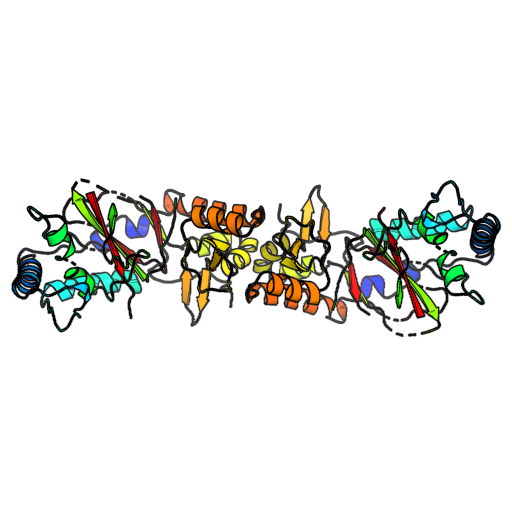Protein 5EQN (pdb70)

B-factor: mean 38.51, std 13.18, range [12.4, 88.92]

Nearest PDB structures (foldseek):
  5eqn-assembly1_B  TM=1.004E+00  e=3.138E-54  Streptomyces rubellomurinus
  5eqn-assembly1_A  TM=1.001E+00  e=1.143E-50  Streptomyces rubellomurinus
  7n7v-assembly1_B  TM=8.616E-01  e=5.084E-17  Streptomyces griseochromogenes
  7n7v-assembly1_A  TM=8.685E-01  e=4.194E-16  Streptomyces griseochromogenes
  6npc-assembly1_B  TM=7.197E-01  e=6.917E-07  Leisingera caerulea

Radius of gyration: 31.85 Å; Cα contacts (8 Å, |Δi|>4): 1047; chains: 2; bounding box: 57×103×48 Å

Secondary structure (DSSP, 8-state):
----S---STT---HHHHSSGGGT--B-----HHHHHHHHHHHHTT--GGG--TTTS--TTHHHHHHHHHHHHHHSSSB--B----TT--HHHHHH--HHHHTT-EE---STT--SEEE---B--SSSEEEEEES----EEEE--HHHHHHHH-GGGHHHHHH-EEEE--S-S-TTS-SEEEE-SEEEETTEEEE----HHHHHHHHHHTT----HHHHHHHHHHHHHHHSGGGEE--PPTT--EEETTTEEEE--EEEEEEE-/----S---STT---HHHHSSGGGS--B-----HHHHHHHHHHHHTT--GGG--TTTS--TTHHHHHHHHHHHHHHSSSB--B--S-TT--HHHHHH--HHHHTT-EE---STT--SSEE---B--SSSEEEEEE---EEEE--HHHHHHHH-GGGHHHHHH-EEEE-TT-PPTTS-SEEEE-SEEEETTEEEE----HHHHHHHHHHHT-PPPHHHHHHHHHHHHHHHSGGGEE----TT--EEETTTEEEE--EEEEEEE--

Solvent-accessible surface area: 24125 Å² total

InterPro domains:
  IPR003819 TauD/TfdA-like domain [PF02668] (70-311)
  IPR042098 Glutarate 2-hydroxylase superfamily [G3DSA:3.60.130.10] (29-322)
  IPR050411 Alpha-ketoglutarate-dependent hydroxylases [PTHR10696] (73-314)

Foldseek 3Di:
DFDQDDDDAQLQDWCVSCVPVVVFEFEDDPLLVLLLVLLVVCVVVVHDLQVDADVVRDRPPVLVSLVVNLCCLPHHNNKHYFDNPLPPHDPVSSVSSNSSQNSNAHWWADDPVTDQKDFDLWFFDDAQKKDKADAADKKKKFWLVLVVVCSPPPVVLRVVLQFAAWFACVQPPPVPDQRTDGDHAWDDDPNDIWGGGHDVVRRCVGCVSVVHDDDPSNVVSSVSSSVQCPPNRGMHIDHHHRGMMGGRGTMIMDDNMMMGGHHD/DFDLADDDAQQQFWCVVCQPVVVFEFEDDPLLVLLLVLLVVCVVVVHDLLVDADVSRDDPVVLVRLVVNLCCCPHHNNKHYFQLPLPPHDPVSSVSSNSSQNSNAHFFAPDPVTDQKDFDQKWFDDAQKKDKADAQWKKFWLVLVVVCSVPPVVLRVVLQFAAWFACVPPDDPPDARTDGDHQWDAPPNDIWGGGHDCVSRVVGCVSVVDDDDVSSVVSNVSSSVVCPPNGGMHDDDHHRGIMGGRGTMIIDDNMMMGGHHHD

Structure (mmCIF, N/CA/C/O backbone):
data_5EQN
#
_entry.id   5EQN
#
_cell.length_a   53.880
_cell.length_b   95.090
_cell.length_c   138.240
_cell.angle_alpha   90.00
_cell.angle_beta   90.00
_cell.angle_gamma   90.00
#
_symmetry.space_group_name_H-M   'P 21 21 21'
#
loop_
_entity.id
_entity.type
_entity.pdbx_description
1 polymer FrbJ
2 non-polymer 'MAGNESIUM ION'
3 water water
#
loop_
_atom_site.group_PDB
_atom_site.id
_atom_site.type_symbol
_atom_site.label_atom_id
_atom_site.label_alt_id
_atom_site.label_comp_id
_atom_site.label_asym_id
_atom_site.label_entity_id
_atom_site.label_seq_id
_atom_site.pdbx_PDB_ins_code
_atom_site.Cartn_x
_atom_site.Cartn_y
_atom_site.Cartn_z
_atom_site.occupancy
_atom_site.B_iso_or_equiv
_atom_site.auth_seq_id
_atom_site.auth_comp_id
_atom_site.auth_asym_id
_atom_site.auth_atom_id
_atom_site.pdbx_PDB_model_num
ATOM 1 N N . GLU A 1 23 ? 9.747 60.519 37.208 1.00 47.70 3 GLU A N 1
ATOM 2 C CA . GLU A 1 23 ? 10.078 61.294 38.405 1.00 48.92 3 GLU A CA 1
ATOM 3 C C . GLU A 1 23 ? 11.532 61.181 38.800 1.00 47.93 3 GLU A C 1
ATOM 4 O O . GLU A 1 23 ? 12.039 62.027 39.524 1.00 50.40 3 GLU A O 1
ATOM 10 N N . ILE A 1 24 ? 12.154 60.061 38.447 1.00 41.63 4 ILE A N 1
ATOM 11 C CA . ILE A 1 24 ? 13.564 59.865 38.746 1.00 38.34 4 ILE A CA 1
ATOM 12 C C . ILE A 1 24 ? 14.304 59.983 37.440 1.00 40.15 4 ILE A C 1
ATOM 13 O O . ILE A 1 24 ? 13.968 59.313 36.464 1.00 44.42 4 ILE A O 1
ATOM 18 N N . LEU A 1 25 ? 15.319 60.835 37.427 1.00 38.24 5 LEU A N 1
ATOM 19 C CA . LEU A 1 25 ? 16.089 61.096 36.221 1.00 36.04 5 LEU A CA 1
ATOM 20 C C . LEU A 1 25 ? 17.082 59.977 35.920 1.00 35.22 5 LEU A C 1
ATOM 21 O O . LEU A 1 25 ? 17.970 59.692 36.724 1.00 36.54 5 LEU A O 1
ATOM 26 N N . LYS A 1 26 ? 16.927 59.349 34.758 1.00 35.11 6 LYS A N 1
ATOM 27 C CA . LYS A 1 26 ? 17.748 58.198 34.384 1.00 39.54 6 LYS A CA 1
ATOM 28 C C . LYS A 1 26 ? 18.728 58.460 33.246 1.00 40.73 6 LYS A C 1
ATOM 29 O O . LYS A 1 26 ? 19.320 57.522 32.706 1.00 40.24 6 LYS A O 1
ATOM 35 N N . LYS A 1 27 ? 18.899 59.722 32.874 1.00 41.80 7 LYS A N 1
ATOM 36 C CA . LYS A 1 27 ? 19.907 60.067 31.882 1.00 43.98 7 LYS A CA 1
ATOM 37 C C . LYS A 1 27 ? 20.707 61.267 32.379 1.00 45.22 7 LYS A C 1
ATOM 38 O O . LYS A 1 27 ? 20.197 62.064 33.166 1.00 46.03 7 LYS A O 1
ATOM 44 N N . PRO A 1 28 ? 21.963 61.404 31.915 1.00 46.08 8 PRO A N 1
ATOM 45 C CA . PRO A 1 28 ? 22.863 62.425 32.469 1.00 43.26 8 PRO A CA 1
ATOM 46 C C . PRO A 1 28 ? 22.332 63.850 32.368 1.00 42.73 8 PRO A C 1
ATOM 47 O O . PRO A 1 28 ? 21.707 64.218 31.372 1.00 42.20 8 PRO A O 1
ATOM 51 N N . VAL A 1 29 ? 22.586 64.640 33.407 1.00 38.56 9 VAL A N 1
ATOM 52 C CA . VAL A 1 29 ? 22.244 66.052 33.380 1.00 34.64 9 VAL A CA 1
ATOM 53 C C . VAL A 1 29 ? 23.217 66.756 32.457 1.00 31.20 9 VAL A C 1
ATOM 54 O O . VAL A 1 29 ? 24.413 66.458 32.460 1.00 30.67 9 VAL A O 1
ATOM 58 N N . THR A 1 30 ? 22.700 67.690 31.671 1.00 32.90 10 THR A N 1
ATOM 59 C CA . THR A 1 30 ? 23.527 68.510 30.802 1.00 33.59 10 THR A CA 1
ATOM 60 C C . THR A 1 30 ? 23.302 69.965 31.165 1.00 33.64 10 THR A C 1
ATOM 61 O O . THR A 1 30 ? 22.296 70.309 31.784 1.00 37.51 10 THR A O 1
ATOM 65 N N . GLY A 1 31 ? 24.245 70.818 30.793 1.00 33.93 11 GLY A N 1
ATOM 66 C CA . GLY A 1 31 ? 24.129 72.233 31.074 1.00 35.53 11 GLY A CA 1
ATOM 67 C C . GLY A 1 31 ? 25.417 72.776 31.660 1.00 35.17 11 GLY A C 1
ATOM 68 O O . GLY A 1 31 ? 26.351 72.023 31.944 1.00 32.70 11 GLY A O 1
ATOM 69 N N . ARG A 1 32 ? 25.463 74.086 31.851 1.00 37.21 12 ARG A N 1
ATOM 70 C CA . ARG A 1 32 ? 26.661 74.729 32.358 1.00 35.95 12 ARG A CA 1
ATOM 71 C C . ARG A 1 32 ? 26.982 74.200 33.746 1.00 32.49 12 ARG A C 1
ATOM 72 O O . ARG A 1 32 ? 28.147 74.019 34.098 1.00 33.44 12 ARG A O 1
ATOM 80 N N . SER A 1 33 ? 25.942 73.968 34.540 1.00 29.87 13 SER A N 1
ATOM 81 C CA . SER A 1 33 ? 26.130 73.654 35.959 1.00 30.75 13 SER A CA 1
ATOM 82 C C . SER A 1 33 ? 26.739 72.270 36.147 1.00 29.81 13 SER A C 1
ATOM 83 O O . SER A 1 33 ? 27.052 71.866 37.265 1.00 26.16 13 SER A O 1
ATOM 86 N N . VAL A 1 34 ? 26.903 71.546 35.045 1.00 29.31 14 VAL A N 1
ATOM 87 C CA . VAL A 1 34 ? 27.544 70.233 35.065 1.00 28.80 14 VAL A CA 1
ATOM 88 C C . VAL A 1 34 ? 29.026 70.369 34.744 1.00 25.35 14 VAL A C 1
ATOM 89 O O . VAL A 1 34 ? 29.392 70.643 33.605 1.00 27.86 14 VAL A O 1
ATOM 93 N N . TRP A 1 35 ? 29.882 70.205 35.745 1.00 23.96 15 TRP A N 1
ATOM 94 C CA . TRP A 1 35 ? 31.308 70.399 35.519 1.00 20.86 15 TRP A CA 1
ATOM 95 C C . TRP A 1 35 ? 32.205 69.604 36.455 1.00 24.24 15 TRP A C 1
ATOM 96 O O . TRP A 1 35 ? 31.774 69.110 37.495 1.00 22.75 15 TRP A O 1
ATOM 107 N N . GLN A 1 36 ? 33.461 69.482 36.044 1.00 24.73 16 GLN A N 1
ATOM 108 C CA . GLN A 1 36 ? 34.533 68.972 36.883 1.00 25.01 16 GLN A CA 1
ATOM 109 C C . GLN A 1 36 ? 35.536 70.099 37.077 1.00 25.56 16 GLN A C 1
ATOM 110 O O . GLN A 1 36 ? 35.299 71.217 36.621 1.00 24.56 16 GLN A O 1
ATOM 116 N N . ARG A 1 37 ? 36.653 69.810 37.739 1.00 26.48 17 ARG A N 1
ATOM 117 C CA . ARG A 1 37 ? 37.606 70.854 38.097 1.00 26.35 17 ARG A CA 1
ATOM 118 C C . ARG A 1 37 ? 38.209 71.493 36.847 1.00 24.42 17 ARG A C 1
ATOM 119 O O . ARG A 1 37 ? 38.503 72.691 36.831 1.00 25.85 17 ARG A O 1
ATOM 127 N N . ALA A 1 38 ? 38.368 70.692 35.797 1.00 23.48 18 ALA A N 1
ATOM 128 C CA . ALA A 1 38 ? 38.947 71.165 34.540 1.00 24.10 18 ALA A CA 1
ATOM 129 C C . ALA A 1 38 ? 38.150 72.296 33.885 1.00 24.21 18 ALA A C 1
ATOM 130 O O . ALA A 1 38 ? 38.732 73.219 33.325 1.00 28.18 18 ALA A O 1
ATOM 132 N N . GLN A 1 39 ? 36.825 72.245 33.974 1.00 29.24 19 GLN A N 1
ATOM 133 C CA . GLN A 1 39 ? 35.993 73.255 33.321 1.00 28.73 19 GLN A CA 1
ATOM 134 C C . GLN A 1 39 ? 35.896 74.551 34.123 1.00 27.41 19 GLN A C 1
ATOM 135 O O . GLN A 1 39 ? 35.444 75.570 33.597 1.00 29.72 19 GLN A O 1
ATOM 141 N N . VAL A 1 40 ? 36.323 74.526 35.383 1.00 21.85 20 VAL A N 1
ATOM 142 C CA . VAL A 1 40 ? 36.219 75.717 36.221 1.00 19.16 20 VAL A CA 1
ATOM 143 C C . VAL A 1 40 ? 37.560 76.160 36.821 1.00 20.01 20 VAL A C 1
ATOM 144 O O . VAL A 1 40 ? 37.624 77.185 37.503 1.00 22.64 20 VAL A O 1
ATOM 148 N N . GLU A 1 41 ? 38.630 75.463 36.462 1.00 20.88 21 GLU A N 1
ATOM 149 C CA . GLU A 1 41 ? 39.937 75.742 37.034 1.00 29.72 21 GLU A CA 1
ATOM 150 C C . GLU A 1 41 ? 40.349 77.178 36.735 1.00 27.66 21 GLU A C 1
ATOM 151 O O . GLU A 1 41 ? 40.921 77.850 37.592 1.00 22.81 21 GLU A O 1
ATOM 157 N N . ASP A 1 42 ? 40.058 77.656 35.528 1.00 24.87 22 ASP A N 1
ATOM 158 C CA . ASP A 1 42 ? 40.367 79.029 35.204 1.00 24.02 22 ASP A CA 1
ATOM 159 C C . ASP A 1 42 ? 39.235 79.824 35.812 1.00 21.15 22 ASP A C 1
ATOM 160 O O . ASP A 1 42 ? 38.094 79.775 35.351 1.00 23.09 22 ASP A O 1
ATOM 165 N N . ALA A 1 43 ? 39.571 80.557 36.864 1.00 22.12 23 ALA A N 1
ATOM 166 C CA . ALA A 1 43 ? 38.591 81.340 37.614 1.00 22.87 23 ALA A CA 1
ATOM 167 C C . ALA A 1 43 ? 38.160 82.627 36.902 1.00 22.42 23 ALA A C 1
ATOM 168 O O . ALA A 1 43 ? 37.221 83.287 37.341 1.00 20.51 23 ALA A O 1
ATOM 170 N N . SER A 1 44 ? 38.836 82.990 35.815 1.00 19.86 24 SER A N 1
ATOM 171 C CA . SER A 1 44 ? 38.473 84.204 35.083 1.00 15.58 24 SER A CA 1
ATOM 172 C C . SER A 1 44 ? 37.097 84.058 34.431 1.00 14.91 24 SER A C 1
ATOM 173 O O . SER A 1 44 ? 36.464 85.050 34.075 1.00 16.90 24 SER A O 1
ATOM 176 N N . GLN A 1 45 ? 36.637 82.818 34.284 1.00 15.70 25 GLN A N 1
ATOM 177 C CA . GLN A 1 45 ? 35.332 82.548 33.692 1.00 19.94 25 GLN A CA 1
ATOM 178 C C . GLN A 1 45 ? 34.184 82.863 34.640 1.00 20.03 25 GLN A C 1
ATOM 179 O O . GLN A 1 45 ? 33.036 82.975 34.212 1.00 24.42 25 GLN A O 1
ATOM 185 N N . TRP A 1 46 ? 34.475 82.888 35.940 1.00 20.01 26 TRP A N 1
ATOM 186 C CA . TRP A 1 46 ? 33.448 83.133 36.958 1.00 22.05 26 TRP A CA 1
ATOM 187 C C . TRP A 1 46 ? 33.699 84.319 37.900 1.00 25.76 26 TRP A C 1
ATOM 188 O O . TRP A 1 46 ? 32.870 84.612 38.762 1.00 24.50 26 TRP A O 1
ATOM 199 N N . THR A 1 47 ? 34.836 84.990 37.746 1.00 23.86 27 THR A N 1
ATOM 200 C CA . THR A 1 47 ? 35.243 86.039 38.676 1.00 23.41 27 THR A CA 1
ATOM 201 C C . THR A 1 47 ? 34.819 87.417 38.164 1.00 25.21 27 THR A C 1
ATOM 202 O O . THR A 1 47 ? 35.055 87.761 37.003 1.00 25.42 27 THR A O 1
ATOM 206 N N . TYR A 1 48 ? 34.203 88.203 39.042 1.00 25.41 28 TYR A N 1
ATOM 207 C CA . TYR A 1 48 ? 33.692 89.520 38.683 1.00 23.27 28 TYR A CA 1
ATOM 208 C C . TYR A 1 48 ? 34.278 90.589 39.604 1.00 25.64 28 TYR A C 1
ATOM 209 O O . TYR A 1 48 ? 34.114 90.532 40.825 1.00 22.51 28 TYR A O 1
ATOM 218 N N . VAL A 1 49 ? 34.958 91.566 39.009 1.00 22.97 29 VAL A N 1
ATOM 219 C CA . VAL A 1 49 ? 35.747 92.523 39.777 1.00 22.44 29 VAL A CA 1
ATOM 220 C C . VAL A 1 49 ? 35.105 93.906 39.873 1.00 24.71 29 VAL A C 1
ATOM 221 O O . VAL A 1 49 ? 34.856 94.559 38.862 1.00 26.36 29 VAL A O 1
ATOM 225 N N . LEU A 1 50 ? 34.849 94.347 41.102 1.00 26.02 30 LEU A N 1
ATOM 226 C CA . LEU A 1 50 ? 34.340 95.692 41.355 1.00 26.41 30 LEU A CA 1
ATOM 227 C C . LEU A 1 50 ? 35.441 96.729 41.163 1.00 30.42 30 LEU A C 1
ATOM 228 O O . LEU A 1 50 ? 36.504 96.625 41.777 1.00 31.73 30 LEU A O 1
ATOM 233 N N . ASP A 1 51 ? 35.199 97.729 40.321 1.00 30.61 31 ASP A N 1
ATOM 234 C CA . ASP A 1 51 ? 36.184 98.796 40.163 1.00 35.95 31 ASP A CA 1
ATOM 235 C C . ASP A 1 51 ? 35.925 99.894 41.195 1.00 33.68 31 ASP A C 1
ATOM 236 O O . ASP A 1 51 ? 34.956 99.821 41.952 1.00 29.39 31 ASP A O 1
ATOM 241 N N . GLU A 1 52 ? 36.804 100.889 41.237 1.00 35.22 32 GLU A N 1
ATOM 242 C CA . GLU A 1 52 ? 36.720 101.959 42.234 1.00 43.02 32 GLU A CA 1
ATOM 243 C C . GLU A 1 52 ? 35.363 102.661 42.273 1.00 36.10 32 GLU A C 1
ATOM 244 O O . GLU A 1 52 ? 34.859 102.969 43.346 1.00 37.24 32 GLU A O 1
ATOM 250 N N . GLY A 1 53 ? 34.809 102.964 41.106 1.00 28.28 33 GLY A N 1
ATOM 251 C CA . GLY A 1 53 ? 33.495 103.574 41.022 1.00 26.05 33 GLY A CA 1
ATOM 252 C C . GLY A 1 53 ? 32.412 102.757 41.705 1.00 26.79 33 GLY A C 1
ATOM 253 O O . GLY A 1 53 ? 31.581 103.286 42.446 1.00 31.78 33 GLY A O 1
ATOM 262 N N . ARG A 1 55 ? 32.894 100.374 43.982 1.00 29.76 35 ARG A N 1
ATOM 263 C CA . ARG A 1 55 ? 33.223 100.288 45.401 1.00 34.72 35 ARG A CA 1
ATOM 264 C C . ARG A 1 55 ? 32.732 101.533 46.132 1.00 37.18 35 ARG A C 1
ATOM 265 O O . ARG A 1 55 ? 32.114 101.441 47.193 1.00 37.45 35 ARG A O 1
ATOM 273 N N . ALA A 1 56 ? 33.014 102.694 45.546 1.00 35.96 36 ALA A N 1
ATOM 274 C CA . ALA A 1 56 ? 32.575 103.975 46.087 1.00 33.36 36 ALA A CA 1
ATOM 275 C C . ALA A 1 56 ? 31.058 104.008 46.158 1.00 35.64 36 ALA A C 1
ATOM 276 O O . ALA A 1 56 ? 30.484 104.505 47.118 1.00 38.92 36 ALA A O 1
ATOM 278 N N . GLU A 1 57 ? 30.420 103.489 45.117 1.00 36.54 37 GLU A N 1
ATOM 279 C CA . GLU A 1 57 ? 28.967 103.428 45.047 1.00 35.86 37 GLU A CA 1
ATOM 280 C C . GLU A 1 57 ? 28.385 102.638 46.224 1.00 36.01 37 GLU A C 1
ATOM 281 O O . GLU A 1 57 ? 27.444 103.088 46.905 1.00 38.20 37 GLU A O 1
ATOM 287 N N . ILE A 1 58 ? 28.997 101.486 46.495 1.00 34.43 38 ILE A N 1
ATOM 288 C CA . ILE A 1 58 ? 28.554 100.616 47.582 1.00 32.13 38 ILE A CA 1
ATOM 289 C C . ILE A 1 58 ? 28.785 101.281 48.938 1.00 32.05 38 ILE A C 1
ATOM 290 O O . ILE A 1 58 ? 27.899 101.286 49.797 1.00 32.99 38 ILE A O 1
ATOM 295 N N . LEU A 1 59 ? 29.973 101.855 49.114 1.00 35.05 39 LEU A N 1
ATOM 296 C CA . LEU A 1 59 ? 30.308 102.566 50.343 1.00 36.69 39 LEU A CA 1
ATOM 297 C C . LEU A 1 59 ? 29.354 103.718 50.620 1.00 37.89 39 LEU A C 1
ATOM 298 O O . LEU A 1 59 ? 28.944 103.917 51.756 1.00 37.12 39 LEU A O 1
ATOM 303 N N . GLU A 1 60 ? 29.008 104.474 49.585 1.00 39.34 40 GLU A N 1
ATOM 304 C CA . GLU A 1 60 ? 28.105 105.610 49.736 1.00 43.38 40 GLU A CA 1
ATOM 305 C C . GLU A 1 60 ? 26.710 105.138 50.123 1.00 42.00 40 GLU A C 1
ATOM 306 O O . GLU A 1 60 ? 26.050 105.747 50.979 1.00 41.81 40 GLU A O 1
ATOM 312 N N . ALA A 1 61 ? 26.269 104.041 49.511 1.00 40.95 41 ALA A N 1
ATOM 313 C CA . ALA A 1 61 ? 24.966 103.490 49.868 1.00 39.74 41 ALA A CA 1
ATOM 314 C C . ALA A 1 61 ? 24.964 103.082 51.343 1.00 42.24 41 ALA A C 1
ATOM 315 O O . ALA A 1 61 ? 24.030 103.401 52.088 1.00 43.81 41 ALA A O 1
ATOM 317 N N . ALA A 1 62 ? 26.033 102.412 51.768 1.00 40.45 42 ALA A N 1
ATOM 318 C CA . ALA A 1 62 ? 26.160 101.977 53.157 1.00 40.74 42 ALA A CA 1
ATOM 319 C C . ALA A 1 62 ? 26.186 103.164 54.128 1.00 39.52 42 ALA A C 1
ATOM 320 O O . ALA A 1 62 ? 25.547 103.124 55.183 1.00 35.22 42 ALA A O 1
ATOM 322 N N . GLU A 1 63 ? 26.936 104.205 53.771 1.00 41.21 43 GLU A N 1
ATOM 323 C CA . GLU A 1 63 ? 27.018 105.420 54.578 1.00 46.38 43 GLU A CA 1
ATOM 324 C C . GLU A 1 63 ? 25.643 106.028 54.769 1.00 46.85 43 GLU A C 1
ATOM 325 O O . GLU A 1 63 ? 25.269 106.397 55.879 1.00 45.97 43 GLU A O 1
ATOM 331 N N . ARG A 1 64 ? 24.890 106.115 53.677 1.00 47.46 44 ARG A N 1
ATOM 332 C CA . ARG A 1 64 ? 23.541 106.663 53.712 1.00 49.56 44 ARG A CA 1
ATOM 333 C C . ARG A 1 64 ? 22.631 105.816 54.593 1.00 43.70 44 ARG A C 1
ATOM 334 O O . ARG A 1 64 ? 21.816 106.349 55.346 1.00 38.10 44 ARG A O 1
ATOM 342 N N . ILE A 1 65 ? 22.772 104.497 54.501 1.00 44.31 45 ILE A N 1
ATOM 343 C CA . ILE A 1 65 ? 21.966 103.599 55.326 1.00 46.02 45 ILE A CA 1
ATOM 344 C C . ILE A 1 65 ? 22.265 103.771 56.818 1.00 46.69 45 ILE A C 1
ATOM 345 O O . ILE A 1 65 ? 21.350 103.792 57.644 1.00 48.27 45 ILE A O 1
ATOM 350 N N . ASN A 1 66 ? 23.542 103.922 57.153 1.00 46.63 46 ASN A N 1
ATOM 351 C CA . ASN A 1 66 ? 23.947 104.066 58.544 1.00 46.94 46 ASN A CA 1
ATOM 352 C C . ASN A 1 66 ? 23.609 105.441 59.120 1.00 50.27 46 ASN A C 1
ATOM 353 O O . ASN A 1 66 ? 23.298 105.573 60.303 1.00 44.24 46 ASN A O 1
ATOM 358 N N . GLU A 1 67 ? 23.738 106.466 58.286 1.00 54.46 47 GLU A N 1
ATOM 359 C CA . GLU A 1 67 ? 23.418 107.830 58.683 1.00 58.23 47 GLU A CA 1
ATOM 360 C C . GLU A 1 67 ? 21.936 107.985 59.002 1.00 59.94 47 GLU A C 1
ATOM 361 O O . GLU A 1 67 ? 21.558 108.686 59.940 1.00 64.03 47 GLU A O 1
ATOM 367 N N . GLN A 1 68 ? 21.102 107.331 58.200 1.00 60.16 48 GLN A N 1
ATOM 368 C CA . GLN A 1 68 ? 19.661 107.527 58.253 1.00 60.58 48 GLN A CA 1
ATOM 369 C C . GLN A 1 68 ? 19.029 106.562 59.247 1.00 64.14 48 GLN A C 1
ATOM 370 O O . GLN A 1 68 ? 17.809 106.533 59.414 1.00 68.55 48 GLN A O 1
ATOM 376 N N . GLY A 1 69 ? 19.873 105.781 59.912 1.00 61.44 49 GLY A N 1
ATOM 377 C CA . GLY A 1 69 ? 19.427 104.818 60.900 1.00 58.88 49 GLY A CA 1
ATOM 378 C C . GLY A 1 69 ? 18.503 103.753 60.346 1.00 61.09 49 GLY A C 1
ATOM 379 O O . GLY A 1 69 ? 17.643 103.237 61.061 1.00 63.81 49 GLY A O 1
ATOM 380 N N . LEU A 1 70 ? 18.674 103.423 59.070 1.00 60.65 50 LEU A N 1
ATOM 381 C CA . LEU A 1 70 ? 17.889 102.361 58.453 1.00 58.22 50 LEU A CA 1
ATOM 382 C C . LEU A 1 70 ? 18.565 101.015 58.675 1.00 56.98 50 LEU A C 1
ATOM 383 O O . LEU A 1 70 ? 19.754 100.952 58.988 1.00 56.26 50 LEU A O 1
ATOM 388 N N . THR A 1 71 ? 17.808 99.939 58.495 1.00 57.37 51 THR A N 1
ATOM 389 C CA . THR A 1 71 ? 18.373 98.598 58.559 1.00 58.30 51 THR A CA 1
ATOM 390 C C . THR A 1 71 ? 18.327 97.960 57.175 1.00 58.06 51 THR A C 1
ATOM 391 O O . THR A 1 71 ? 17.255 97.805 56.588 1.00 59.18 51 THR A O 1
ATOM 395 N N . VAL A 1 72 ? 19.500 97.604 56.660 1.00 54.98 52 VAL A N 1
ATOM 396 C CA . VAL A 1 72 ? 19.641 97.133 55.286 1.00 53.23 52 VAL A CA 1
ATOM 397 C C . VAL A 1 72 ? 18.828 95.860 55.008 1.00 54.02 52 VAL A C 1
ATOM 398 O O . VAL A 1 72 ? 18.437 95.601 53.870 1.00 52.10 52 VAL A O 1
ATOM 402 N N . TRP A 1 73 ? 18.554 95.082 56.051 1.00 56.16 53 TRP A N 1
ATOM 403 C CA . TRP A 1 73 ? 17.823 93.825 55.899 1.00 57.89 53 TRP A CA 1
ATOM 404 C C . TRP A 1 73 ? 16.330 94.026 55.662 1.00 62.47 53 TRP A C 1
ATOM 405 O O . TRP A 1 73 ? 15.641 93.112 55.203 1.00 62.81 53 TRP A O 1
ATOM 416 N N . ASP A 1 74 ? 15.834 95.216 55.976 1.00 66.34 54 ASP A N 1
ATOM 417 C CA . ASP A 1 74 ? 14.420 95.518 55.816 1.00 68.92 54 ASP A CA 1
ATOM 418 C C . ASP A 1 74 ? 14.153 96.272 54.513 1.00 66.75 54 ASP A C 1
ATOM 419 O O . ASP A 1 74 ? 13.004 96.533 54.162 1.00 67.82 54 ASP A O 1
ATOM 424 N N . LEU A 1 75 ? 15.223 96.604 53.796 1.00 63.90 55 LEU A N 1
ATOM 425 C CA . LEU A 1 75 ? 15.123 97.370 52.558 1.00 61.84 55 LEU A CA 1
ATOM 426 C C . LEU A 1 75 ? 14.995 96.436 51.359 1.00 59.88 55 LEU A C 1
ATOM 427 O O . LEU A 1 75 ? 15.153 95.224 51.493 1.00 58.01 55 LEU A O 1
ATOM 432 N N . ASP A 1 76 ? 14.857 97.009 50.190 1.00 64.77 56 ASP A N 1
ATOM 433 C CA . ASP A 1 76 ? 14.721 96.253 48.961 1.00 69.61 56 ASP A CA 1
ATOM 434 C C . ASP A 1 76 ? 15.561 96.860 47.852 1.00 67.62 56 ASP A C 1
ATOM 435 O O . ASP A 1 76 ? 16.094 97.945 47.981 1.00 67.08 56 ASP A O 1
ATOM 440 N N . ARG A 1 77 ? 15.694 96.135 46.770 1.00 66.04 57 ARG A N 1
ATOM 441 C CA . ARG A 1 77 ? 16.732 96.459 45.798 1.00 65.15 57 ARG A CA 1
ATOM 442 C C . ARG A 1 77 ? 16.542 97.809 45.094 1.00 66.29 57 ARG A C 1
ATOM 443 O O . ARG A 1 77 ? 17.509 98.400 44.619 1.00 68.38 57 ARG A O 1
ATOM 451 N N . LYS A 1 78 ? 15.291 98.241 44.971 1.00 64.93 58 LYS A N 1
ATOM 452 C CA . LYS A 1 78 ? 14.966 99.560 44.436 1.00 63.32 58 LYS A CA 1
ATOM 453 C C . LYS A 1 78 ? 15.460 100.692 45.337 1.00 62.14 58 LYS A C 1
ATOM 454 O O . LYS A 1 78 ? 15.955 101.714 44.863 1.00 62.82 58 LYS A O 1
ATOM 460 N N . ALA A 1 79 ? 15.306 100.494 46.643 1.00 61.41 59 ALA A N 1
ATOM 461 C CA . ALA A 1 79 ? 15.591 101.515 47.641 1.00 59.61 59 ALA A CA 1
ATOM 462 C C . ALA A 1 79 ? 17.087 101.782 47.717 1.00 57.11 59 ALA A C 1
ATOM 463 O O . ALA A 1 79 ? 17.517 102.877 48.078 1.00 54.79 59 ALA A O 1
ATOM 465 N N . VAL A 1 80 ? 17.877 100.764 47.391 1.00 56.19 60 VAL A N 1
ATOM 466 C CA . VAL A 1 80 ? 19.327 100.906 47.337 1.00 55.27 60 VAL A CA 1
ATOM 467 C C . VAL A 1 80 ? 19.831 100.576 45.928 1.00 57.07 60 VAL A C 1
ATOM 468 O O . VAL A 1 80 ? 20.387 99.503 45.692 1.00 58.09 60 VAL A O 1
ATOM 472 N N . PRO A 1 81 ? 19.609 101.494 44.972 1.00 58.21 61 PRO A N 1
ATOM 473 C CA . PRO A 1 81 ? 20.061 101.248 43.600 1.00 57.07 61 PRO A CA 1
ATOM 474 C C . PRO A 1 81 ? 21.577 101.356 43.467 1.00 55.44 61 PRO A C 1
ATOM 475 O O . PRO A 1 81 ? 22.208 102.169 44.147 1.00 55.84 61 PRO A O 1
ATOM 479 N N . LEU A 1 82 ? 22.153 100.541 42.595 1.00 52.87 62 LEU A N 1
ATOM 480 C CA . LEU A 1 82 ? 23.584 100.585 42.336 1.00 51.93 62 LEU A CA 1
ATOM 481 C C . LEU A 1 82 ? 23.797 100.627 40.829 1.00 51.72 62 LEU A C 1
ATOM 482 O O . LEU A 1 82 ? 23.823 99.589 40.171 1.00 50.73 62 LEU A O 1
ATOM 487 N N . GLU A 1 83 ? 23.975 101.827 40.285 1.00 53.29 63 GLU A N 1
ATOM 488 C CA . GLU A 1 83 ? 23.909 102.044 38.840 1.00 54.57 63 GLU A CA 1
ATOM 489 C C . GLU A 1 83 ? 24.948 101.272 38.027 1.00 50.68 63 GLU A C 1
ATOM 490 O O . GLU A 1 83 ? 24.628 100.729 36.969 1.00 51.33 63 GLU A O 1
ATOM 496 N N . ARG A 1 84 ? 26.182 101.214 38.513 1.00 50.70 64 ARG A N 1
ATOM 497 C CA . ARG A 1 84 ? 27.218 100.448 37.834 1.00 48.13 64 ARG A CA 1
ATOM 498 C C . ARG A 1 84 ? 27.441 99.062 38.431 1.00 46.27 64 ARG A C 1
ATOM 499 O O . ARG A 1 84 ? 27.670 98.097 37.705 1.00 48.42 64 ARG A O 1
ATOM 507 N N . ALA A 1 85 ? 27.358 98.965 39.754 1.00 41.52 65 ALA A N 1
ATOM 508 C CA . ALA A 1 85 ? 27.679 97.723 40.448 1.00 39.29 65 ALA A CA 1
ATOM 509 C C . ALA A 1 85 ? 26.570 96.685 40.317 1.00 37.02 65 ALA A C 1
ATOM 510 O O . ALA A 1 85 ? 26.831 95.473 40.287 1.00 39.39 65 ALA A O 1
ATOM 512 N N . GLY A 1 86 ? 25.331 97.160 40.235 1.00 35.05 66 GLY A N 1
ATOM 513 C CA . GLY A 1 86 ? 24.196 96.262 40.147 1.00 36.80 66 GLY A CA 1
ATOM 514 C C . GLY A 1 86 ? 24.231 95.367 38.926 1.00 36.44 66 GLY A C 1
ATOM 515 O O . GLY A 1 86 ? 23.815 94.216 38.984 1.00 38.37 66 GLY A O 1
ATOM 516 N N . LYS A 1 87 ? 24.749 95.899 37.822 1.00 37.58 67 LYS A N 1
ATOM 517 C CA . LYS A 1 87 ? 24.928 95.124 36.597 1.00 41.49 67 LYS A CA 1
ATOM 518 C C . LYS A 1 87 ? 25.920 93.972 36.770 1.00 42.63 67 LYS A C 1
ATOM 519 O O . LYS A 1 87 ? 25.693 92.869 36.271 1.00 48.48 67 LYS A O 1
ATOM 525 N N . LEU A 1 88 ? 27.018 94.231 37.476 1.00 37.31 68 LEU A N 1
ATOM 526 C CA . LEU A 1 88 ? 28.037 93.215 37.711 1.00 33.04 68 LEU A CA 1
ATOM 527 C C . LEU A 1 88 ? 27.467 92.138 38.632 1.00 29.21 68 LEU A C 1
ATOM 528 O O . LEU A 1 88 ? 27.641 90.930 38.398 1.00 29.90 68 LEU A O 1
ATOM 533 N N . VAL A 1 89 ? 26.749 92.582 39.662 1.00 27.80 69 VAL A N 1
ATOM 534 C CA . VAL A 1 89 ? 26.138 91.655 40.607 1.00 29.37 69 VAL A CA 1
ATOM 535 C C . VAL A 1 89 ? 25.087 90.810 39.883 1.00 30.82 69 VAL A C 1
ATOM 536 O O . VAL A 1 89 ? 24.899 89.626 40.180 1.00 31.50 69 VAL A O 1
ATOM 540 N N . ALA A 1 90 ? 24.426 91.419 38.905 1.00 32.05 70 ALA A N 1
ATOM 541 C CA . ALA A 1 90 ? 23.438 90.714 38.102 1.00 31.77 70 ALA A CA 1
ATOM 542 C C . ALA A 1 90 ? 24.104 89.615 37.272 1.00 28.61 70 ALA A C 1
ATOM 543 O O . ALA A 1 90 ? 23.544 88.522 37.121 1.00 31.61 70 ALA A O 1
ATOM 545 N N . GLN A 1 91 ? 25.302 89.885 36.754 1.00 24.45 71 GLN A N 1
ATOM 546 C CA . GLN A 1 91 ? 26.045 88.828 36.069 1.00 26.02 71 GLN A CA 1
ATOM 547 C C . GLN A 1 91 ? 26.378 87.715 37.063 1.00 28.20 71 GLN A C 1
ATOM 548 O O . GLN A 1 91 ? 26.337 86.537 36.706 1.00 25.12 71 GLN A O 1
ATOM 554 N N . CYS A 1 92 ? 26.717 88.081 38.301 1.00 29.18 72 CYS A N 1
ATOM 555 C CA . CYS A 1 92 ? 26.970 87.052 39.317 1.00 24.74 72 CYS A CA 1
ATOM 556 C C . CYS A 1 92 ? 25.752 86.148 39.496 1.00 24.57 72 CYS A C 1
ATOM 557 O O . CYS A 1 92 ? 25.870 84.921 39.477 1.00 29.18 72 CYS A O 1
ATOM 560 N N . VAL A 1 93 ? 24.582 86.761 39.656 1.00 25.16 73 VAL A N 1
ATOM 561 C CA . VAL A 1 93 ? 23.341 86.006 39.800 1.00 26.30 73 VAL A CA 1
ATOM 562 C C . VAL A 1 93 ? 23.067 85.099 38.602 1.00 28.98 73 VAL A C 1
ATOM 563 O O . VAL A 1 93 ? 22.686 83.937 38.768 1.00 29.64 73 VAL A O 1
ATOM 567 N N . GLU A 1 94 ? 23.289 85.617 37.396 1.00 31.16 74 GLU A N 1
ATOM 568 C CA . GLU A 1 94 ? 23.050 84.823 36.197 1.00 31.68 74 GLU A CA 1
ATOM 569 C C . GLU A 1 94 ? 24.001 83.629 36.170 1.00 28.38 74 GLU A C 1
ATOM 570 O O . GLU A 1 94 ? 23.606 82.516 35.832 1.00 27.29 74 GLU A O 1
ATOM 576 N N . GLN A 1 95 ? 25.255 83.866 36.541 1.00 27.55 75 GLN A N 1
ATOM 577 C CA . GLN A 1 95 ? 26.245 82.798 36.627 1.00 24.71 75 GLN A CA 1
ATOM 578 C C . GLN A 1 95 ? 25.837 81.730 37.628 1.00 28.08 75 GLN A C 1
ATOM 579 O O . GLN A 1 95 ? 26.068 80.540 37.415 1.00 25.51 75 GLN A O 1
ATOM 585 N N . LEU A 1 96 ? 25.238 82.162 38.730 1.00 31.26 76 LEU A N 1
ATOM 586 C CA . LEU A 1 96 ? 24.848 81.241 39.789 1.00 27.59 76 LEU A CA 1
ATOM 587 C C . LEU A 1 96 ? 23.646 80.383 39.400 1.00 27.49 76 LEU A C 1
ATOM 588 O O . LEU A 1 96 ? 23.675 79.163 39.548 1.00 29.66 76 LEU A O 1
ATOM 593 N N . GLU A 1 97 ? 22.597 81.022 38.893 1.00 29.31 77 GLU A N 1
ATOM 594 C CA . GLU A 1 97 ? 21.345 80.325 38.608 1.00 32.11 77 GLU A CA 1
ATOM 595 C C . GLU A 1 97 ? 21.287 79.655 37.230 1.00 33.73 77 GLU A C 1
ATOM 596 O O . GLU A 1 97 ? 20.496 78.732 37.028 1.00 36.03 77 GLU A O 1
ATOM 602 N N . HIS A 1 98 ? 22.108 80.108 36.286 1.00 32.81 78 HIS A N 1
ATOM 603 C CA . HIS A 1 98 ? 22.066 79.558 34.928 1.00 34.15 78 HIS A CA 1
ATOM 604 C C . HIS A 1 98 ? 23.430 79.130 34.381 1.00 33.44 78 HIS A C 1
ATOM 605 O O . HIS A 1 98 ? 23.509 78.517 33.319 1.00 35.58 78 HIS A O 1
ATOM 612 N N . GLY A 1 99 ? 24.499 79.446 35.105 1.00 33.78 79 GLY A N 1
ATOM 613 C CA . GLY A 1 99 ? 25.840 79.097 34.667 1.00 28.88 79 GLY A CA 1
ATOM 614 C C . GLY A 1 99 ? 26.457 77.975 35.483 1.00 27.55 79 GLY A C 1
ATOM 615 O O . GLY A 1 99 ? 25.803 76.972 35.768 1.00 29.36 79 GLY A O 1
ATOM 616 N N . PHE A 1 100 ? 27.722 78.146 35.859 1.00 24.03 80 PHE A N 1
ATOM 617 C CA . PHE A 1 100 ? 28.452 77.132 36.615 1.00 25.37 80 PHE A CA 1
ATOM 618 C C . PHE A 1 100 ? 27.823 76.860 37.980 1.00 28.57 80 PHE A C 1
ATOM 619 O O . PHE A 1 100 ? 27.850 75.731 38.471 1.00 29.51 80 PHE A O 1
ATOM 627 N N . GLY A 1 101 ? 27.259 77.899 38.587 1.00 28.63 81 GLY A N 1
ATOM 628 C CA . GLY A 1 101 ? 26.655 77.785 39.903 1.00 31.89 81 GLY A CA 1
ATOM 629 C C . GLY A 1 101 ? 27.567 78.267 41.016 1.00 31.72 81 GLY A C 1
ATOM 630 O O . GLY A 1 101 ? 27.250 78.132 42.197 1.00 33.93 81 GLY A O 1
ATOM 631 N N . LEU A 1 102 ? 28.679 78.862 40.655 1.00 28.76 82 LEU A N 1
ATOM 632 C CA . LEU A 1 102 ? 29.563 79.539 41.562 1.00 22.01 82 LEU A CA 1
ATOM 633 C C . LEU A 1 102 ? 30.022 80.839 40.957 1.00 23.26 82 LEU A C 1
ATOM 634 O O . LEU A 1 102 ? 30.016 80.980 39.796 1.00 25.22 82 LEU A O 1
ATOM 639 N N . ALA A 1 103 ? 30.427 81.788 41.759 1.00 22.29 83 ALA A N 1
ATOM 640 C CA . ALA A 1 103 ? 30.957 83.042 41.235 1.00 22.22 83 ALA A CA 1
ATOM 641 C C . ALA A 1 103 ? 31.689 83.792 42.328 1.00 25.52 83 ALA A C 1
ATOM 642 O O . ALA A 1 103 ? 31.248 83.804 43.468 1.00 25.50 83 ALA A O 1
ATOM 652 N N . LEU A 1 105 ? 32.918 87.477 43.663 1.00 29.57 85 LEU A N 1
ATOM 653 C CA . LEU A 1 105 ? 32.844 88.927 43.539 1.00 28.77 85 LEU A CA 1
ATOM 654 C C . LEU A 1 105 ? 34.016 89.549 44.284 1.00 28.80 85 LEU A C 1
ATOM 655 O O . LEU A 1 105 ? 34.104 89.443 45.504 1.00 29.49 85 LEU A O 1
ATOM 660 N N . ARG A 1 106 ? 34.926 90.184 43.553 1.00 26.88 86 ARG A N 1
ATOM 661 C CA . ARG A 1 106 ? 36.135 90.717 44.170 1.00 25.22 86 ARG A CA 1
ATOM 662 C C . ARG A 1 106 ? 36.077 92.229 44.338 1.00 27.18 86 ARG A C 1
ATOM 663 O O . ARG A 1 106 ? 35.396 92.924 43.586 1.00 28.92 86 ARG A O 1
ATOM 671 N N . GLY A 1 107 ? 36.800 92.728 45.336 1.00 27.77 87 GLY A N 1
ATOM 672 C CA . GLY A 1 107 ? 36.902 94.154 45.581 1.00 24.58 87 GLY A CA 1
ATOM 673 C C . GLY A 1 107 ? 35.777 94.751 46.404 1.00 23.82 87 GLY A C 1
ATOM 674 O O . GLY A 1 107 ? 35.567 95.961 46.373 1.00 25.09 87 GLY A O 1
ATOM 675 N N . VAL A 1 108 ? 35.052 93.914 47.141 1.00 24.71 88 VAL A N 1
ATO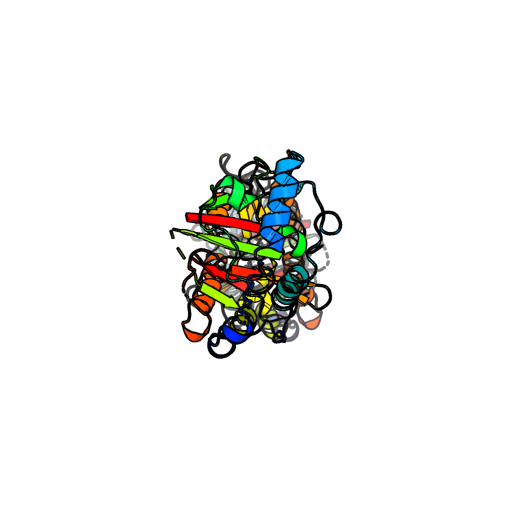M 676 C CA . VAL A 1 108 ? 34.047 94.412 48.079 1.00 27.34 88 VAL A CA 1
ATOM 677 C C . VAL A 1 108 ? 34.727 95.295 49.130 1.00 29.54 88 VAL A C 1
ATOM 678 O O . VAL A 1 108 ? 35.612 94.837 49.851 1.00 30.34 88 VAL A O 1
ATOM 682 N N . PRO A 1 109 ? 34.284 96.541 49.239 1.00 30.54 89 PRO A N 1
ATOM 683 C CA . PRO A 1 109 ? 35.060 97.537 49.975 1.00 32.16 89 PRO A CA 1
ATOM 684 C C . PRO A 1 109 ? 34.815 97.392 51.460 1.00 33.33 89 PRO A C 1
ATOM 685 O O . PRO A 1 109 ? 33.919 98.005 52.040 1.00 32.77 89 PRO A O 1
ATOM 689 N N . THR A 1 110 ? 35.650 96.555 52.065 1.00 31.84 90 THR A N 1
ATOM 690 C CA . THR A 1 110 ? 35.596 96.291 53.501 1.00 34.77 90 THR A CA 1
ATOM 691 C C . THR A 1 110 ? 36.782 96.867 54.280 1.00 33.62 90 THR A C 1
ATOM 692 O O . THR A 1 110 ? 36.747 96.923 55.507 1.00 36.18 90 THR A O 1
ATOM 696 N N . GLU A 1 111 ? 37.832 97.261 53.564 1.00 35.86 91 GLU A N 1
ATOM 697 C CA . GLU A 1 111 ? 39.019 97.878 54.163 1.00 40.60 91 GLU A CA 1
ATOM 698 C C . GLU A 1 111 ? 38.721 98.980 55.180 1.00 40.63 91 GLU A C 1
ATOM 699 O O . GLU A 1 111 ? 38.102 99.990 54.848 1.00 36.88 91 GLU A O 1
ATOM 705 N N . GLY A 1 112 ? 39.163 98.776 56.419 1.00 40.59 92 GLY A N 1
ATOM 706 C CA . GLY A 1 112 ? 39.088 99.810 57.436 1.00 39.91 92 GLY A CA 1
ATOM 707 C C . GLY A 1 112 ? 37.756 99.880 58.154 1.00 39.23 92 GLY A C 1
ATOM 708 O O . GLY A 1 112 ? 37.538 100.745 58.999 1.00 40.13 92 GLY A O 1
ATOM 709 N N . LEU A 1 113 ? 36.860 98.963 57.815 1.0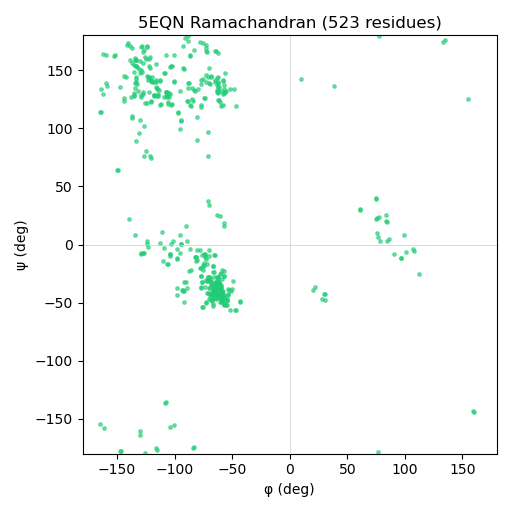0 40.27 93 LEU A N 1
ATOM 710 C CA . LEU A 1 113 ? 35.521 98.952 58.387 1.00 39.84 93 LEU A CA 1
ATOM 711 C C . LEU A 1 113 ? 35.441 98.077 59.632 1.00 44.08 93 LEU A C 1
ATOM 712 O O . LEU A 1 113 ? 36.185 97.108 59.774 1.00 45.55 93 LEU A O 1
ATOM 717 N N . THR A 1 114 ? 34.533 98.431 60.534 1.00 42.52 94 THR A N 1
ATOM 718 C CA . THR A 1 114 ? 34.187 97.564 61.649 1.00 41.31 94 THR A CA 1
ATOM 719 C C . THR A 1 114 ? 33.373 96.395 61.119 1.00 42.94 94 THR A C 1
ATOM 720 O O . THR A 1 114 ? 32.901 96.430 59.983 1.00 42.78 94 THR A O 1
ATOM 724 N N . VAL A 1 115 ? 33.212 95.366 61.943 1.00 42.29 95 VAL A N 1
ATOM 725 C CA . VAL A 1 115 ? 32.428 94.193 61.574 1.00 40.01 95 VAL A CA 1
ATOM 726 C C . VAL A 1 115 ? 30.985 94.552 61.212 1.00 38.95 95 VAL A C 1
ATOM 727 O O . VAL A 1 115 ? 30.453 94.059 60.220 1.00 40.96 95 VAL A O 1
ATOM 731 N N . ALA A 1 116 ? 30.357 95.407 62.014 1.00 39.62 96 ALA A N 1
ATOM 732 C CA . ALA A 1 116 ? 28.981 95.839 61.757 1.00 38.13 96 ALA A CA 1
ATOM 733 C C . ALA A 1 116 ? 28.860 96.610 60.439 1.00 33.97 96 ALA A C 1
ATOM 734 O O . ALA A 1 116 ? 27.908 96.424 59.670 1.00 32.53 96 ALA A O 1
ATOM 736 N N . GLU A 1 117 ? 29.839 97.471 60.187 1.00 34.15 97 GLU A N 1
ATOM 737 C CA . GLU A 1 117 ? 29.880 98.256 58.961 1.00 37.51 97 GLU A CA 1
ATOM 738 C C . GLU A 1 117 ? 30.048 97.347 57.745 1.00 36.60 97 GLU A C 1
ATOM 739 O O . GLU A 1 117 ? 29.389 97.528 56.713 1.00 38.36 97 GLU A O 1
ATOM 745 N N . SER A 1 118 ? 30.921 96.354 57.889 1.00 35.45 98 SER A N 1
ATOM 746 C CA . SER A 1 118 ? 31.146 95.366 56.844 1.00 34.57 98 SER A CA 1
ATOM 747 C C . SER A 1 118 ? 29.868 94.580 56.589 1.00 32.70 98 SER A C 1
ATOM 748 O O . SER A 1 118 ? 29.547 94.251 55.447 1.00 32.40 98 SER A O 1
ATOM 751 N N . GLN A 1 119 ? 29.145 94.282 57.665 1.00 31.83 99 GLN A N 1
ATOM 752 C CA . GLN A 1 119 ? 27.847 93.626 57.567 1.00 31.82 99 GLN A CA 1
ATOM 753 C C . GLN A 1 119 ? 26.869 94.455 56.749 1.00 31.50 99 GLN A C 1
ATOM 754 O O . GLN A 1 119 ? 26.099 93.913 55.953 1.00 31.16 99 GLN A O 1
ATOM 760 N N . VAL A 1 120 ? 26.899 95.770 56.945 1.00 30.36 100 VAL A N 1
ATOM 761 C CA . VAL A 1 120 ? 26.012 96.642 56.183 1.00 29.00 100 VAL A CA 1
ATOM 762 C C . VAL A 1 120 ? 26.400 96.659 54.698 1.00 32.25 100 VAL A C 1
ATOM 763 O O . VAL A 1 120 ? 25.533 96.592 53.821 1.00 29.73 100 VAL A O 1
ATOM 767 N N . VAL A 1 121 ? 27.700 96.723 54.420 1.00 30.64 101 VAL A N 1
ATOM 768 C CA . VAL A 1 121 ? 28.175 96.708 53.035 1.00 34.31 101 VAL A CA 1
ATOM 769 C C . VAL A 1 121 ? 27.755 95.409 52.329 1.00 39.84 101 VAL A C 1
ATOM 770 O O . VAL A 1 121 ? 27.245 95.423 51.190 1.00 41.18 101 VAL A O 1
ATOM 782 N N . GLY A 1 123 ? 25.265 93.601 53.166 1.00 31.30 103 GLY A N 1
ATOM 783 C CA . GLY A 1 123 ? 23.828 93.702 52.989 1.00 32.28 103 GLY A CA 1
ATOM 784 C C . GLY A 1 123 ? 23.479 94.437 51.708 1.00 31.00 103 GLY A C 1
ATOM 785 O O . GLY A 1 123 ? 22.582 94.025 50.964 1.00 29.14 103 GLY A O 1
ATOM 786 N N . VAL A 1 124 ? 24.203 95.526 51.456 1.00 32.44 104 VAL A N 1
ATOM 787 C CA . VAL A 1 124 ? 24.029 96.310 50.240 1.00 34.18 104 VAL A CA 1
ATOM 788 C C . VAL A 1 124 ? 24.227 95.440 49.003 1.00 34.01 104 VAL A C 1
ATOM 789 O O . VAL A 1 124 ? 23.375 95.417 48.113 1.00 34.13 104 VAL A O 1
ATOM 793 N N . VAL A 1 125 ? 25.341 94.714 48.950 1.00 31.97 105 VAL A N 1
ATOM 794 C CA . VAL A 1 125 ? 25.563 93.800 47.825 1.00 32.22 105 VAL A CA 1
ATOM 795 C C . VAL A 1 125 ? 24.465 92.724 47.746 1.00 31.48 105 VAL A C 1
ATOM 796 O O . VAL A 1 125 ? 23.988 92.379 46.665 1.00 27.23 105 VAL A O 1
ATOM 800 N N . GLY A 1 126 ? 24.055 92.224 48.906 1.00 32.59 106 GLY A N 1
ATOM 801 C CA . GLY A 1 126 ? 23.067 91.166 49.016 1.00 30.78 106 GLY A CA 1
ATOM 802 C C . GLY A 1 126 ? 21.701 91.530 48.472 1.00 32.11 106 GLY A C 1
ATOM 803 O O . GLY A 1 126 ? 20.994 90.676 47.936 1.00 34.49 106 GLY A O 1
ATOM 804 N N . LEU A 1 127 ? 21.319 92.794 48.628 1.00 33.24 107 LEU A N 1
ATOM 805 C CA . LEU A 1 127 ? 20.055 93.284 48.081 1.00 37.80 107 LEU A CA 1
ATOM 806 C C . LEU A 1 127 ? 19.940 93.074 46.567 1.00 38.92 107 LEU A C 1
ATOM 807 O O . LEU A 1 127 ? 18.838 92.943 46.037 1.00 42.25 107 LEU A O 1
ATOM 812 N N . HIS A 1 128 ? 21.075 93.038 45.875 1.00 36.16 108 HIS A N 1
ATOM 813 C CA . HIS A 1 128 ? 21.067 92.833 44.430 1.00 36.17 108 HIS A CA 1
ATOM 814 C C . HIS A 1 128 ? 21.255 91.362 44.053 1.00 37.35 108 HIS A C 1
ATOM 815 O O . HIS A 1 128 ? 21.271 91.013 42.873 1.00 41.68 108 HIS A O 1
ATOM 822 N N . LEU A 1 129 ? 21.389 90.505 45.059 1.00 34.98 109 LEU A N 1
ATOM 823 C CA . LEU A 1 129 ? 21.439 89.062 44.845 1.00 34.43 109 LEU A CA 1
ATOM 824 C C . LEU A 1 129 ? 20.043 88.461 44.984 1.00 38.61 109 LEU A C 1
ATOM 825 O O . LEU A 1 129 ? 19.657 87.564 44.233 1.00 37.88 109 LEU A O 1
ATOM 830 N N . GLY A 1 130 ? 19.295 88.970 45.958 1.00 40.09 110 GLY A N 1
ATOM 831 C CA . GLY A 1 130 ? 17.956 88.490 46.242 1.00 40.59 110 GLY A CA 1
ATOM 832 C C . GLY A 1 130 ? 17.529 88.865 47.648 1.00 43.94 110 GLY A C 1
ATOM 833 O O . GLY A 1 130 ? 17.867 89.941 48.144 1.00 45.58 110 GLY A O 1
ATOM 834 N N . THR A 1 131 ? 16.786 87.975 48.296 1.00 42.67 111 THR A N 1
ATOM 835 C CA . THR A 1 131 ? 16.287 88.242 49.638 1.00 42.82 111 THR A CA 1
ATOM 836 C C . THR A 1 131 ? 17.101 87.498 50.690 1.00 40.40 111 THR A C 1
ATOM 837 O O . THR A 1 131 ? 17.187 86.269 50.670 1.00 39.47 111 THR A O 1
ATOM 841 N N . ALA A 1 132 ? 17.701 88.256 51.603 1.00 38.12 112 ALA A N 1
ATOM 842 C CA . ALA A 1 132 ? 18.440 87.677 52.716 1.00 40.15 112 ALA A CA 1
ATOM 843 C C . ALA A 1 132 ? 17.482 87.018 53.701 1.00 45.02 112 ALA A C 1
ATOM 844 O O . ALA A 1 132 ? 16.415 87.558 53.994 1.00 49.52 112 ALA A O 1
ATOM 846 N N . VAL A 1 133 ? 17.865 85.853 54.211 1.00 43.58 113 VAL A N 1
ATOM 847 C CA . VAL A 1 133 ? 17.007 85.111 55.127 1.00 44.70 113 VAL A CA 1
ATOM 848 C C . VAL A 1 133 ? 17.728 84.790 56.432 1.00 46.41 113 VAL A C 1
ATOM 849 O O . VAL A 1 133 ? 18.958 84.803 56.492 1.00 47.31 113 VAL A O 1
ATOM 853 N N . ALA A 1 134 ? 16.950 84.500 57.471 1.00 47.24 114 ALA A N 1
ATOM 854 C CA . ALA A 1 134 ? 17.491 84.206 58.794 1.00 47.82 114 ALA A CA 1
ATOM 855 C C . ALA A 1 134 ? 18.311 82.919 58.792 1.00 44.51 114 ALA A C 1
ATOM 856 O O . ALA A 1 134 ? 17.954 81.947 58.130 1.00 42.83 114 ALA A O 1
ATOM 858 N N . GLN A 1 135 ? 19.416 82.924 59.533 1.00 43.46 115 GLN A N 1
ATOM 859 C CA . GLN A 1 135 ? 20.303 81.766 59.590 1.00 45.15 115 GLN A CA 1
ATOM 860 C C . GLN A 1 135 ? 20.200 81.002 60.911 1.00 47.54 115 GLN A C 1
ATOM 861 O O . GLN A 1 135 ? 20.641 79.857 61.004 1.00 46.51 115 GLN A O 1
ATOM 867 N N . ASN A 1 136 ? 19.618 81.632 61.927 1.00 51.04 116 ASN A N 1
ATOM 868 C CA . ASN A 1 136 ? 19.446 80.983 63.224 1.00 54.92 116 ASN A CA 1
ATOM 869 C C . ASN A 1 136 ? 18.165 81.422 63.929 1.00 59.85 116 ASN A C 1
ATOM 870 O O . ASN A 1 136 ? 17.383 82.203 63.384 1.00 60.09 116 ASN A O 1
ATOM 875 N N . GLY A 1 137 ? 17.958 80.911 65.140 1.00 61.73 117 GLY A N 1
ATOM 876 C CA . GLY A 1 137 ? 16.767 81.211 65.915 1.00 60.90 117 GLY A CA 1
ATOM 877 C C . GLY A 1 137 ? 16.598 82.672 66.282 1.00 61.16 117 GLY A C 1
ATOM 878 O O . GLY A 1 137 ? 15.478 83.152 66.440 1.00 62.56 117 GLY A O 1
ATOM 879 N N . HIS A 1 138 ? 17.709 83.386 66.426 1.00 61.36 118 HIS A N 1
ATOM 880 C CA . HIS A 1 138 ? 17.645 84.807 66.745 1.00 62.30 118 HIS A CA 1
ATOM 881 C C . HIS A 1 138 ? 17.359 85.646 65.494 1.00 59.63 118 HIS A C 1
ATOM 882 O O . HIS A 1 138 ? 17.135 86.852 65.580 1.00 59.66 118 HIS A O 1
ATOM 889 N N . GLY A 1 139 ? 17.317 84.996 64.335 1.00 56.81 119 GLY A N 1
ATOM 890 C CA . GLY A 1 139 ? 17.007 85.682 63.094 1.00 55.37 119 GLY A CA 1
ATOM 891 C C . GLY A 1 139 ? 18.141 86.504 62.500 1.00 52.13 119 GLY A C 1
ATOM 892 O O . GLY A 1 139 ? 17.898 87.451 61.745 1.00 52.83 119 GLY A O 1
ATOM 893 N N . ASP A 1 140 ? 19.375 86.156 62.858 1.00 51.51 120 ASP A N 1
ATOM 894 C CA . ASP A 1 140 ? 20.556 86.800 62.294 1.00 52.99 120 ASP A CA 1
ATOM 895 C C . ASP A 1 140 ? 20.598 86.510 60.799 1.00 48.51 120 ASP A C 1
ATOM 896 O O . ASP A 1 140 ? 20.351 85.375 60.374 1.00 45.45 120 ASP A O 1
ATOM 901 N N . ARG A 1 141 ? 20.928 87.521 60.002 1.00 47.59 121 ARG A N 1
ATOM 902 C CA . ARG A 1 141 ? 21.061 87.331 58.560 1.00 48.00 121 ARG A CA 1
ATOM 903 C C . ARG A 1 141 ? 22.506 87.487 58.088 1.00 45.63 121 ARG A C 1
ATOM 904 O O . ARG A 1 141 ? 22.791 87.386 56.895 1.00 49.18 121 ARG A O 1
ATOM 912 N N . VAL A 1 142 ? 23.416 87.734 59.027 1.00 41.09 122 VAL A N 1
ATOM 913 C CA . VAL A 1 142 ? 24.854 87.578 58.779 1.00 40.46 122 VAL A CA 1
ATOM 914 C C . VAL A 1 142 ? 25.479 86.787 59.907 1.00 44.29 122 VAL A C 1
ATOM 915 O O . VAL A 1 142 ? 25.237 87.074 61.079 1.00 47.79 122 VAL A O 1
ATOM 919 N N . VAL A 1 143 ? 26.285 85.789 59.565 1.00 43.02 123 VAL A N 1
ATOM 920 C CA . VAL A 1 143 ? 26.957 85.010 60.607 1.00 43.19 123 VAL A CA 1
ATOM 921 C C . VAL A 1 143 ? 28.469 85.143 60.492 1.00 40.65 123 VAL A C 1
ATOM 922 O O . VAL A 1 143 ? 29.035 84.935 59.420 1.00 39.97 123 VAL A O 1
ATOM 926 N N . SER A 1 144 ? 29.119 85.503 61.595 1.00 34.42 124 SER A N 1
ATOM 927 C CA . SER A 1 144 ? 30.576 85.568 61.632 1.00 34.53 124 SER A CA 1
ATOM 928 C C . SER A 1 144 ? 31.212 84.188 61.754 1.00 40.45 124 SER A C 1
ATOM 929 O O . SER A 1 144 ? 30.695 83.307 62.440 1.00 40.91 124 SER A O 1
ATOM 932 N N . ILE A 1 145 ? 32.324 84.010 61.051 1.00 41.60 125 ILE A N 1
ATOM 933 C CA . ILE A 1 145 ? 33.127 82.798 61.113 1.00 42.89 125 ILE A CA 1
ATOM 934 C C . ILE A 1 145 ? 34.587 83.184 61.351 1.00 43.82 125 ILE A C 1
ATOM 935 O O . ILE A 1 145 ? 35.258 83.667 60.439 1.00 40.40 125 ILE A O 1
ATOM 940 N N . PRO A 1 168 ? 32.185 68.525 56.399 1.00 28.45 148 PRO A N 1
ATOM 941 C CA . PRO A 1 168 ? 31.585 67.667 55.374 1.00 30.46 148 PRO A CA 1
ATOM 942 C C . PRO A 1 168 ? 31.087 68.474 54.179 1.00 30.70 148 PRO A C 1
ATOM 943 O O . PRO A 1 168 ? 30.616 69.591 54.371 1.00 30.49 148 PRO A O 1
ATOM 947 N N . TRP A 1 169 ? 31.238 67.927 52.975 1.00 28.15 149 TRP A N 1
ATOM 948 C CA . TRP A 1 169 ? 30.577 68.489 51.803 1.00 26.93 149 TRP A CA 1
ATOM 949 C C . TRP A 1 169 ? 29.113 68.741 52.121 1.00 26.65 149 TRP A C 1
ATOM 950 O O . TRP A 1 169 ? 28.437 67.877 52.675 1.00 29.65 149 TRP A O 1
ATOM 961 N N . HIS A 1 170 ? 28.621 69.919 51.759 1.00 26.11 150 HIS A N 1
ATOM 962 C CA . HIS A 1 170 ? 27.239 70.252 52.041 1.00 25.60 150 HIS A CA 1
ATOM 963 C C . HIS A 1 170 ? 26.750 71.376 51.151 1.00 25.60 150 HIS A C 1
ATOM 964 O O . HIS A 1 170 ? 27.541 72.105 50.556 1.00 32.37 150 HIS A O 1
ATOM 971 N N . SER A 1 171 ? 25.434 71.521 51.084 1.00 27.49 151 SER A N 1
ATOM 972 C CA . SER A 1 171 ? 24.815 72.696 50.490 1.00 30.73 151 SER A CA 1
ATOM 973 C C . SER A 1 171 ? 23.680 73.149 51.402 1.00 35.36 151 SER A C 1
ATOM 974 O O . SER A 1 171 ? 22.835 72.349 51.801 1.00 36.32 151 SER A O 1
ATOM 977 N 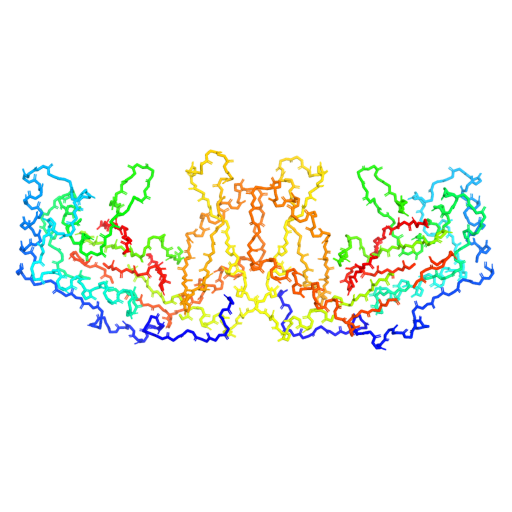N . ASP A 1 172 ? 23.685 74.431 51.751 1.00 37.89 152 ASP A N 1
ATOM 978 C CA . ASP A 1 172 ? 22.719 74.971 52.699 1.00 43.59 152 ASP A CA 1
ATOM 979 C C . ASP A 1 172 ? 21.329 75.154 52.089 1.00 41.11 152 ASP A C 1
ATOM 980 O O . ASP A 1 172 ? 21.137 74.978 50.886 1.00 38.35 152 ASP A O 1
ATOM 985 N N . ALA A 1 173 ? 20.367 75.506 52.938 1.00 40.57 153 ALA A N 1
ATOM 986 C CA . ALA A 1 173 ? 18.962 75.643 52.542 1.00 40.23 153 ALA A CA 1
ATOM 987 C C . ALA A 1 173 ? 18.654 76.685 51.446 1.00 40.54 153 ALA A C 1
ATOM 988 O O . ALA A 1 173 ? 17.904 76.383 50.517 1.00 40.63 153 ALA A O 1
ATOM 990 N N . PRO A 1 174 ? 19.203 77.914 51.548 1.00 40.43 154 PRO A N 1
ATOM 991 C CA . PRO A 1 174 ? 18.784 78.922 50.563 1.00 38.21 154 PRO A CA 1
ATOM 992 C C . PRO A 1 174 ? 19.344 78.683 49.168 1.00 34.40 154 PRO A C 1
ATOM 993 O O . PRO A 1 174 ? 20.189 77.813 48.988 1.00 31.50 154 PRO A O 1
ATOM 997 N N . ASP A 1 175 ? 18.862 79.451 48.196 1.00 33.96 155 ASP A N 1
ATOM 998 C CA . ASP A 1 175 ? 19.324 79.337 46.815 1.00 35.08 155 ASP A CA 1
ATOM 999 C C . ASP A 1 175 ? 20.817 79.615 46.697 1.00 29.96 155 ASP A C 1
ATOM 1000 O O . ASP A 1 175 ? 21.552 78.870 46.050 1.00 29.18 155 ASP A O 1
ATOM 1005 N N . ILE A 1 176 ? 21.255 80.688 47.346 1.00 27.14 156 ILE A N 1
ATOM 1006 C CA . ILE A 1 176 ? 22.628 81.159 47.247 1.00 24.66 156 ILE A CA 1
ATOM 1007 C C . ILE A 1 176 ? 23.266 81.335 48.615 1.00 24.57 156 ILE A C 1
ATOM 1008 O O . ILE A 1 176 ? 22.677 81.941 49.510 1.00 26.49 156 ILE A O 1
ATOM 1013 N N . ALA A 1 177 ? 24.464 80.787 48.780 1.00 25.85 157 ALA A N 1
ATOM 1014 C CA . ALA A 1 177 ? 25.250 81.056 49.978 1.00 28.18 157 ALA A CA 1
ATOM 1015 C C . ALA A 1 177 ? 26.423 81.964 49.632 1.00 28.19 157 ALA A C 1
ATOM 1016 O O . ALA A 1 177 ? 27.154 81.713 48.669 1.00 29.53 157 ALA A O 1
ATOM 1018 N N . ALA A 1 178 ? 26.597 83.014 50.430 1.00 27.99 158 ALA A N 1
ATOM 1019 C CA . ALA A 1 178 ? 27.651 83.994 50.200 1.00 24.38 158 ALA A CA 1
ATOM 1020 C C . ALA A 1 178 ? 28.624 84.032 51.368 1.00 28.40 158 ALA A C 1
ATOM 1021 O O . ALA A 1 178 ? 28.222 83.959 52.532 1.00 28.30 158 ALA A O 1
ATOM 1023 N N . LEU A 1 179 ? 29.906 84.157 51.041 1.00 29.55 159 LEU A N 1
ATOM 1024 C CA . LEU A 1 179 ? 30.970 84.153 52.033 1.00 29.33 159 LEU A CA 1
ATOM 1025 C C . LEU A 1 179 ? 32.006 85.235 51.734 1.00 26.77 159 LEU A C 1
ATOM 1026 O O . LEU A 1 179 ? 32.771 85.117 50.779 1.00 26.47 159 LEU A O 1
ATOM 1031 N N . LEU A 1 180 ? 32.030 86.285 52.551 1.00 29.40 160 LEU A N 1
ATOM 1032 C CA . LEU A 1 180 ? 32.965 87.391 52.345 1.00 28.70 160 LEU A CA 1
ATOM 1033 C C . LEU A 1 180 ? 34.128 87.380 53.331 1.00 29.27 160 LEU A C 1
ATOM 1034 O O . LEU A 1 180 ? 33.932 87.322 54.545 1.00 29.77 160 LEU A O 1
ATOM 1039 N N . CYS A 1 181 ? 35.335 87.497 52.844 1.00 29.25 161 CYS A N 1
ATOM 1040 C CA . CYS A 1 181 ? 36.459 87.568 53.689 1.00 25.96 161 CYS A CA 1
ATOM 1041 C C . CYS A 1 181 ? 36.711 89.007 54.159 1.00 29.78 161 CYS A C 1
ATOM 1042 O O . CYS A 1 181 ? 36.919 89.873 53.362 1.00 31.96 161 CYS A O 1
ATOM 1045 N N . LEU A 1 182 ? 36.780 89.189 55.475 1.00 29.72 162 LEU A N 1
ATOM 1046 C CA . LEU A 1 182 ? 37.219 90.448 56.064 1.00 31.15 162 LEU A CA 1
ATOM 1047 C C . LEU A 1 182 ? 38.731 90.423 56.318 1.00 32.05 162 LEU A C 1
ATOM 1048 O O . LEU A 1 182 ? 39.449 91.347 55.935 1.00 36.22 162 LEU A O 1
ATOM 1053 N N . THR A 1 183 ? 39.203 89.359 56.964 1.00 29.27 163 THR A N 1
ATOM 1054 C CA . THR A 1 183 ? 40.621 89.178 57.248 1.00 31.19 163 THR A CA 1
ATOM 1055 C C . THR A 1 183 ? 40.986 87.741 56.912 1.00 35.24 163 THR A C 1
ATOM 1056 O O . THR A 1 183 ? 40.128 86.860 56.947 1.00 35.06 163 THR A O 1
ATOM 1060 N N . GLN A 1 184 ? 42.255 87.496 56.603 1.00 40.43 164 GLN A N 1
ATOM 1061 C CA . GLN A 1 184 ? 42.680 86.159 56.208 1.00 46.79 164 GLN A CA 1
ATOM 1062 C C . GLN A 1 184 ? 44.046 85.772 56.776 1.00 49.64 164 GLN A C 1
ATOM 1063 O O . GLN A 1 184 ? 44.936 86.610 56.907 1.00 50.82 164 GLN A O 1
ATOM 1069 N N . GLU A 1 190 ? 41.238 77.367 52.681 1.00 40.95 170 GLU A N 1
ATOM 1070 C CA . GLU A 1 190 ? 40.822 76.851 51.388 1.00 42.06 170 GLU A CA 1
ATOM 1071 C C . GLU A 1 190 ? 39.355 76.475 51.286 1.00 36.90 170 GLU A C 1
ATOM 1072 O O . GLU A 1 190 ? 38.856 75.721 52.063 1.00 38.25 170 GLU A O 1
ATOM 1078 N N . PHE A 1 191 ? 38.692 77.017 50.291 1.00 31.21 171 PHE A N 1
ATOM 1079 C CA . PHE A 1 191 ? 37.284 76.788 49.999 1.00 29.30 171 PHE A CA 1
ATOM 1080 C C . PHE A 1 191 ? 37.146 75.895 48.766 1.00 28.91 171 PHE A C 1
ATOM 1081 O O . PHE A 1 191 ? 37.722 76.181 47.714 1.00 29.22 171 PHE A O 1
ATOM 1089 N N . HIS A 1 192 ? 36.391 74.810 48.906 1.00 25.25 172 HIS A N 1
ATOM 1090 C CA . HIS A 1 192 ? 36.217 73.847 47.825 1.00 25.61 172 HIS A CA 1
ATOM 1091 C C . HIS A 1 192 ? 34.769 73.796 47.362 1.00 25.32 172 HIS A C 1
ATOM 1092 O O . HIS A 1 192 ? 33.845 73.892 48.170 1.00 27.62 172 HIS A O 1
ATOM 1099 N N . VAL A 1 193 ? 34.583 73.664 46.052 1.00 22.15 173 VAL A N 1
ATOM 1100 C CA . VAL A 1 193 ? 33.253 73.593 45.454 1.00 21.11 173 VAL A CA 1
ATOM 1101 C C . VAL A 1 193 ? 33.182 72.443 44.450 1.00 22.46 173 VAL A C 1
ATOM 1102 O O . VAL A 1 193 ? 34.129 72.209 43.699 1.00 22.55 173 VAL A O 1
ATOM 1106 N N . ALA A 1 194 ? 32.061 71.729 44.436 1.00 22.60 174 ALA A N 1
ATOM 1107 C CA . ALA A 1 194 ? 31.833 70.684 43.444 1.00 22.00 174 ALA A CA 1
ATOM 1108 C C . ALA A 1 194 ? 30.438 70.811 42.845 1.00 24.20 174 ALA A C 1
ATOM 1109 O O . ALA A 1 194 ? 29.553 71.431 43.435 1.00 26.75 174 ALA A O 1
ATOM 1111 N N . SER A 1 195 ? 30.257 70.229 41.664 1.00 26.97 175 SER A N 1
ATOM 1112 C CA . SER A 1 195 ? 28.969 70.228 40.975 1.00 25.86 175 SER A CA 1
ATOM 1113 C C . SER A 1 195 ? 28.099 69.059 41.429 1.00 22.38 175 SER A C 1
ATOM 1114 O O . SER A 1 195 ? 28.484 67.901 41.283 1.00 21.82 175 SER A O 1
ATOM 1117 N N . ALA A 1 196 ? 26.927 69.363 41.979 1.00 24.37 176 ALA A N 1
ATOM 1118 C CA . ALA A 1 196 ? 26.004 68.324 42.430 1.00 25.04 176 ALA A CA 1
ATOM 1119 C C . ALA A 1 196 ? 25.402 67.583 41.238 1.00 25.47 176 ALA A C 1
ATOM 1120 O O . ALA A 1 196 ? 25.016 66.416 41.339 1.00 24.49 176 ALA A O 1
ATOM 1130 N N . HIS A 1 198 ? 27.065 66.951 38.315 1.00 26.37 178 HIS A N 1
ATOM 1131 C CA . HIS A 1 198 ? 28.096 65.980 37.962 1.00 25.07 178 HIS A CA 1
ATOM 1132 C C . HIS A 1 198 ? 28.145 64.801 38.929 1.00 27.08 178 HIS A C 1
ATOM 1133 O O . HIS A 1 198 ? 28.354 63.660 38.511 1.00 26.66 178 HIS A O 1
ATOM 1140 N N . ILE A 1 199 ? 27.957 65.083 40.217 1.00 27.40 179 ILE A N 1
ATOM 1141 C CA . ILE A 1 199 ? 27.904 64.033 41.228 1.00 27.50 179 ILE A CA 1
ATOM 1142 C C . ILE A 1 199 ? 26.742 63.101 40.916 1.00 26.50 179 ILE A C 1
ATOM 1143 O O . ILE A 1 199 ? 26.875 61.878 41.002 1.00 26.26 179 ILE A O 1
ATOM 1148 N N . TYR A 1 200 ? 25.610 63.687 40.533 1.00 25.40 180 TYR A N 1
ATOM 1149 C CA . TYR A 1 200 ? 24.452 62.904 40.123 1.00 25.56 180 TYR A CA 1
ATOM 1150 C C . TYR A 1 200 ? 24.771 62.010 38.925 1.00 28.52 180 TYR A C 1
ATOM 1151 O O . TYR A 1 200 ? 24.405 60.835 38.917 1.00 28.14 180 TYR A O 1
ATOM 1160 N N . ASN A 1 201 ? 25.442 62.562 37.916 1.00 29.87 181 ASN A N 1
ATOM 1161 C CA . ASN A 1 201 ? 25.808 61.768 36.741 1.00 29.62 181 ASN A CA 1
ATOM 1162 C C . ASN A 1 201 ? 26.721 60.604 37.120 1.00 29.32 181 ASN A C 1
ATOM 1163 O O . ASN A 1 201 ? 26.570 59.477 36.626 1.00 30.82 181 ASN A O 1
ATOM 1168 N N . THR A 1 202 ? 27.648 60.882 38.032 1.00 29.90 182 THR A N 1
ATOM 1169 C CA . THR A 1 202 ? 28.598 59.880 38.487 1.00 32.05 182 THR A CA 1
ATOM 1170 C C . THR A 1 202 ? 27.856 58.776 39.230 1.00 31.77 182 THR A C 1
ATOM 1171 O O . THR A 1 202 ? 28.185 57.600 39.091 1.00 33.10 182 THR A O 1
ATOM 1175 N N . LEU A 1 203 ? 26.841 59.155 40.000 1.00 31.63 183 LEU A N 1
ATOM 1176 C CA . LEU A 1 203 ? 26.013 58.170 40.682 1.00 30.28 183 LEU A CA 1
ATOM 1177 C C . LEU A 1 203 ? 25.221 57.334 39.678 1.00 32.17 183 LEU A C 1
ATOM 1178 O O . LEU A 1 203 ? 25.060 56.130 39.863 1.00 29.37 183 LEU A O 1
ATOM 1183 N N . LEU A 1 204 ? 24.771 57.977 38.606 1.00 35.07 184 LEU A N 1
ATOM 1184 C CA . LEU A 1 204 ? 24.074 57.285 37.531 1.00 37.74 184 LEU A CA 1
ATOM 1185 C C . LEU A 1 204 ? 24.963 56.214 36.906 1.00 37.59 184 LEU A C 1
ATOM 1186 O O . LEU A 1 204 ? 24.493 55.125 36.576 1.00 35.53 184 LEU A O 1
ATOM 1191 N N . GLN A 1 205 ? 26.247 56.523 36.744 1.00 40.66 185 GLN A N 1
ATOM 1192 C CA . GLN A 1 205 ? 27.185 55.562 36.164 1.00 42.31 185 GLN A CA 1
ATOM 1193 C C . GLN A 1 205 ? 27.578 54.449 37.127 1.00 39.00 185 GLN A C 1
ATOM 1194 O O . GLN A 1 205 ? 27.463 53.267 36.801 1.00 41.51 185 GLN A O 1
ATOM 1200 N N . GLU A 1 206 ? 28.050 54.833 38.308 1.00 32.99 186 GLU A N 1
ATOM 1201 C CA . GLU A 1 206 ? 28.741 53.913 39.203 1.00 33.12 186 GLU A CA 1
ATOM 1202 C C . GLU A 1 206 ? 27.812 53.196 40.182 1.00 31.77 186 GLU A C 1
ATOM 1203 O O . GLU A 1 206 ? 28.067 52.054 40.556 1.00 31.25 186 GLU A O 1
ATOM 1209 N N . ALA A 1 207 ? 26.736 53.859 40.593 1.00 30.72 187 ALA A N 1
ATOM 1210 C CA . ALA A 1 207 ? 25.831 53.274 41.578 1.00 26.07 187 ALA A CA 1
ATOM 1211 C C . ALA A 1 207 ? 24.380 53.716 41.402 1.00 28.58 187 ALA A C 1
ATOM 1212 O O . ALA A 1 207 ? 23.819 54.362 42.288 1.00 32.39 187 ALA A O 1
ATOM 1214 N N . PRO A 1 208 ? 23.758 53.357 40.265 1.00 26.75 188 PRO A N 1
ATOM 1215 C CA . PRO A 1 208 ? 22.377 53.795 40.028 1.00 24.28 188 PRO A CA 1
ATOM 1216 C C . PRO A 1 208 ? 21.386 53.171 41.012 1.00 25.97 188 PRO A C 1
ATOM 1217 O O . PRO A 1 208 ? 20.330 53.753 41.283 1.00 29.55 188 PRO A O 1
ATOM 1221 N N . GLU A 1 209 ? 21.747 52.025 41.580 1.00 26.14 189 GLU A N 1
ATOM 1222 C CA . GLU A 1 209 ? 20.885 51.339 42.538 1.00 25.80 189 GLU A CA 1
ATOM 1223 C C . GLU A 1 209 ? 20.689 52.144 43.829 1.00 31.86 189 GLU A C 1
ATOM 1224 O O . GLU A 1 209 ? 19.852 51.797 44.662 1.00 36.52 189 GLU A O 1
ATOM 1230 N N . LEU A 1 210 ? 21.449 53.223 43.992 1.00 31.56 190 LEU A N 1
ATOM 1231 C CA . LEU A 1 210 ? 21.321 54.059 45.184 1.00 30.98 190 LEU A CA 1
ATOM 1232 C C . LEU A 1 210 ? 20.438 55.271 44.924 1.00 28.88 190 LEU A C 1
ATOM 1233 O O . LEU A 1 210 ? 20.007 55.939 45.869 1.00 30.61 190 LEU A O 1
ATOM 1238 N N . LEU A 1 211 ? 20.144 55.535 43.650 1.00 26.87 191 LEU A N 1
ATOM 1239 C CA . LEU A 1 211 ? 19.508 56.798 43.271 1.00 27.62 191 LEU A CA 1
ATOM 1240 C C . LEU A 1 211 ? 18.217 57.082 44.040 1.00 27.09 191 LEU A C 1
ATOM 1241 O O . LEU A 1 211 ? 18.045 58.172 44.591 1.00 26.89 191 LEU A O 1
ATOM 1246 N N . GLY A 1 212 ? 17.336 56.088 44.104 1.00 28.96 192 GLY A N 1
ATOM 1247 C CA . GLY A 1 212 ? 16.072 56.220 44.807 1.00 28.52 192 GLY A CA 1
ATOM 1248 C C . GLY A 1 212 ? 16.230 56.688 46.242 1.00 30.21 192 GLY A C 1
ATOM 1249 O O . GLY A 1 212 ? 15.429 57.492 46.729 1.00 33.43 192 GLY A O 1
ATOM 1250 N N . LEU A 1 213 ? 17.268 56.197 46.916 1.00 30.05 193 LEU A N 1
ATOM 1251 C CA . LEU A 1 213 ? 17.511 56.581 48.304 1.00 29.45 193 LEU A CA 1
ATOM 1252 C C . LEU A 1 213 ? 17.637 58.096 48.411 1.00 30.68 193 LEU A C 1
ATOM 1253 O O . LEU A 1 213 ? 17.045 58.715 49.299 1.00 27.87 193 LEU A O 1
ATOM 1258 N N . TYR A 1 214 ? 18.373 58.695 47.478 1.00 31.18 194 TYR A N 1
ATOM 1259 C CA . TYR A 1 214 ? 18.588 60.134 47.524 1.00 28.51 194 TYR A CA 1
ATOM 1260 C C . TYR A 1 214 ? 17.266 60.858 47.338 1.00 27.40 194 TYR A C 1
ATOM 1261 O O . TYR A 1 214 ? 17.044 61.918 47.919 1.00 27.83 194 TYR A O 1
ATOM 1270 N N . TYR A 1 215 ? 16.377 60.269 46.545 1.00 27.78 195 TYR A N 1
ATOM 1271 C CA . TYR A 1 215 ? 15.076 60.878 46.316 1.00 29.05 195 TYR A CA 1
ATOM 1272 C C . TYR A 1 215 ? 14.211 60.785 47.567 1.00 28.99 195 TYR A C 1
ATOM 1273 O O . TYR A 1 215 ? 13.351 61.635 47.799 1.00 28.36 195 TYR A O 1
ATOM 1282 N N . ALA A 1 216 ? 14.453 59.758 48.378 1.00 27.28 196 ALA A N 1
ATOM 1283 C CA . ALA A 1 216 ? 13.716 59.593 49.625 1.00 23.69 196 ALA A CA 1
ATOM 1284 C C . ALA A 1 216 ? 14.255 60.565 50.664 1.00 28.99 196 ALA A C 1
ATOM 1285 O O . ALA A 1 216 ? 13.507 61.124 51.467 1.00 30.73 196 ALA A O 1
ATOM 1287 N N . GLY A 1 217 ? 15.566 60.766 50.634 1.00 28.59 197 GLY A N 1
ATOM 1288 C CA . GLY A 1 217 ? 16.212 61.701 51.529 1.00 32.95 197 GLY A CA 1
ATOM 1289 C C . GLY A 1 217 ? 16.373 61.124 52.917 1.00 36.00 197 GLY A C 1
ATOM 1290 O O . GLY A 1 217 ? 15.976 59.987 53.176 1.00 34.38 197 GLY A O 1
ATOM 1291 N N . VAL A 1 218 ? 16.964 61.900 53.818 1.00 35.50 198 VAL A N 1
ATOM 1292 C CA . VAL A 1 218 ? 17.180 61.407 55.172 1.00 35.83 198 VAL A CA 1
ATOM 1293 C C . VAL A 1 218 ? 16.667 62.394 56.210 1.00 38.18 198 VAL A C 1
ATOM 1294 O O . VAL A 1 218 ? 16.329 63.528 55.882 1.00 40.85 198 VAL A O 1
ATOM 1298 N N . PHE A 1 219 ? 16.621 61.960 57.465 1.00 36.64 199 PHE A N 1
ATOM 1299 C CA . PHE A 1 219 ? 16.159 62.817 58.550 1.00 38.65 199 PHE A CA 1
ATOM 1300 C C . PHE A 1 219 ? 17.272 63.717 59.063 1.00 36.41 199 PHE A C 1
ATOM 1301 O O . PHE A 1 219 ? 18.383 63.263 59.325 1.00 38.68 199 PHE A O 1
ATOM 1309 N N . PHE A 1 220 ? 16.951 64.995 59.213 1.00 35.64 200 PHE A N 1
ATOM 1310 C CA . PHE A 1 220 ? 17.879 65.982 59.738 1.00 39.42 200 PHE A CA 1
ATOM 1311 C C . PHE A 1 220 ? 17.327 66.606 61.008 1.00 38.03 200 PHE A C 1
ATOM 1312 O O . PHE A 1 220 ? 16.133 66.904 61.099 1.00 36.62 200 PHE A O 1
ATOM 1320 N N . ASP A 1 221 ? 18.211 66.815 61.976 1.00 40.41 201 ASP A N 1
ATOM 1321 C CA . ASP A 1 221 ? 17.794 67.372 63.243 1.00 44.91 201 ASP A CA 1
ATOM 1322 C C . ASP A 1 221 ? 17.234 68.764 63.017 1.00 49.71 201 ASP A C 1
ATOM 1323 O O . ASP A 1 221 ? 17.803 69.577 62.290 1.00 52.26 201 ASP A O 1
ATOM 1328 N N . TYR A 1 222 ? 16.106 69.019 63.661 1.00 53.90 202 TYR A N 1
ATOM 1329 C CA . TYR A 1 222 ? 15.448 70.315 63.639 1.00 55.96 202 TYR A CA 1
ATOM 1330 C C . TYR A 1 222 ? 16.352 71.331 64.320 1.00 54.26 202 TYR A C 1
ATOM 1331 O O . TYR A 1 222 ? 16.458 72.481 63.895 1.00 54.26 202 TYR A O 1
ATOM 1340 N N . ARG A 1 223 ? 17.023 70.880 65.375 1.00 52.52 203 ARG A N 1
ATOM 1341 C CA . ARG A 1 223 ? 17.791 71.760 66.243 1.00 55.10 203 ARG A CA 1
ATOM 1342 C C . ARG A 1 223 ? 16.901 72.352 67.334 1.00 57.22 203 ARG A C 1
ATOM 1343 O O . ARG A 1 223 ? 17.343 73.192 68.119 1.00 56.26 203 ARG A O 1
ATOM 1351 N N . GLY A 1 224 ? 15.648 71.906 67.382 1.00 59.87 204 GLY A N 1
ATOM 1352 C CA . GLY A 1 224 ? 14.726 72.344 68.406 1.00 63.32 204 GLY A CA 1
ATOM 1353 C C . GLY A 1 224 ? 13.643 73.289 67.907 1.00 64.87 204 GLY A C 1
ATOM 1354 O O . GLY A 1 224 ? 12.727 73.605 68.660 1.00 66.39 204 GLY A O 1
ATOM 1355 N N . GLU A 1 225 ? 13.702 73.713 66.643 1.00 63.70 205 GLU A N 1
ATOM 1356 C CA . GLU A 1 225 ? 12.690 74.647 66.134 1.00 66.46 205 GLU A CA 1
ATOM 1357 C C . GLU A 1 225 ? 11.533 73.877 65.554 1.00 64.64 205 GLU A C 1
ATOM 1358 O O . GLU A 1 225 ? 10.739 74.429 64.787 1.00 65.48 205 GLU A O 1
ATOM 1364 N N . GLU A 1 226 ? 11.453 72.595 65.881 1.00 62.33 206 GLU A N 1
ATOM 1365 C CA . GLU A 1 226 ? 10.349 71.809 65.384 1.00 62.50 206 GLU A CA 1
ATOM 1366 C C . GLU A 1 226 ? 9.110 72.426 65.993 1.00 64.14 206 GLU A C 1
ATOM 1367 O O . GLU A 1 226 ? 9.062 72.697 67.193 1.00 65.11 206 GLU A O 1
ATOM 1373 N N . PRO A 1 227 ? 8.102 72.644 65.163 1.00 66.81 207 PRO A N 1
ATOM 1374 C CA . PRO A 1 227 ? 6.829 73.167 65.645 1.00 69.33 207 PRO A CA 1
ATOM 1375 C C . PRO A 1 227 ? 6.423 72.155 66.680 1.00 71.05 207 PRO A C 1
ATOM 1376 O O . PRO A 1 227 ? 6.528 70.950 66.450 1.00 73.23 207 PRO A O 1
ATOM 1380 N N . PRO A 1 228 ? 5.991 72.642 67.829 1.00 70.40 208 PRO A N 1
ATOM 1381 C CA . PRO A 1 228 ? 5.999 71.819 69.039 1.00 70.74 208 PRO A CA 1
ATOM 1382 C C . PRO A 1 228 ? 5.364 70.467 68.769 1.00 72.39 208 PRO A C 1
ATOM 1383 O O . PRO A 1 228 ? 5.753 69.471 69.378 1.00 71.18 208 PRO A O 1
ATOM 1387 N N . GLY A 1 229 ? 4.394 70.436 67.867 1.00 74.64 209 GLY A N 1
ATOM 1388 C CA . GLY A 1 229 ? 3.698 69.207 67.554 1.00 74.06 209 GLY A CA 1
ATOM 1389 C C . GLY A 1 229 ? 4.537 68.066 66.997 1.00 70.78 209 GLY A C 1
ATOM 1390 O O . GLY A 1 229 ? 4.283 66.915 67.352 1.00 73.22 209 GLY A O 1
ATOM 1391 N N . GLU A 1 230 ? 5.478 68.372 66.095 1.00 66.20 210 GLU A N 1
ATOM 1392 C CA . GLU A 1 230 ? 6.262 67.392 65.295 1.00 64.09 210 GLU A CA 1
ATOM 1393 C C . GLU A 1 230 ? 7.517 66.725 65.914 1.00 57.66 210 GLU A C 1
ATOM 1394 O O . GLU A 1 230 ? 8.005 67.165 66.956 1.00 56.99 210 GLU A O 1
ATOM 1400 N N . PRO A 1 231 ? 8.032 65.668 65.265 1.00 52.86 211 PRO A N 1
ATOM 1401 C CA . PRO A 1 231 ? 9.258 64.988 65.730 1.00 49.95 211 PRO A CA 1
ATOM 1402 C C . PRO A 1 231 ? 10.562 65.791 65.570 1.00 48.44 211 PRO A C 1
ATOM 1403 O O . PRO A 1 231 ? 10.692 66.576 64.630 1.00 45.93 211 PRO A O 1
ATOM 1407 N N . PRO A 1 232 ? 11.554 65.562 66.409 1.00 45.79 212 PRO A N 1
ATOM 1408 C CA . PRO A 1 232 ? 12.615 66.555 66.558 1.00 44.36 212 PRO A CA 1
ATOM 1409 C C . PRO A 1 232 ? 13.236 66.813 65.196 1.00 43.35 212 PRO A C 1
ATOM 1410 O O . PRO A 1 232 ? 13.844 67.859 64.966 1.00 42.36 212 PRO A O 1
ATOM 1414 N N . ALA A 1 233 ? 13.089 65.841 64.308 1.00 41.96 213 ALA A N 1
ATOM 1415 C CA . ALA A 1 233 ? 13.821 65.801 63.049 1.00 39.12 213 ALA A CA 1
ATOM 1416 C C . ALA A 1 233 ? 12.854 65.771 61.867 1.00 43.28 213 ALA A C 1
ATOM 1417 O O . ALA A 1 233 ? 11.730 65.281 61.991 1.00 43.92 213 ALA A O 1
ATOM 1419 N N . TYR A 1 234 ? 13.292 66.297 60.725 1.00 41.60 214 TYR A N 1
ATOM 1420 C CA . TYR A 1 234 ? 12.441 66.365 59.535 1.00 43.46 214 TYR A CA 1
ATOM 1421 C C . TYR A 1 234 ? 13.097 65.642 58.361 1.00 43.09 214 TYR A C 1
ATOM 1422 O O . TYR A 1 234 ? 14.314 65.536 58.301 1.00 41.16 214 TYR A O 1
ATOM 1431 N N . ARG A 1 235 ? 12.300 65.146 57.421 1.00 41.62 215 ARG A N 1
ATOM 1432 C CA . ARG A 1 235 ? 12.878 64.441 56.280 1.00 42.11 215 ARG A CA 1
ATOM 1433 C C . ARG A 1 235 ? 13.205 65.384 55.126 1.00 40.52 215 ARG A C 1
ATOM 1434 O O . ARG A 1 235 ? 12.340 66.104 54.630 1.00 40.29 215 ARG A O 1
ATOM 1442 N N . ASN A 1 236 ? 14.463 65.370 54.703 1.00 36.20 216 ASN A N 1
ATOM 1443 C CA . ASN A 1 236 ? 14.896 66.180 53.576 1.00 35.06 216 ASN A CA 1
ATOM 1444 C C . ASN A 1 236 ? 15.468 65.341 52.439 1.00 31.22 216 ASN A C 1
ATOM 1445 O O . ASN A 1 236 ? 16.407 64.560 52.627 1.00 31.68 216 ASN A O 1
ATOM 1450 N N . ALA A 1 237 ? 14.860 65.500 51.266 1.00 28.77 217 ALA A N 1
ATOM 1451 C CA . ALA A 1 237 ? 15.321 64.854 50.046 1.00 31.06 217 ALA A CA 1
ATOM 1452 C C . ALA A 1 237 ? 16.654 65.433 49.595 1.00 33.17 217 ALA A C 1
ATOM 1453 O O . ALA A 1 237 ? 16.901 66.632 49.735 1.00 34.31 217 ALA A O 1
ATOM 1455 N N . ILE A 1 238 ? 17.510 64.576 49.051 1.00 29.07 218 ILE A N 1
ATOM 1456 C CA . ILE A 1 238 ? 18.821 64.999 48.588 1.00 29.55 218 ILE A CA 1
ATOM 1457 C C . ILE A 1 238 ? 18.778 65.360 47.106 1.00 30.65 218 ILE A C 1
ATOM 1458 O O . ILE A 1 238 ? 19.411 66.322 46.669 1.00 29.96 218 ILE A O 1
ATOM 1463 N N . PHE A 1 239 ? 18.023 64.591 46.334 1.00 31.52 219 PHE A N 1
ATOM 1464 C CA . PHE A 1 239 ? 17.805 64.917 44.932 1.00 30.02 219 PHE A CA 1
ATOM 1465 C C . PHE A 1 239 ? 16.319 65.032 44.640 1.00 32.05 219 PHE A C 1
ATOM 1466 O O . PHE A 1 239 ? 15.501 64.312 45.217 1.00 33.41 219 PHE A O 1
ATOM 1474 N N . GLY A 1 240 ? 15.971 65.945 43.743 1.00 31.04 220 GLY A N 1
ATOM 1475 C CA . GLY A 1 240 ? 14.591 66.074 43.320 1.00 30.83 220 GLY A CA 1
ATOM 1476 C C . GLY A 1 240 ? 14.518 66.395 41.845 1.00 35.99 220 GLY A C 1
ATOM 1477 O O . GLY A 1 240 ? 15.347 67.131 41.319 1.00 37.83 220 GLY A O 1
ATOM 1478 N N . TYR A 1 241 ? 13.528 65.881 41.161 1.00 42.30 221 TYR A N 1
ATOM 1479 C CA . TYR A 1 241 ? 13.376 66.184 39.770 1.00 47.85 221 TYR A CA 1
ATOM 1480 C C . TYR A 1 241 ? 11.981 66.615 39.480 1.00 51.97 221 TYR A C 1
ATOM 1481 O O . TYR A 1 241 ? 11.091 65.803 39.448 1.00 51.28 221 TYR A O 1
ATOM 1490 N N . HIS A 1 242 ? 11.776 67.903 39.227 1.00 55.90 222 HIS A N 1
ATOM 1491 C CA . HIS A 1 242 ? 10.439 68.393 38.897 1.00 60.61 222 HIS A CA 1
ATOM 1492 C C . HIS A 1 242 ? 10.474 69.572 37.929 1.00 63.82 222 HIS A C 1
ATOM 1493 O O . HIS A 1 242 ? 11.269 70.496 38.098 1.00 63.50 222 HIS A O 1
ATOM 1500 N N . ASN A 1 243 ? 9.608 69.542 36.918 1.00 67.14 223 ASN A N 1
ATOM 1501 C CA . ASN A 1 243 ? 9.532 70.644 35.979 1.00 68.31 223 ASN A CA 1
ATOM 1502 C C . ASN A 1 243 ? 10.663 70.653 34.997 1.00 65.57 223 ASN A C 1
ATOM 1503 O O . ASN A 1 243 ? 11.016 71.665 34.447 1.00 64.62 223 ASN A O 1
ATOM 1508 N N . GLY A 1 244 ? 11.251 69.506 34.813 1.00 60.90 224 GLY A N 1
ATOM 1509 C CA . GLY A 1 244 ? 12.343 69.326 33.876 1.00 55.04 224 GLY A CA 1
ATOM 1510 C C . GLY A 1 244 ? 13.697 69.555 34.526 1.00 51.69 224 GLY A C 1
ATOM 1511 O O . GLY A 1 244 ? 14.739 69.280 33.923 1.00 50.55 224 GLY A O 1
ATOM 1512 N N . GLN A 1 245 ? 13.690 70.033 35.767 1.00 50.77 225 GLN A N 1
ATOM 1513 C CA . GLN A 1 245 ? 14.934 70.387 36.445 1.00 51.00 225 GLN A CA 1
ATOM 1514 C C . GLN A 1 245 ? 15.266 69.528 37.667 1.00 48.58 225 GLN A C 1
ATOM 1515 O O . GLN A 1 245 ? 14.444 69.345 38.565 1.00 49.44 225 GLN A O 1
ATOM 1521 N N . LEU A 1 246 ? 16.494 69.018 37.682 1.00 42.20 226 LEU A N 1
ATOM 1522 C CA . LEU A 1 246 ? 17.064 68.313 38.821 1.00 38.28 226 LEU A CA 1
ATOM 1523 C C . LEU A 1 246 ? 17.658 69.322 39.792 1.00 35.72 226 LEU A C 1
ATOM 1524 O O . LEU A 1 246 ? 18.360 70.246 39.382 1.00 35.92 226 LEU A O 1
ATOM 1529 N N . SER A 1 247 ? 17.383 69.140 41.076 1.00 34.13 227 SER A N 1
ATOM 1530 C CA . SER A 1 247 ? 17.985 69.973 42.099 1.00 33.23 227 SER A CA 1
ATOM 1531 C C . SER A 1 247 ? 18.498 69.112 43.240 1.00 31.51 227 SER A C 1
ATOM 1532 O O . SER A 1 247 ? 18.057 67.972 43.432 1.00 27.78 227 SER A O 1
ATOM 1535 N N . CYS A 1 248 ? 19.426 69.675 44.002 1.00 30.96 228 CYS A N 1
ATOM 1536 C CA . CYS A 1 248 ? 20.049 68.957 45.095 1.00 26.23 228 CYS A CA 1
ATOM 1537 C C . CYS A 1 248 ? 20.111 69.796 46.366 1.00 28.31 228 CYS A C 1
ATOM 1538 O O . CYS A 1 248 ? 20.325 71.004 46.313 1.00 33.00 228 CYS A O 1
ATOM 1541 N N . ARG A 1 249 ? 19.910 69.139 47.504 1.00 26.52 229 ARG A N 1
ATOM 1542 C CA . ARG A 1 249 ? 20.316 69.673 48.797 1.00 27.17 229 ARG A CA 1
ATOM 1543 C C . ARG A 1 249 ? 20.997 68.577 49.594 1.00 26.86 229 ARG A C 1
ATOM 1544 O O . ARG A 1 249 ? 20.425 67.513 49.817 1.00 30.88 229 ARG A O 1
ATOM 1552 N N . TYR A 1 250 ? 22.196 68.862 50.087 1.00 24.02 230 TYR A N 1
ATOM 1553 C CA . TYR A 1 250 ? 22.933 67.893 50.884 1.00 25.80 230 TYR A CA 1
ATOM 1554 C C . TYR A 1 250 ? 23.283 68.538 52.213 1.00 28.04 230 TYR A C 1
ATOM 1555 O O . TYR A 1 250 ? 24.398 69.018 52.418 1.00 28.80 230 TYR A O 1
ATOM 1564 N N . PHE A 1 251 ? 22.304 68.552 53.112 1.00 28.79 231 PHE A N 1
ATOM 1565 C CA . PHE A 1 251 ? 22.431 69.252 54.389 1.00 30.89 231 PHE A CA 1
ATOM 1566 C C . PHE A 1 251 ? 23.539 68.635 55.243 1.00 30.95 231 PHE A C 1
ATOM 1567 O O . PHE A 1 251 ? 24.020 67.541 54.947 1.00 32.67 231 PHE A O 1
ATOM 1575 N N . LEU A 1 252 ? 23.946 69.345 56.291 1.00 29.79 232 LEU A N 1
ATOM 1576 C CA . LEU A 1 252 ? 25.061 68.907 57.127 1.00 36.48 232 LEU A CA 1
ATOM 1577 C C . LEU A 1 252 ? 24.809 67.511 57.691 1.00 38.99 232 LEU A C 1
ATOM 1578 O O . LEU A 1 252 ? 23.744 67.236 58.244 1.00 40.09 232 LEU A O 1
ATOM 1583 N N . ARG A 1 253 ? 25.797 66.635 57.544 1.00 35.99 233 ARG A N 1
ATOM 1584 C CA . ARG A 1 253 ? 25.621 65.222 57.854 1.00 36.32 233 ARG A CA 1
ATOM 1585 C C . ARG A 1 253 ? 25.528 64.939 59.351 1.00 36.51 233 ARG A C 1
ATOM 1586 O O . ARG A 1 253 ? 24.854 63.987 59.779 1.00 36.71 233 ARG A O 1
ATOM 1594 N N . ASN A 1 254 ? 26.205 65.757 60.127 1.00 35.50 234 ASN A N 1
ATOM 1595 C CA . ASN A 1 254 ? 26.176 65.616 61.555 1.00 41.43 234 ASN A CA 1
ATOM 1596 C C . ASN A 1 254 ? 24.764 65.797 62.072 1.00 42.55 234 ASN A C 1
ATOM 1597 O O . ASN A 1 254 ? 24.376 65.179 63.007 1.00 45.00 234 ASN A O 1
ATOM 1602 N N . PHE A 1 255 ? 23.997 66.640 61.431 1.00 40.62 235 PHE A N 1
ATOM 1603 C CA . PHE A 1 255 ? 22.602 66.868 61.783 1.00 38.59 235 PHE A CA 1
ATOM 1604 C C . PHE A 1 255 ? 21.703 65.749 61.265 1.00 39.67 235 PHE A C 1
ATOM 1605 O O . PHE A 1 255 ? 20.590 65.562 61.759 1.00 37.29 235 PHE A O 1
ATOM 1613 N N . ALA A 1 256 ? 22.180 65.010 60.267 1.00 39.13 236 ALA A N 1
ATOM 1614 C CA . ALA A 1 256 ? 21.466 63.818 59.832 1.00 41.30 236 ALA A CA 1
ATOM 1615 C C . ALA A 1 256 ? 21.585 62.747 60.910 1.00 45.79 236 ALA A C 1
ATOM 1616 O O . ALA A 1 256 ? 20.587 62.135 61.308 1.00 48.52 236 ALA A O 1
ATOM 1618 N N . ASP A 1 257 ? 22.804 62.549 61.405 1.00 47.91 237 ASP A N 1
ATOM 1619 C CA . ASP A 1 257 ? 23.031 61.543 62.435 1.00 50.31 237 ASP A CA 1
ATOM 1620 C C . ASP A 1 257 ? 22.343 61.937 63.740 1.00 51.44 237 ASP A C 1
ATOM 1621 O O . ASP A 1 257 ? 21.608 61.141 64.327 1.00 51.24 237 ASP A O 1
ATOM 1626 N N . SER A 1 258 ? 22.619 63.155 64.201 1.00 50.56 238 SER A N 1
ATOM 1627 C CA . SER A 1 258 ? 21.876 63.783 65.294 1.00 50.13 238 SER A CA 1
ATOM 1628 C C . SER A 1 258 ? 20.367 63.582 65.173 1.00 48.95 238 SER A C 1
ATOM 1629 O O . SER A 1 258 ? 19.701 63.172 66.129 1.00 49.80 238 SER A O 1
ATOM 1632 N N . GLY A 1 259 ? 19.841 63.859 63.985 1.00 44.58 239 GLY A N 1
ATOM 1633 C CA . GLY A 1 259 ? 18.408 63.845 63.765 1.00 46.34 239 GLY A CA 1
ATOM 1634 C C . GLY A 1 259 ? 17.809 62.457 63.852 1.00 48.21 239 GLY A C 1
ATOM 1635 O O . GLY A 1 259 ? 16.738 62.279 64.434 1.00 50.10 239 GLY A O 1
ATOM 1636 N N . THR A 1 260 ? 18.485 61.470 63.273 1.00 46.82 240 THR A N 1
ATOM 1637 C CA . THR A 1 260 ? 17.987 60.100 63.354 1.00 49.30 240 THR A CA 1
ATOM 1638 C C . THR A 1 260 ? 18.122 59.576 64.784 1.00 49.52 240 THR A C 1
ATOM 1639 O O . THR A 1 260 ? 17.260 58.842 65.272 1.00 46.36 240 THR A O 1
ATOM 1643 N N . ALA A 1 261 ? 19.213 59.961 65.442 1.00 48.33 241 ALA A N 1
ATOM 1644 C CA . ALA A 1 261 ? 19.433 59.654 66.852 1.00 46.83 241 ALA A CA 1
ATOM 1645 C C . ALA A 1 261 ? 18.272 60.120 67.722 1.00 48.81 241 ALA A C 1
ATOM 1646 O O . ALA A 1 261 ? 17.744 59.345 68.520 1.00 51.16 241 ALA A O 1
ATOM 1648 N N . LYS A 1 262 ? 17.829 61.351 67.517 1.00 47.53 242 LYS A N 1
ATOM 1649 C CA . LYS A 1 262 ? 16.760 61.896 68.333 1.00 45.84 242 LYS A CA 1
ATOM 1650 C C . LYS A 1 262 ? 15.532 61.018 68.154 1.00 46.36 242 LYS A C 1
ATOM 1651 O O . LYS A 1 262 ? 14.784 60.779 69.101 1.00 48.61 242 LYS A O 1
ATOM 1657 N N . LEU A 1 263 ? 15.324 60.545 66.930 1.00 45.54 243 LEU A N 1
ATOM 1658 C CA . LEU A 1 263 ? 14.136 59.760 66.616 1.00 42.08 243 LEU A CA 1
ATOM 1659 C C . LEU A 1 263 ? 14.223 58.358 67.211 1.00 39.70 243 LEU A C 1
ATOM 1660 O O . LEU A 1 263 ? 13.244 57.610 67.203 1.00 39.00 243 LEU A O 1
ATOM 1665 N N . GLY A 1 264 ? 15.396 58.013 67.734 1.00 36.73 244 GLY A N 1
ATOM 1666 C CA . GLY A 1 264 ? 15.602 56.716 68.347 1.00 40.32 244 GLY A CA 1
ATOM 1667 C C . GLY A 1 264 ? 15.716 55.630 67.298 1.00 45.77 244 GLY A C 1
ATOM 1668 O O . GLY A 1 264 ? 15.204 54.525 67.474 1.00 46.56 244 GLY A O 1
ATOM 1669 N N . PHE A 1 265 ? 16.404 55.947 66.206 1.00 44.79 245 PHE A N 1
ATOM 1670 C CA . PHE A 1 265 ? 16.571 55.012 65.104 1.00 45.70 245 PHE A CA 1
ATOM 1671 C C . PHE A 1 265 ? 18.027 54.828 64.719 1.00 44.41 245 PHE A C 1
ATOM 1672 O O . PHE A 1 265 ? 18.854 55.721 64.906 1.00 45.23 245 PHE A O 1
ATOM 1680 N N . GLU A 1 266 ? 18.339 53.692 64.107 1.00 43.71 246 GLU A N 1
ATOM 1681 C CA . GLU A 1 266 ? 19.694 53.464 63.624 1.00 47.78 246 GLU A CA 1
ATOM 1682 C C . GLU A 1 266 ? 19.749 53.611 62.107 1.00 44.42 246 GLU A C 1
ATOM 1683 O O . GLU A 1 266 ? 19.018 52.939 61.380 1.00 43.14 246 GLU A O 1
ATOM 1689 N N . GLN A 1 267 ? 20.646 54.437 61.633 1.00 44.77 247 GLN A N 1
ATOM 1690 C CA . GLN A 1 267 ? 20.746 54.647 60.210 1.00 46.93 247 GLN A CA 1
ATOM 1691 C C . GLN A 1 267 ? 21.006 53.349 59.503 1.00 40.14 247 GLN A C 1
ATOM 1692 O O . GLN A 1 267 ? 21.901 52.639 59.810 1.00 39.71 247 GLN A O 1
ATOM 1698 N N . PRO A 1 268 ? 20.209 53.065 58.479 1.00 35.50 248 PRO A N 1
ATOM 1699 C CA . PRO A 1 268 ? 20.437 51.870 57.656 1.00 35.39 248 PRO A CA 1
ATOM 1700 C C . PRO A 1 268 ? 21.793 51.925 56.948 1.00 37.83 248 PRO A C 1
ATOM 1701 O O . PRO A 1 268 ? 22.185 52.989 56.470 1.00 40.01 248 PRO A O 1
ATOM 1705 N N . GLU A 1 269 ? 22.496 50.796 56.886 1.00 37.51 249 GLU A N 1
ATOM 1706 C CA . GLU A 1 269 ? 23.807 50.742 56.248 1.00 40.86 249 GLU A CA 1
ATOM 1707 C C . GLU A 1 269 ? 23.812 51.272 54.816 1.00 34.95 249 GLU A C 1
ATOM 1708 O O . GLU A 1 269 ? 24.733 51.987 54.424 1.00 31.49 249 GLU A O 1
ATOM 1714 N N . VAL A 1 270 ? 22.795 50.915 54.039 1.00 33.81 250 VAL A N 1
ATOM 1715 C CA . VAL A 1 270 ? 22.717 51.343 52.642 1.00 38.24 250 VAL A CA 1
ATOM 1716 C C . VAL A 1 270 ? 22.621 52.872 52.553 1.00 34.73 250 VAL A C 1
ATOM 1717 O O . VAL A 1 270 ? 23.065 53.482 51.574 1.00 30.83 250 VAL A O 1
ATOM 1721 N N . GLU A 1 271 ? 22.057 53.483 53.593 1.00 34.32 251 GLU A N 1
ATOM 1722 C CA . GLU A 1 271 ? 21.928 54.935 53.667 1.00 36.83 251 GLU A CA 1
ATOM 1723 C C . GLU A 1 271 ? 23.285 55.599 53.912 1.00 35.00 251 GLU A C 1
ATOM 1724 O O . GLU A 1 271 ? 23.617 56.615 53.281 1.00 33.15 251 GLU A O 1
ATOM 1730 N N . LYS A 1 272 ? 24.086 55.010 54.797 1.00 34.98 252 LYS A N 1
ATOM 1731 C CA . LYS A 1 272 ? 25.419 55.547 55.040 1.00 36.70 252 LYS A CA 1
ATOM 1732 C C . LYS A 1 272 ? 26.282 55.309 53.816 1.00 33.49 252 LYS A C 1
ATOM 1733 O O . LYS A 1 272 ? 27.186 56.087 53.532 1.00 34.32 252 LYS A O 1
ATOM 1739 N N . LEU A 1 273 ? 25.997 54.232 53.090 1.00 27.83 253 LEU A N 1
ATOM 1740 C CA . LEU A 1 273 ? 26.699 53.963 51.846 1.00 28.05 253 LEU A CA 1
ATOM 1741 C C . LEU A 1 273 ? 26.387 55.060 50.842 1.00 28.65 253 LEU A C 1
ATOM 1742 O O . LEU A 1 273 ? 27.289 55.592 50.207 1.00 29.07 253 LEU A O 1
ATOM 1747 N N . ALA A 1 274 ? 25.107 55.399 50.710 1.00 26.94 254 ALA A N 1
ATOM 1748 C CA . ALA A 1 274 ? 24.684 56.466 49.808 1.00 27.13 254 ALA A CA 1
ATOM 1749 C C . ALA A 1 274 ? 25.374 57.796 50.131 1.00 28.76 254 ALA A C 1
ATOM 1750 O O . ALA A 1 274 ? 25.945 58.449 49.243 1.00 29.56 254 ALA A O 1
ATOM 1752 N N . LEU A 1 275 ? 25.314 58.192 51.401 1.00 29.21 255 LEU A N 1
ATOM 1753 C CA . LEU A 1 275 ? 25.940 59.440 51.846 1.00 27.01 255 LEU A CA 1
ATOM 1754 C C . LEU A 1 275 ? 27.458 59.449 51.606 1.00 28.91 255 LEU A C 1
ATOM 1755 O O . LEU A 1 275 ? 28.010 60.399 51.018 1.00 31.32 255 LEU A O 1
ATOM 1760 N N . ASP A 1 276 ? 28.122 58.380 52.042 1.00 29.15 256 ASP A N 1
ATOM 1761 C CA . ASP A 1 276 ? 29.567 58.247 51.872 1.00 29.73 256 ASP A CA 1
ATOM 1762 C C . ASP A 1 276 ? 29.963 58.273 50.401 1.00 27.42 256 ASP A C 1
ATOM 1763 O O . ASP A 1 276 ? 31.001 58.815 50.050 1.00 29.32 256 ASP A O 1
ATOM 1768 N N . THR A 1 277 ? 29.134 57.678 49.550 1.00 26.42 257 THR A N 1
ATOM 1769 C CA . THR A 1 277 ? 29.405 57.628 48.116 1.00 30.71 257 THR A CA 1
ATOM 1770 C C . THR A 1 277 ? 29.308 59.022 47.503 1.00 30.87 257 THR A C 1
ATOM 1771 O O . THR A 1 277 ? 30.191 59.435 46.746 1.00 27.48 257 THR A O 1
ATOM 1775 N N . PHE A 1 278 ? 28.228 59.732 47.834 1.00 30.57 258 PHE A N 1
ATOM 1776 C CA . PHE A 1 278 ? 28.075 61.140 47.465 1.00 29.22 258 PHE A CA 1
ATOM 1777 C C . PHE A 1 278 ? 29.347 61.929 47.784 1.00 30.89 258 PHE A C 1
ATOM 1778 O O . PHE A 1 278 ? 29.960 62.557 46.900 1.00 32.63 258 PHE A O 1
ATOM 1786 N N . GLU A 1 279 ? 29.753 61.869 49.051 1.00 25.43 259 GLU A N 1
ATOM 1787 C CA . GLU A 1 279 ? 30.877 62.679 49.515 1.00 26.69 259 GLU A CA 1
ATOM 1788 C C . GLU A 1 279 ? 32.212 62.232 48.918 1.00 26.67 259 GLU A C 1
ATOM 1789 O O . GLU A 1 279 ? 33.089 63.055 48.663 1.00 26.88 259 GLU A O 1
ATOM 1795 N N . GLU A 1 280 ? 32.363 60.929 48.706 1.00 25.44 260 GLU A N 1
ATOM 1796 C CA . GLU A 1 280 ? 33.581 60.385 48.119 1.00 26.50 260 GLU A CA 1
ATOM 1797 C C . GLU A 1 280 ? 33.719 60.884 46.688 1.00 26.29 260 GLU A C 1
ATOM 1798 O O . GLU A 1 280 ? 34.815 61.219 46.242 1.00 32.14 260 GLU A O 1
ATOM 1804 N N . ILE A 1 281 ? 32.601 60.912 45.969 1.00 20.00 261 ILE A N 1
ATOM 1805 C CA . ILE A 1 281 ? 32.603 61.413 44.602 1.00 21.94 261 ILE A CA 1
ATOM 1806 C C . ILE A 1 281 ? 32.964 62.892 44.598 1.00 24.99 261 ILE A C 1
ATOM 1807 O O . ILE A 1 281 ? 33.789 63.331 43.797 1.00 26.96 261 ILE A O 1
ATOM 1812 N N . ALA A 1 282 ? 32.373 63.656 45.513 1.00 25.50 262 ALA A N 1
ATOM 1813 C CA . ALA A 1 282 ? 32.713 65.076 45.610 1.00 27.94 262 ALA A CA 1
ATOM 1814 C C . ALA A 1 282 ? 34.191 65.298 45.949 1.00 28.83 262 ALA A C 1
ATOM 1815 O O . ALA A 1 282 ? 34.802 66.257 45.477 1.00 28.68 262 ALA A O 1
ATOM 1817 N N . SER A 1 283 ? 34.765 64.393 46.739 1.00 26.64 263 SER A N 1
ATOM 1818 C CA . SER A 1 283 ? 36.122 64.568 47.261 1.00 28.57 263 SER A CA 1
ATOM 1819 C C . SER A 1 283 ? 37.226 64.176 46.283 1.00 29.38 263 SER A C 1
ATOM 1820 O O . SER A 1 283 ? 38.400 64.443 46.534 1.00 29.72 263 SER A O 1
ATOM 1823 N N . ARG A 1 284 ? 36.857 63.532 45.181 1.00 29.66 264 ARG A N 1
ATOM 1824 C CA . ARG A 1 284 ? 37.834 63.191 44.154 1.00 30.54 264 ARG A CA 1
ATOM 1825 C C . ARG A 1 284 ? 38.438 64.472 43.580 1.00 31.89 264 ARG A C 1
ATOM 1826 O O . ARG A 1 284 ? 37.706 65.398 43.225 1.00 29.61 264 ARG A O 1
ATOM 1834 N N . PRO A 1 285 ? 39.779 64.528 43.501 1.00 29.27 265 PRO A N 1
ATOM 1835 C CA . PRO A 1 285 ? 40.524 65.717 43.068 1.00 29.18 265 PRO A CA 1
ATOM 1836 C C . PRO A 1 285 ? 40.020 66.299 41.753 1.00 30.69 265 PRO A C 1
ATOM 1837 O O . PRO A 1 285 ? 39.930 67.519 41.618 1.00 32.46 265 PRO A O 1
ATOM 1841 N N . GLU A 1 286 ? 39.674 65.433 40.807 1.00 28.43 266 GLU A N 1
ATOM 1842 C CA . GLU A 1 286 ? 39.201 65.878 39.503 1.00 29.24 266 GLU A CA 1
ATOM 1843 C C . GLU A 1 286 ? 37.771 66.421 39.538 1.00 26.76 266 GLU A C 1
ATOM 1844 O O . GLU A 1 286 ? 37.289 66.960 38.547 1.00 28.02 266 GLU A O 1
ATOM 1850 N N . ASN A 1 287 ? 37.093 66.280 40.672 1.00 28.80 267 ASN A N 1
ATOM 1851 C CA . ASN A 1 287 ? 35.687 66.671 40.755 1.00 29.00 267 ASN A CA 1
ATOM 1852 C C . ASN A 1 287 ? 35.393 67.981 41.489 1.00 26.43 267 ASN A C 1
ATOM 1853 O O . ASN A 1 287 ? 34.254 68.446 41.480 1.00 25.16 267 ASN A O 1
ATOM 1858 N N . HIS A 1 288 ? 36.393 68.574 42.134 1.00 25.00 268 HIS A N 1
ATOM 1859 C CA . HIS A 1 288 ? 36.153 69.830 42.841 1.00 29.32 268 HIS A CA 1
ATOM 1860 C C . HIS A 1 288 ? 37.222 70.882 42.562 1.00 26.32 268 HIS A C 1
ATOM 1861 O O . HIS A 1 288 ? 38.362 70.556 42.235 1.00 27.24 268 HIS A O 1
ATOM 1868 N N . VAL A 1 289 ? 36.839 72.147 42.686 1.00 24.21 269 VAL A N 1
ATOM 1869 C CA . VAL A 1 289 ? 37.779 73.249 42.518 1.00 26.57 269 VAL A CA 1
ATOM 1870 C C . VAL A 1 289 ? 38.043 73.897 43.878 1.00 27.57 269 VAL A C 1
ATOM 1871 O O . VAL A 1 289 ? 37.166 73.935 44.746 1.00 25.25 269 VAL A O 1
ATOM 1875 N N . SER A 1 290 ? 39.257 74.399 44.060 1.00 30.06 270 SER A N 1
ATOM 1876 C CA . SER A 1 290 ? 39.660 74.984 45.326 1.00 28.56 270 SER A CA 1
ATOM 1877 C C . SER A 1 290 ? 40.141 76.416 45.132 1.00 27.48 270 SER A C 1
ATOM 1878 O O . SER A 1 290 ? 40.672 76.765 44.081 1.00 29.26 270 SER A O 1
ATOM 1889 N N . ARG A 1 292 ? 41.366 80.298 47.532 1.00 34.75 272 ARG A N 1
ATOM 1890 C CA . ARG A 1 292 ? 41.636 80.978 48.795 1.00 35.49 272 ARG A CA 1
ATOM 1891 C C . ARG A 1 292 ? 41.150 82.426 48.734 1.00 31.97 272 ARG A C 1
ATOM 1892 O O . ARG A 1 292 ? 41.560 83.185 47.856 1.00 33.94 272 ARG A O 1
ATOM 1900 N N . LEU A 1 293 ? 40.274 82.808 49.662 1.00 31.31 273 LEU A N 1
ATOM 1901 C CA . LEU A 1 293 ? 39.720 84.142 49.660 1.00 28.68 273 LEU A CA 1
ATOM 1902 C C . LEU A 1 293 ? 40.639 85.191 50.247 1.00 31.60 273 LEU A C 1
ATOM 1903 O O . LEU A 1 293 ? 41.210 84.986 51.258 1.00 36.41 273 LEU A O 1
ATOM 1908 N N . GLU A 1 294 ? 40.785 86.312 49.580 1.00 33.05 274 GLU A N 1
ATOM 1909 C CA . GLU A 1 294 ? 41.534 87.447 50.095 1.00 35.74 274 GLU A CA 1
ATOM 1910 C C . GLU A 1 294 ? 40.523 88.452 50.630 1.00 34.82 274 GLU A C 1
ATOM 1911 O O . GLU A 1 294 ? 39.337 88.347 50.316 1.00 32.33 274 GLU A O 1
ATOM 1917 N N . PRO A 1 295 ? 40.974 89.411 51.459 1.00 35.07 275 PRO A N 1
ATOM 1918 C CA . PRO A 1 295 ? 40.023 90.411 51.961 1.00 35.27 275 PRO A CA 1
ATOM 1919 C C . PRO A 1 295 ? 39.315 91.145 50.824 1.00 33.60 275 PRO A C 1
ATOM 1920 O O . PRO A 1 295 ? 39.964 91.592 49.881 1.00 34.93 275 PRO A O 1
ATOM 1924 N N . GLY A 1 296 ? 37.994 91.246 50.910 1.00 31.56 276 GLY A N 1
ATOM 1925 C CA . GLY A 1 296 ? 37.214 91.848 49.846 1.00 29.52 276 GLY A CA 1
ATOM 1926 C C . GLY A 1 296 ? 36.623 90.839 48.877 1.00 28.55 276 GLY A C 1
ATOM 1927 O O . GLY A 1 296 ? 35.774 91.194 48.061 1.00 28.48 276 GLY A O 1
ATOM 1928 N N . ASP A 1 297 ? 37.070 89.585 48.959 1.00 25.77 277 ASP A N 1
ATOM 1929 C CA . ASP A 1 297 ? 36.515 88.521 48.122 1.00 25.47 277 ASP A CA 1
ATOM 1930 C C . ASP A 1 297 ? 35.248 87.931 48.728 1.00 26.61 277 ASP A C 1
ATOM 1931 O O . ASP A 1 297 ? 35.231 87.512 49.886 1.00 28.45 277 ASP A O 1
ATOM 1944 N N . GLN A 1 299 ? 32.726 84.919 47.904 1.00 26.96 279 GLN A N 1
ATOM 1945 C CA . GLN A 1 299 ? 32.408 83.734 47.118 1.00 25.53 279 GLN A CA 1
ATOM 1946 C C . GLN A 1 299 ? 30.924 83.399 47.219 1.00 27.02 279 GLN A C 1
ATOM 1947 O O . GLN A 1 299 ? 30.369 83.322 48.315 1.00 30.28 279 GLN A O 1
ATOM 1953 N N . LEU A 1 300 ? 30.286 83.198 46.070 1.00 26.23 280 LEU A N 1
ATOM 1954 C CA . LEU A 1 300 ? 28.877 82.838 46.036 1.00 23.01 280 LEU A CA 1
ATOM 1955 C C . LEU A 1 300 ? 28.686 81.470 45.394 1.00 21.86 280 LEU A C 1
ATOM 1956 O O . LEU A 1 300 ? 29.189 81.208 44.301 1.00 22.24 280 LEU A O 1
ATOM 1961 N N . VAL A 1 301 ? 27.953 80.602 46.081 1.00 20.96 281 VAL A N 1
ATOM 1962 C CA . VAL A 1 301 ? 27.649 79.272 45.570 1.00 22.39 281 VAL A CA 1
ATOM 1963 C C . VAL A 1 301 ? 26.143 79.101 45.445 1.00 24.73 281 VAL A C 1
ATOM 1964 O O . VAL A 1 301 ? 25.373 79.631 46.252 1.00 27.08 281 VAL A O 1
ATOM 1968 N N . ASP A 1 302 ? 25.728 78.384 44.407 1.00 23.10 282 ASP A N 1
ATOM 1969 C CA . ASP A 1 302 ? 24.317 78.117 44.184 1.00 24.81 282 ASP A CA 1
ATOM 1970 C C . ASP A 1 302 ? 23.993 76.742 44.739 1.00 27.16 282 ASP A C 1
ATOM 1971 O O . ASP A 1 302 ? 24.467 75.733 44.217 1.00 26.44 282 ASP A O 1
ATOM 1976 N N . ASP A 1 303 ? 23.183 76.703 45.793 1.00 31.28 283 ASP A N 1
ATOM 1977 C CA . ASP A 1 303 ? 22.952 75.461 46.524 1.00 29.73 283 ASP A CA 1
ATOM 1978 C C . ASP A 1 303 ? 22.078 74.481 45.755 1.00 28.51 283 ASP A C 1
ATOM 1979 O O . ASP A 1 303 ? 21.983 73.314 46.125 1.00 31.68 283 ASP A O 1
ATOM 1984 N N . ASN A 1 304 ? 21.449 74.943 44.681 1.00 29.84 284 ASN A N 1
ATOM 1985 C CA . ASN A 1 304 ? 20.652 74.047 43.853 1.00 30.36 284 ASN A CA 1
ATOM 1986 C C . ASN A 1 304 ? 21.510 73.082 43.044 1.00 29.34 284 ASN A C 1
ATOM 1987 O O . ASN A 1 304 ? 21.100 71.950 42.789 1.00 32.46 284 ASN A O 1
ATOM 1992 N N . VAL A 1 305 ? 22.705 73.524 42.658 1.00 26.31 285 VAL A N 1
ATOM 1993 C CA . VAL A 1 305 ? 23.517 72.769 41.709 1.00 25.10 285 VAL A CA 1
ATOM 1994 C C . VAL A 1 305 ? 24.940 72.477 42.182 1.00 26.07 285 VAL A C 1
ATOM 1995 O O . VAL A 1 305 ? 25.668 71.728 41.528 1.00 27.35 285 VAL A O 1
ATOM 1999 N N . THR A 1 306 ? 25.342 73.053 43.311 1.00 23.58 286 THR A N 1
ATOM 2000 C CA . THR A 1 306 ? 26.682 72.798 43.836 1.00 20.28 286 THR A CA 1
ATOM 2001 C C . THR A 1 306 ? 26.666 72.320 45.283 1.00 22.51 286 THR A C 1
ATOM 2002 O O . THR A 1 306 ? 25.653 72.425 45.974 1.00 26.67 286 THR A O 1
ATOM 2006 N N . VAL A 1 307 ? 27.820 71.832 45.731 1.00 22.77 287 VAL A N 1
ATOM 2007 C CA . VAL A 1 307 ? 28.075 71.511 47.131 1.00 24.37 287 VAL A CA 1
ATOM 2008 C C . VAL A 1 307 ? 29.455 72.067 47.476 1.00 26.99 287 VAL A C 1
ATOM 2009 O O . VAL A 1 307 ? 30.327 72.129 46.610 1.00 25.86 287 VAL A O 1
ATOM 2013 N N . HIS A 1 308 ? 29.660 72.484 48.723 1.00 23.80 288 HIS A N 1
ATOM 2014 C CA . HIS A 1 308 ? 30.911 73.147 49.076 1.00 23.85 288 HIS A CA 1
ATOM 2015 C C . HIS A 1 308 ? 31.450 72.700 50.426 1.00 28.14 288 HIS A C 1
ATOM 2016 O O . HIS A 1 308 ? 30.773 72.004 51.181 1.00 32.63 288 HIS A O 1
ATOM 2023 N N . ARG A 1 309 ? 32.677 73.113 50.724 1.00 32.55 289 ARG A N 1
ATOM 2024 C CA . ARG A 1 309 ? 33.373 72.663 51.924 1.00 36.36 289 ARG A CA 1
ATOM 2025 C C . ARG A 1 309 ? 34.481 73.633 52.316 1.00 36.81 289 ARG A C 1
ATOM 2026 O O . ARG A 1 309 ? 35.218 74.117 51.458 1.00 33.90 289 ARG A O 1
ATOM 2034 N N . ARG A 1 310 ? 34.585 73.930 53.607 1.00 42.19 290 ARG A N 1
ATOM 2035 C CA . ARG A 1 310 ? 35.715 74.695 54.126 1.00 41.86 290 ARG A CA 1
ATOM 2036 C C . ARG A 1 310 ? 36.690 73.768 54.843 1.00 40.17 290 ARG A C 1
ATOM 2037 O O . ARG A 1 310 ? 37.807 73.545 54.379 1.00 40.78 290 ARG A O 1
ATOM 2045 N N . HIS A 1 326 ? 38.542 85.949 59.668 1.00 42.50 306 HIS A N 1
ATOM 2046 C CA . HIS A 1 326 ? 37.169 86.414 59.830 1.00 37.76 306 HIS A CA 1
ATOM 2047 C C . HIS A 1 326 ? 36.416 86.462 58.499 1.00 35.38 306 HIS A C 1
ATOM 2048 O O . HIS A 1 326 ? 36.848 87.113 57.545 1.00 35.62 306 HIS A O 1
ATOM 2055 N N . LEU A 1 327 ? 35.282 85.771 58.453 1.00 29.58 307 LEU A N 1
ATOM 2056 C CA . LEU A 1 327 ? 34.431 85.738 57.272 1.00 29.71 307 LEU A CA 1
ATOM 2057 C C . LEU A 1 327 ? 33.004 86.053 57.687 1.00 31.78 307 LEU A C 1
ATOM 2058 O O . LEU A 1 327 ? 32.603 85.733 58.797 1.00 33.88 307 LEU A O 1
ATOM 2063 N N . LEU A 1 328 ? 32.234 86.695 56.819 1.00 30.59 308 LEU A N 1
ATOM 2064 C CA . LEU A 1 328 ? 30.810 86.815 57.092 1.00 30.90 308 LEU A CA 1
ATOM 2065 C C . LEU A 1 328 ? 30.007 86.014 56.081 1.00 32.47 308 LEU A C 1
ATOM 2066 O O . LEU A 1 328 ? 30.337 85.975 54.896 1.00 33.43 308 LEU A O 1
ATOM 2071 N N . ARG A 1 329 ? 28.958 85.360 56.562 1.00 35.18 309 ARG A N 1
ATOM 2072 C CA . ARG A 1 329 ? 28.133 84.532 55.704 1.00 33.97 309 ARG A CA 1
ATOM 2073 C C . ARG A 1 329 ? 26.721 85.088 55.595 1.00 35.19 309 ARG A C 1
ATOM 2074 O O . ARG A 1 329 ? 26.097 85.462 56.601 1.00 32.68 309 ARG A O 1
ATOM 2082 N N . LEU A 1 330 ? 26.241 85.124 54.354 1.00 36.00 310 LEU A N 1
ATOM 2083 C CA . LEU A 1 330 ? 24.909 85.604 54.008 1.00 36.45 310 LEU A CA 1
ATOM 2084 C C . LEU A 1 330 ? 24.132 84.508 53.278 1.00 36.56 310 LEU A C 1
ATOM 2085 O O . LEU A 1 330 ? 24.702 83.748 52.494 1.00 35.84 310 LEU A O 1
ATOM 2090 N N . TRP A 1 331 ? 22.834 84.423 53.550 1.00 37.77 311 TRP A N 1
ATOM 2091 C CA . TRP A 1 331 ? 21.961 83.452 52.899 1.00 35.99 311 TRP A CA 1
ATOM 2092 C C . TRP A 1 331 ? 20.924 84.170 52.042 1.00 34.67 311 TRP A C 1
ATOM 2093 O O . TRP A 1 331 ? 20.236 85.069 52.519 1.00 34.93 311 TRP A O 1
ATOM 2104 N N . ILE A 1 332 ? 20.816 83.775 50.777 1.00 33.19 312 ILE A N 1
ATOM 2105 C CA . ILE A 1 332 ? 19.969 84.489 49.826 1.00 32.54 312 ILE A CA 1
ATOM 2106 C C . ILE A 1 332 ? 19.008 83.573 49.071 1.00 33.15 312 ILE A C 1
ATOM 2107 O O . ILE A 1 332 ? 19.420 82.561 48.514 1.00 35.14 312 ILE A O 1
ATOM 2112 N N . ASN A 1 333 ? 17.724 83.919 49.068 1.00 37.11 313 ASN A N 1
ATOM 2113 C CA . ASN A 1 333 ? 16.773 83.310 48.140 1.00 39.47 313 ASN A CA 1
ATOM 2114 C C . ASN A 1 333 ? 16.511 84.251 46.964 1.00 42.08 313 ASN A C 1
ATOM 2115 O O . ASN A 1 333 ? 16.412 85.465 47.148 1.00 43.57 313 ASN A O 1
ATOM 2120 N N . VAL A 1 334 ? 16.406 83.697 45.758 1.00 45.18 314 VAL A N 1
ATOM 2121 C CA . VAL A 1 334 ? 16.178 84.512 44.564 1.00 47.46 314 VAL A CA 1
ATOM 2122 C C . VAL A 1 334 ? 14.701 84.608 44.191 1.00 49.34 314 VAL A C 1
ATOM 2123 O O . VAL A 1 334 ? 13.925 83.682 44.426 1.00 50.49 314 VAL A O 1
ATOM 2127 N N . GLU B 1 23 ? 27.266 44.574 49.165 1.00 45.31 3 GLU B N 1
ATOM 2128 C CA . GLU B 1 23 ? 26.105 44.385 50.025 1.00 40.91 3 GLU B CA 1
ATOM 2129 C C . GLU B 1 23 ? 24.823 44.330 49.214 1.00 38.67 3 GLU B C 1
ATOM 2130 O O . GLU B 1 23 ? 23.844 43.712 49.628 1.00 41.99 3 GLU B O 1
ATOM 2136 N N . ILE B 1 24 ? 24.835 44.981 48.056 1.00 36.14 4 ILE B N 1
ATOM 2137 C CA . ILE B 1 24 ? 23.685 44.973 47.166 1.00 30.89 4 ILE B CA 1
ATOM 2138 C C . ILE B 1 24 ? 23.962 44.083 45.958 1.00 30.80 4 ILE B C 1
ATOM 2139 O O . ILE B 1 24 ? 24.993 44.215 45.302 1.00 30.39 4 ILE B O 1
ATOM 2144 N N . LEU B 1 25 ? 23.041 43.171 45.671 1.00 29.61 5 LEU B N 1
ATOM 2145 C CA . LEU B 1 25 ? 23.210 42.266 44.546 1.00 26.27 5 LEU B CA 1
ATOM 2146 C C . LEU B 1 25 ? 22.905 43.034 43.262 1.00 23.97 5 LEU B C 1
ATOM 2147 O O . LEU B 1 25 ? 21.789 43.525 43.070 1.00 19.10 5 LEU B O 1
ATOM 2152 N N . LYS B 1 26 ? 23.900 43.148 42.404 1.00 25.86 6 LYS B N 1
ATOM 2153 C CA . LYS B 1 26 ? 23.776 43.914 41.188 1.00 26.26 6 LYS B CA 1
ATOM 2154 C C . LYS B 1 26 ? 23.587 43.116 39.940 1.00 28.14 6 LYS B C 1
ATOM 2155 O O . LYS B 1 26 ? 23.483 43.660 38.889 1.00 32.79 6 LYS B O 1
ATOM 2161 N N . LYS B 1 27 ? 23.539 41.821 40.084 1.00 28.55 7 LYS B N 1
ATOM 2162 C CA . LYS B 1 27 ? 23.348 40.904 38.965 1.00 31.00 7 LYS B CA 1
ATOM 2163 C C . LYS B 1 27 ? 22.223 39.927 39.305 1.00 30.51 7 LYS B C 1
ATOM 2164 O O . LYS B 1 27 ? 21.901 39.754 40.478 1.00 27.43 7 LYS B O 1
ATOM 2170 N N . PRO B 1 28 ? 21.589 39.319 38.284 1.00 27.88 8 PRO B N 1
ATOM 2171 C CA . PRO B 1 28 ? 20.403 38.501 38.575 1.00 28.68 8 PRO B CA 1
ATOM 2172 C C . PRO B 1 28 ? 20.661 37.360 39.562 1.00 27.97 8 PRO B C 1
ATOM 2173 O O . PRO B 1 28 ? 21.713 36.725 39.519 1.00 31.72 8 PRO B O 1
ATOM 2177 N N . VAL B 1 29 ? 19.705 37.121 40.452 1.00 23.97 9 VAL B N 1
ATOM 2178 C CA . VAL B 1 29 ? 19.767 35.981 41.363 1.00 22.92 9 VAL B CA 1
ATOM 2179 C C . VAL B 1 29 ? 19.433 34.698 40.599 1.00 21.58 9 VAL B C 1
ATOM 2180 O O . VAL B 1 29 ? 18.589 34.710 39.702 1.00 23.44 9 VAL B O 1
ATOM 2184 N N . THR B 1 30 ? 20.119 33.606 40.934 1.00 23.56 10 THR B N 1
ATOM 2185 C CA . THR B 1 30 ? 19.865 32.303 40.317 1.00 26.05 10 THR B CA 1
ATOM 2186 C C . THR B 1 30 ? 19.489 31.253 41.362 1.00 26.56 10 THR B C 1
ATOM 2187 O O . THR B 1 30 ? 19.753 31.428 42.551 1.00 26.75 10 THR B O 1
ATOM 2191 N N . GLY B 1 31 ? 18.880 30.159 40.911 1.00 28.09 11 GLY B N 1
ATOM 2192 C CA . GLY B 1 31 ? 18.476 29.084 41.802 1.00 26.73 11 GLY B CA 1
ATOM 2193 C C . GLY B 1 31 ? 17.079 28.556 41.542 1.00 26.18 11 GLY B C 1
ATOM 2194 O O . GLY B 1 31 ? 16.352 29.088 40.710 1.00 24.55 11 GLY B O 1
ATOM 2195 N N . ARG B 1 32 ? 16.702 27.513 42.275 1.00 26.14 12 ARG B N 1
ATOM 2196 C CA . ARG B 1 32 ? 15.424 26.836 42.072 1.00 30.30 12 ARG B CA 1
ATOM 2197 C C . ARG B 1 32 ? 14.244 27.677 42.540 1.00 28.01 12 ARG B C 1
ATOM 2198 O O . ARG B 1 32 ? 13.103 27.430 42.144 1.00 26.08 12 ARG B O 1
ATOM 2206 N N . SER B 1 33 ? 14.524 28.693 43.350 1.00 27.24 13 SER B N 1
ATOM 2207 C CA . SER B 1 33 ? 13.481 29.584 43.844 1.00 24.69 13 SER B CA 1
ATOM 2208 C C . SER B 1 33 ? 13.181 30.735 42.885 1.00 23.76 13 SER B C 1
ATOM 2209 O O . SER B 1 33 ? 12.278 31.533 43.134 1.00 21.35 13 SER B O 1
ATOM 2212 N N . VAL B 1 34 ? 13.936 30.826 41.794 1.00 22.82 14 VAL B N 1
ATOM 2213 C CA . VAL B 1 34 ? 13.680 31.852 40.793 1.00 22.06 14 VAL B CA 1
ATOM 2214 C C . VAL B 1 34 ? 12.799 31.278 39.692 1.00 23.98 14 VAL B C 1
ATOM 2215 O O . VAL B 1 34 ? 13.267 30.507 38.854 1.00 27.42 14 VAL B O 1
ATOM 2219 N N . TRP B 1 35 ? 11.528 31.665 39.678 1.00 21.00 15 TRP B N 1
ATOM 2220 C CA . TRP B 1 35 ? 10.599 31.086 38.717 1.00 21.06 15 TRP B CA 1
ATOM 2221 C C . TRP B 1 35 ? 9.448 32.002 38.340 1.00 23.17 15 TRP B C 1
ATOM 2222 O O . TRP B 1 35 ? 9.163 32.987 39.019 1.00 24.04 15 TRP B O 1
ATOM 2233 N N . GLN B 1 36 ? 8.800 31.656 37.233 1.00 27.78 16 GLN B N 1
ATOM 2234 C CA . GLN B 1 36 ? 7.533 32.257 36.850 1.00 28.89 16 GLN B CA 1
ATOM 2235 C C . GLN B 1 36 ? 6.453 31.183 36.884 1.00 27.19 16 GLN B C 1
ATOM 2236 O O . GLN B 1 36 ? 6.739 30.030 37.216 1.00 27.89 16 GLN B O 1
ATOM 2242 N N . ARG B 1 37 ? 5.231 31.543 36.495 1.00 27.02 17 ARG B N 1
ATOM 2243 C CA . ARG B 1 37 ? 4.085 30.647 36.659 1.00 29.54 17 ARG B CA 1
ATOM 2244 C C . ARG B 1 37 ? 4.202 29.363 35.829 1.00 32.05 17 ARG B C 1
ATOM 2245 O O . ARG B 1 37 ? 3.773 28.292 36.272 1.00 31.86 17 ARG B O 1
ATOM 2253 N N . ALA B 1 38 ? 4.821 29.459 34.655 1.00 29.14 18 ALA B N 1
ATOM 2254 C CA . ALA B 1 38 ? 4.977 28.306 33.768 1.00 30.17 18 ALA B CA 1
ATOM 2255 C C . ALA B 1 38 ? 5.756 27.142 34.399 1.00 30.69 18 ALA B C 1
ATOM 2256 O O . ALA B 1 38 ? 5.453 25.983 34.140 1.00 33.31 18 ALA B O 1
ATOM 2258 N N . GLN B 1 39 ? 6.748 27.447 35.230 1.00 33.47 19 GLN B N 1
ATOM 2259 C CA . GLN B 1 39 ? 7.618 26.412 35.788 1.00 33.93 19 GLN B CA 1
ATOM 2260 C C . GLN B 1 39 ? 7.028 25.683 36.995 1.00 33.11 19 GLN B C 1
ATOM 2261 O O . GLN B 1 39 ? 7.525 24.627 37.383 1.00 36.79 19 GLN B O 1
ATOM 2267 N N . VAL B 1 40 ? 5.969 26.230 37.582 1.00 29.91 20 VAL B N 1
ATOM 2268 C CA . VAL B 1 40 ? 5.395 25.645 38.794 1.00 27.15 20 VAL B CA 1
ATOM 2269 C C . VAL B 1 40 ? 3.918 25.319 38.612 1.00 29.97 20 VAL B C 1
ATOM 2270 O O . VAL B 1 40 ? 3.277 24.764 39.508 1.00 29.50 20 VAL B O 1
ATOM 2274 N N . GLU B 1 41 ? 3.395 25.598 37.424 1.00 34.07 21 GLU B N 1
ATOM 2275 C CA . GLU B 1 41 ? 1.975 25.411 37.169 1.00 41.74 21 GLU B CA 1
ATOM 2276 C C . GLU B 1 41 ? 1.629 23.947 37.382 1.00 39.91 21 GLU B C 1
ATOM 2277 O O . GLU B 1 41 ? 0.580 23.622 37.938 1.00 42.05 21 GLU B O 1
ATOM 2283 N N . ASP B 1 42 ? 2.520 23.063 36.948 1.00 34.90 22 ASP B N 1
ATOM 2284 C CA . ASP B 1 42 ? 2.356 21.643 37.208 1.00 34.16 22 ASP B CA 1
ATOM 2285 C C . ASP B 1 42 ? 2.609 21.424 38.693 1.00 32.45 22 ASP B C 1
ATOM 2286 O O . ASP B 1 42 ? 3.758 21.294 39.117 1.00 32.61 22 ASP B O 1
ATOM 2291 N N . ALA B 1 43 ? 1.535 21.375 39.475 1.00 33.53 23 ALA B N 1
ATOM 2292 C CA . ALA B 1 43 ? 1.645 21.302 40.930 1.00 34.32 23 ALA B CA 1
ATOM 2293 C C . ALA B 1 43 ? 2.181 19.962 41.423 1.00 37.76 23 ALA B C 1
ATOM 2294 O O . ALA B 1 43 ? 2.515 19.823 42.600 1.00 38.85 23 ALA B O 1
ATOM 2296 N N . SER B 1 44 ? 2.274 18.984 40.526 1.00 37.73 24 SER B N 1
ATOM 2297 C CA . SER B 1 44 ? 2.751 17.653 40.895 1.00 37.55 24 SER B CA 1
ATOM 2298 C C . SER B 1 44 ? 4.222 17.657 41.293 1.00 34.96 24 SER B C 1
ATOM 2299 O O . SER B 1 44 ? 4.693 16.727 41.946 1.00 37.88 24 SER B O 1
ATOM 2302 N N . GLN B 1 45 ? 4.948 18.699 40.898 1.00 32.22 25 GLN B N 1
ATOM 2303 C CA . GLN B 1 45 ? 6.357 18.827 41.260 1.00 30.24 25 GLN B CA 1
ATOM 2304 C C . GLN B 1 45 ? 6.550 19.234 42.719 1.00 30.62 25 GLN B C 1
ATOM 2305 O O . GLN B 1 45 ? 7.633 19.062 43.277 1.00 30.41 25 GLN B O 1
ATOM 2311 N N . TRP B 1 46 ? 5.504 19.769 43.337 1.00 30.03 26 TRP B N 1
ATOM 2312 C CA . TRP B 1 46 ? 5.623 20.287 44.694 1.00 29.08 26 TRP B CA 1
ATOM 2313 C C . TRP B 1 46 ? 4.411 19.942 45.545 1.00 30.62 26 TRP B C 1
ATOM 2314 O O . TRP B 1 46 ? 4.148 20.592 46.559 1.00 28.57 26 TRP B O 1
ATOM 2325 N N . THR B 1 47 ? 3.687 18.905 45.137 1.00 30.23 27 THR B N 1
ATOM 2326 C CA . THR B 1 47 ? 2.576 18.397 45.925 1.00 31.83 27 THR B CA 1
ATOM 2327 C C . THR B 1 47 ? 2.977 17.081 46.571 1.00 35.69 27 THR B C 1
ATOM 2328 O O . THR B 1 47 ? 3.526 16.199 45.911 1.00 36.55 27 THR B O 1
ATOM 2332 N N . TYR B 1 48 ? 2.721 16.959 47.869 1.00 34.49 28 TYR B N 1
ATOM 2333 C CA . TYR B 1 48 ? 3.096 15.756 48.595 1.00 36.42 28 TYR B CA 1
ATOM 2334 C C . TYR B 1 48 ? 1.889 15.165 49.319 1.00 37.27 28 TYR B C 1
ATOM 2335 O O . TYR B 1 48 ? 1.257 15.829 50.142 1.00 38.59 28 TYR B O 1
ATOM 2344 N N . VAL B 1 49 ? 1.570 13.915 49.000 1.00 39.04 29 VAL B N 1
ATOM 2345 C CA . VAL B 1 49 ? 0.335 13.296 49.471 1.00 39.40 29 VAL B CA 1
ATOM 2346 C C . VAL B 1 49 ? 0.583 12.275 50.578 1.00 38.91 29 VAL B C 1
ATOM 2347 O O . VAL B 1 49 ? 1.350 11.327 50.402 1.00 37.07 29 VAL B O 1
ATOM 2351 N N . LEU B 1 50 ? -0.052 12.493 51.725 1.00 38.77 30 LEU B N 1
ATOM 2352 C CA . LEU B 1 50 ? -0.019 11.531 52.821 1.00 41.93 30 LEU B CA 1
ATOM 2353 C C . LEU B 1 50 ? -0.914 10.331 52.506 1.00 43.59 30 LEU B C 1
ATOM 2354 O O . LEU B 1 50 ? -2.095 10.495 52.189 1.00 42.54 30 LEU B O 1
ATOM 2359 N N . ASP B 1 51 ? -0.348 9.130 52.577 1.00 43.58 31 ASP B N 1
ATOM 2360 C CA . ASP B 1 51 ? -1.128 7.910 52.390 1.00 47.00 31 ASP B CA 1
ATOM 2361 C C . ASP B 1 51 ? -1.713 7.430 53.723 1.00 47.05 31 ASP B C 1
ATOM 2362 O O . ASP B 1 51 ? -1.455 8.032 54.766 1.00 47.69 31 ASP B O 1
ATOM 2367 N N . GLU B 1 52 ? -2.451 6.326 53.696 1.00 48.43 32 GLU B N 1
ATOM 2368 C CA . GLU B 1 52 ? -3.194 5.881 54.871 1.00 53.11 32 GLU B CA 1
ATOM 2369 C C . GLU B 1 52 ? -2.274 5.591 56.053 1.00 50.75 32 GLU B C 1
ATOM 2370 O O . GLU B 1 52 ? -2.595 5.928 57.193 1.00 48.98 32 GLU B O 1
ATOM 2376 N N . GLY B 1 53 ? -1.130 4.973 55.782 1.00 48.45 33 GLY B N 1
ATOM 2377 C CA . GLY B 1 53 ? -0.148 4.712 56.821 1.00 45.49 33 GLY B CA 1
ATOM 2378 C C . GLY B 1 53 ? 0.302 5.976 57.528 1.00 44.58 33 GLY B C 1
ATOM 2379 O O . GLY B 1 53 ? 0.348 6.033 58.759 1.00 44.10 33 GLY B O 1
ATOM 2388 N N . ARG B 1 55 ? -1.164 9.055 57.524 1.00 36.09 35 ARG B N 1
ATOM 2389 C CA . ARG B 1 55 ? -2.326 9.594 58.227 1.00 35.91 35 ARG B CA 1
ATOM 2390 C C . ARG B 1 55 ? -2.513 8.927 59.586 1.00 41.84 35 ARG B C 1
ATOM 2391 O O . ARG B 1 55 ? -2.720 9.598 60.605 1.00 42.48 35 ARG B O 1
ATOM 2399 N N . ALA B 1 56 ? -2.439 7.599 59.583 1.00 43.75 36 ALA B N 1
ATOM 2400 C CA . ALA B 1 56 ? -2.573 6.810 60.801 1.00 44.91 36 ALA B CA 1
ATOM 2401 C C . ALA B 1 56 ? -1.481 7.139 61.814 1.00 43.07 36 ALA B C 1
ATOM 2402 O O . ALA B 1 56 ? -1.760 7.278 63.001 1.00 43.92 36 ALA B O 1
ATOM 2404 N N . GLU B 1 57 ? -0.239 7.237 61.348 1.00 41.93 37 GLU B N 1
ATOM 2405 C CA . GLU B 1 57 ? 0.884 7.570 62.225 1.00 46.31 37 GLU B CA 1
ATOM 2406 C C . GLU B 1 57 ? 0.725 8.944 62.871 1.00 44.90 37 GLU B C 1
ATOM 2407 O O . GLU B 1 57 ? 1.009 9.121 64.061 1.00 42.80 37 GLU B O 1
ATOM 2413 N N . ILE B 1 58 ? 0.284 9.917 62.079 1.00 40.17 38 ILE B N 1
ATOM 2414 C CA . ILE B 1 58 ? 0.102 11.272 62.589 1.00 38.11 38 ILE B CA 1
ATOM 2415 C C . ILE B 1 58 ? -1.037 11.321 63.609 1.00 34.59 38 ILE B C 1
ATOM 2416 O O . ILE B 1 58 ? -0.888 11.893 64.697 1.00 31.97 38 ILE B O 1
ATOM 2421 N N . LEU B 1 59 ? -2.163 10.700 63.263 1.00 34.53 39 LEU B N 1
ATOM 2422 C CA . LEU B 1 59 ? -3.302 10.628 64.176 1.00 40.00 39 LEU B CA 1
ATOM 2423 C C . LEU B 1 59 ? -2.921 9.942 65.478 1.00 44.32 39 LEU B C 1
ATOM 2424 O O . LEU B 1 59 ? -3.326 10.369 66.555 1.00 46.18 39 LEU B O 1
ATOM 2429 N N . GLU B 1 60 ? -2.147 8.871 65.365 1.00 45.02 40 GLU B N 1
ATOM 2430 C CA . GLU B 1 60 ? -1.713 8.103 66.522 1.00 48.71 40 GLU B CA 1
ATOM 2431 C C . GLU B 1 60 ? -0.795 8.933 67.408 1.00 46.24 40 GLU B C 1
ATOM 2432 O O . GLU B 1 60 ? -0.888 8.878 68.635 1.00 46.19 40 GLU B O 1
ATOM 2438 N N . ALA B 1 61 ? 0.090 9.699 66.779 1.00 43.21 41 ALA B N 1
ATOM 2439 C CA . ALA B 1 61 ? 0.998 10.578 67.508 1.00 43.20 41 ALA B CA 1
ATOM 2440 C C . ALA B 1 61 ? 0.229 11.647 68.278 1.00 42.93 41 ALA B C 1
ATOM 2441 O O . ALA B 1 61 ? 0.510 11.909 69.452 1.00 42.09 41 ALA B O 1
ATOM 2443 N N . ALA B 1 62 ? -0.744 12.261 67.609 1.00 45.34 42 ALA B N 1
ATOM 2444 C CA . ALA B 1 62 ? -1.568 13.287 68.238 1.00 47.84 42 ALA B CA 1
ATOM 2445 C C . ALA B 1 62 ? -2.357 12.691 69.396 1.00 52.53 42 ALA B C 1
ATOM 2446 O O . ALA B 1 62 ? -2.454 13.283 70.475 1.00 54.03 42 ALA B O 1
ATOM 2448 N N . GLU B 1 63 ? -2.914 11.508 69.155 1.00 52.22 43 GLU B N 1
ATOM 2449 C CA . GLU B 1 63 ? -3.659 10.770 70.164 1.00 52.88 43 GLU B CA 1
ATOM 2450 C C . GLU B 1 63 ? -2.806 10.501 71.395 1.00 51.61 43 GLU B C 1
ATOM 2451 O O . GLU B 1 63 ? -3.261 10.700 72.517 1.00 48.55 43 GLU B O 1
ATOM 2457 N N . ARG B 1 64 ? -1.569 10.055 71.191 1.00 52.37 44 ARG B N 1
ATOM 2458 C CA . ARG B 1 64 ? -0.687 9.780 72.320 1.00 52.23 44 ARG B CA 1
ATOM 2459 C C . ARG B 1 64 ? -0.284 11.063 73.040 1.00 51.36 44 ARG B C 1
ATOM 2460 O O . ARG B 1 64 ? -0.063 11.054 74.249 1.00 50.68 44 ARG B O 1
ATOM 2468 N N . ILE B 1 65 ? -0.153 12.162 72.303 1.00 49.62 45 ILE B N 1
ATOM 2469 C CA . ILE B 1 65 ? 0.139 13.438 72.954 1.00 51.01 45 ILE B CA 1
ATOM 2470 C C . ILE B 1 65 ? -1.036 13.858 73.843 1.00 48.50 45 ILE B C 1
ATOM 2471 O O . ILE B 1 65 ? -0.846 14.345 74.959 1.00 46.25 45 ILE B O 1
ATOM 2476 N N . ASN B 1 66 ? -2.252 13.643 73.353 1.00 49.41 46 ASN B N 1
ATOM 2477 C CA . ASN B 1 66 ? -3.453 14.011 74.094 1.00 52.00 46 ASN B CA 1
ATOM 2478 C C . ASN B 1 66 ? -3.715 13.090 75.288 1.00 52.65 46 ASN B C 1
ATOM 2479 O O . ASN B 1 66 ? -4.256 13.522 76.303 1.00 52.10 46 ASN B O 1
ATOM 2484 N N . GLU B 1 67 ? -3.313 11.827 75.170 1.00 54.09 47 GLU B N 1
ATOM 2485 C CA . GLU B 1 67 ? -3.554 10.844 76.224 1.00 58.59 47 GLU B CA 1
ATOM 2486 C C . GLU B 1 67 ? -2.572 11.028 77.372 1.00 60.80 47 GLU B C 1
ATOM 2487 O O . GLU B 1 67 ? -2.819 10.589 78.494 1.00 62.81 47 GLU B O 1
ATOM 2493 N N . GLN B 1 68 ? -1.463 11.699 77.086 1.00 59.70 48 GLN B N 1
ATOM 2494 C CA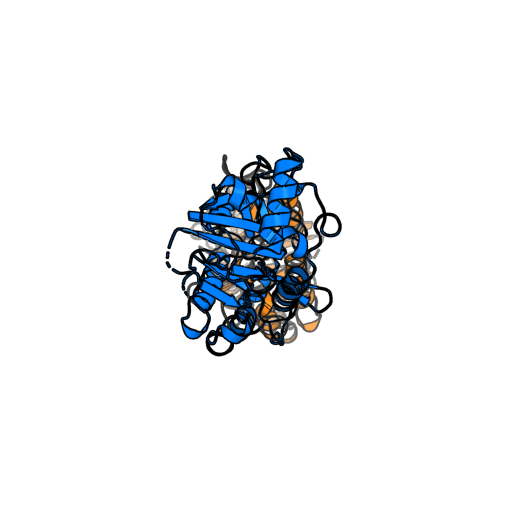 . GLN B 1 68 ? -0.436 11.933 78.088 1.00 59.58 48 GLN B CA 1
ATOM 2495 C C . GLN B 1 68 ? -0.512 13.351 78.633 1.00 58.36 48 GLN B C 1
ATOM 2496 O O . GLN B 1 68 ? 0.310 13.755 79.454 1.00 58.73 48 GLN B O 1
ATOM 2502 N N . GLY B 1 69 ? -1.510 14.100 78.171 1.00 57.45 49 GLY B N 1
ATOM 2503 C CA . GLY B 1 69 ? -1.710 15.469 78.608 1.00 57.74 49 GLY B CA 1
ATOM 2504 C C . GLY B 1 69 ? -0.540 16.377 78.284 1.00 57.93 49 GLY B C 1
ATOM 2505 O O . GLY B 1 69 ? -0.273 17.341 79.003 1.00 59.78 49 GLY B O 1
ATOM 2506 N N . LEU B 1 70 ? 0.160 16.073 77.196 1.00 54.47 50 LEU B N 1
ATOM 2507 C CA . LEU B 1 70 ? 1.275 16.903 76.753 1.00 52.66 50 LEU B CA 1
ATOM 2508 C C . LEU B 1 70 ? 0.799 18.044 75.865 1.00 47.77 50 LEU B C 1
ATOM 2509 O O . LEU B 1 70 ? -0.321 18.023 75.352 1.00 44.99 50 LEU B O 1
ATOM 2514 N N . THR B 1 71 ? 1.661 19.040 75.692 1.00 47.07 51 THR B N 1
ATOM 2515 C CA . THR B 1 71 ? 1.404 20.129 74.762 1.00 48.26 51 THR B CA 1
ATOM 2516 C C . THR B 1 71 ? 2.399 20.012 73.613 1.00 48.08 51 THR B C 1
ATOM 2517 O O . THR B 1 71 ? 3.612 20.047 73.825 1.00 51.34 51 THR B O 1
ATOM 2521 N N . VAL B 1 72 ? 1.879 19.864 72.399 1.00 41.79 52 VAL B N 1
ATOM 2522 C CA . VAL B 1 72 ? 2.703 19.565 71.232 1.00 39.04 52 VAL B CA 1
ATOM 2523 C C . VAL B 1 72 ? 3.759 20.652 70.976 1.00 37.92 52 VAL B C 1
ATOM 2524 O O . VAL B 1 72 ? 4.811 20.382 70.395 1.00 37.56 52 VAL B O 1
ATOM 2528 N N . TRP B 1 73 ? 3.490 21.865 71.449 1.00 40.65 53 TRP B N 1
ATOM 2529 C CA . TRP B 1 73 ? 4.393 22.998 71.253 1.00 45.55 53 TRP B CA 1
ATOM 2530 C C . TRP B 1 73 ? 5.628 22.915 72.144 1.00 53.03 53 TRP B C 1
ATOM 2531 O O . TRP B 1 73 ? 6.616 23.614 71.919 1.00 55.27 53 TRP B O 1
ATOM 2542 N N . ASP B 1 74 ? 5.570 22.059 73.158 1.00 55.85 54 ASP B N 1
ATOM 2543 C CA . ASP B 1 74 ? 6.682 21.930 74.092 1.00 58.63 54 ASP B CA 1
ATOM 2544 C C . ASP B 1 74 ? 7.564 20.776 73.665 1.00 56.90 54 ASP B C 1
ATOM 2545 O O . ASP B 1 74 ? 8.654 20.575 74.205 1.00 57.77 54 ASP B O 1
ATOM 2550 N N . LEU B 1 75 ? 7.096 20.033 72.669 1.00 53.57 55 LEU B N 1
ATOM 2551 C CA . LEU B 1 75 ? 7.817 18.859 72.208 1.00 51.60 55 LEU B CA 1
ATOM 2552 C C . LEU B 1 75 ? 8.761 19.161 71.058 1.00 51.65 55 LEU B C 1
ATOM 2553 O O . LEU B 1 75 ? 8.782 20.263 70.515 1.00 51.24 55 LEU B O 1
ATOM 2558 N N . ASP B 1 76 ? 9.576 18.167 70.742 1.00 53.49 56 ASP B N 1
ATOM 2559 C CA . ASP B 1 76 ? 10.513 18.210 69.638 1.00 55.02 56 ASP B CA 1
ATOM 2560 C C . ASP B 1 76 ? 10.299 17.009 68.713 1.00 50.59 56 ASP B C 1
ATOM 2561 O O . ASP B 1 76 ? 9.434 16.177 68.976 1.00 50.06 56 ASP B O 1
ATOM 2566 N N . ARG B 1 77 ? 11.079 16.887 67.646 1.00 49.57 57 ARG B N 1
ATOM 2567 C CA . ARG B 1 77 ? 10.789 15.830 66.677 1.00 50.96 57 ARG B CA 1
ATOM 2568 C C . ARG B 1 77 ? 11.226 14.410 67.085 1.00 49.95 57 ARG B C 1
ATOM 2569 O O . ARG B 1 77 ? 10.629 13.429 66.630 1.00 48.77 57 ARG B O 1
ATOM 2577 N N . LYS B 1 78 ? 12.256 14.319 67.916 1.00 52.81 58 LYS B N 1
ATOM 2578 C CA . LYS B 1 78 ? 12.695 13.037 68.435 1.00 56.22 58 LYS B CA 1
ATOM 2579 C C . LYS B 1 78 ? 11.561 12.456 69.264 1.00 56.48 58 LYS B C 1
ATOM 2580 O O . LYS B 1 78 ? 11.311 11.251 69.248 1.00 58.90 58 LYS B O 1
ATOM 2586 N N . ALA B 1 79 ? 10.883 13.333 69.997 1.00 55.10 59 ALA B N 1
ATOM 2587 C CA . ALA B 1 79 ? 9.837 12.920 70.927 1.00 51.83 59 ALA B CA 1
ATOM 2588 C C . ALA B 1 79 ? 8.611 12.377 70.189 1.00 53.53 59 ALA B C 1
ATOM 2589 O O . ALA B 1 79 ? 7.920 11.485 70.686 1.00 54.65 59 ALA B O 1
ATOM 2591 N N . VAL B 1 80 ? 8.355 12.908 68.993 1.00 54.46 60 VAL B N 1
ATOM 2592 C CA . VAL B 1 80 ? 7.250 12.444 68.155 1.00 53.09 60 VAL B CA 1
ATOM 2593 C C . VAL B 1 80 ? 7.766 11.943 66.806 1.00 52.49 60 VAL B C 1
ATOM 2594 O O . VAL B 1 80 ? 7.668 12.643 65.802 1.00 50.85 60 VAL B O 1
ATOM 2598 N N . PRO B 1 81 ? 8.352 10.739 66.779 1.00 56.06 61 PRO B N 1
ATOM 2599 C CA . PRO B 1 81 ? 8.872 10.243 65.499 1.00 56.48 61 PRO B CA 1
ATOM 2600 C C . PRO B 1 81 ? 7.767 9.857 64.519 1.00 54.97 61 PRO B C 1
ATOM 2601 O O . PRO B 1 81 ? 6.716 9.360 64.928 1.00 55.36 61 PRO B O 1
ATOM 2605 N N . LEU B 1 82 ? 8.003 10.107 63.236 1.00 54.64 62 LEU B N 1
ATOM 2606 C CA . LEU B 1 82 ? 7.074 9.708 62.191 1.00 54.33 62 LEU B CA 1
ATOM 2607 C C . LEU B 1 82 ? 7.884 9.055 61.081 1.00 58.35 62 LEU B C 1
ATOM 2608 O O . LEU B 1 82 ? 8.331 9.730 60.155 1.00 60.94 62 LEU B O 1
ATOM 2613 N N . GLU B 1 83 ? 8.074 7.746 61.177 1.00 58.49 63 GLU B N 1
ATOM 2614 C CA . GLU B 1 83 ? 8.999 7.026 60.308 1.00 60.93 63 GLU B CA 1
ATOM 2615 C C . GLU B 1 83 ? 8.732 7.252 58.817 1.00 60.21 63 GLU B C 1
ATOM 2616 O O . GLU B 1 83 ? 9.629 7.636 58.061 1.00 62.67 63 GLU B O 1
ATOM 2622 N N . ARG B 1 84 ? 7.488 7.044 58.404 1.00 60.06 64 ARG B N 1
ATOM 2623 C CA . ARG B 1 84 ? 7.138 7.217 57.002 1.00 57.78 64 ARG B CA 1
ATOM 2624 C C . ARG B 1 84 ? 6.702 8.643 56.672 1.00 55.85 64 ARG B C 1
ATOM 2625 O O . ARG B 1 84 ? 7.020 9.143 55.596 1.00 58.92 64 ARG B O 1
ATOM 2633 N N . ALA B 1 85 ? 5.980 9.298 57.576 1.00 48.81 65 ALA B N 1
ATOM 2634 C CA . ALA B 1 85 ? 5.443 10.627 57.278 1.00 43.40 65 ALA B CA 1
ATOM 2635 C C . ALA B 1 85 ? 6.541 11.691 57.362 1.00 42.40 65 ALA B C 1
ATOM 2636 O O . ALA B 1 85 ? 6.521 12.686 56.622 1.00 47.66 65 ALA B O 1
ATOM 2638 N N . GLY B 1 86 ? 7.503 11.458 58.253 1.00 40.74 66 GLY B N 1
ATOM 2639 C CA . GLY B 1 86 ? 8.625 12.358 58.463 1.00 43.92 66 GLY B CA 1
ATOM 2640 C C . GLY B 1 86 ? 9.422 12.477 57.179 1.00 44.71 66 GLY B C 1
ATOM 2641 O O . GLY B 1 86 ? 9.974 13.533 56.871 1.00 44.29 66 GLY B O 1
ATOM 2642 N N . LYS B 1 87 ? 9.484 11.374 56.442 1.00 47.28 67 LYS B N 1
ATOM 2643 C CA . LYS B 1 87 ? 10.052 11.350 55.107 1.00 48.61 67 LYS B CA 1
ATOM 2644 C C . LYS B 1 87 ? 9.442 12.423 54.209 1.00 41.76 67 LYS B C 1
ATOM 2645 O O . LYS B 1 87 ? 10.145 13.291 53.684 1.00 40.07 67 LYS B O 1
ATOM 2651 N N . LEU B 1 88 ? 8.120 12.383 54.091 1.00 39.40 68 LEU B N 1
ATOM 2652 C CA . LEU B 1 88 ? 7.397 13.256 53.175 1.00 39.49 68 LEU B CA 1
ATOM 2653 C C . LEU B 1 88 ? 7.494 14.717 53.598 1.00 39.54 68 LEU B C 1
ATOM 2654 O O . LEU B 1 88 ? 7.699 15.611 52.765 1.00 42.63 68 LEU B O 1
ATOM 2659 N N . VAL B 1 89 ? 7.360 14.951 54.899 1.00 36.36 69 VAL B N 1
ATOM 2660 C CA . VAL B 1 89 ? 7.442 16.305 55.426 1.00 35.16 69 VAL B CA 1
ATOM 2661 C C . VAL B 1 89 ? 8.859 16.846 55.208 1.00 37.58 69 VAL B C 1
ATOM 2662 O O . VAL B 1 89 ? 9.052 18.039 54.955 1.00 38.30 69 VAL B O 1
ATOM 2666 N N . ALA B 1 90 ? 9.850 15.961 55.291 1.00 35.56 70 ALA B N 1
ATOM 2667 C CA . ALA B 1 90 ? 11.233 16.342 55.018 1.00 36.12 70 ALA B CA 1
ATOM 2668 C C . ALA B 1 90 ? 11.395 16.726 53.556 1.00 38.14 70 ALA B C 1
ATOM 2669 O O . ALA B 1 90 ? 12.163 17.643 53.228 1.00 41.42 70 ALA B O 1
ATOM 2671 N N . GLN B 1 91 ? 10.678 16.022 52.675 1.00 32.93 71 GLN B N 1
ATOM 2672 C CA . GLN B 1 91 ? 10.700 16.396 51.263 1.00 31.84 71 GLN B CA 1
ATOM 2673 C C . GLN B 1 91 ? 10.160 17.795 51.112 1.00 29.62 71 GLN B C 1
ATOM 2674 O O . GLN B 1 91 ? 10.691 18.602 50.344 1.00 31.06 71 GLN B O 1
ATOM 2680 N N . CYS B 1 92 ? 9.098 18.070 51.862 1.00 26.56 72 CYS B N 1
ATOM 2681 C CA . CYS B 1 92 ? 8.476 19.384 51.859 1.00 27.61 72 CYS B CA 1
ATOM 2682 C C . CYS B 1 92 ? 9.454 20.472 52.270 1.00 28.34 72 CYS B C 1
ATOM 2683 O O . CYS B 1 92 ? 9.564 21.503 51.606 1.00 28.35 72 CYS B O 1
ATOM 2686 N N . VAL B 1 93 ? 10.156 20.238 53.375 1.00 24.65 73 VAL B N 1
ATOM 2687 C CA . VAL B 1 93 ? 11.150 21.190 53.854 1.00 25.56 73 VAL B CA 1
ATOM 2688 C C . VAL B 1 93 ? 12.207 21.419 52.777 1.00 27.49 73 VAL B C 1
ATOM 2689 O O . VAL B 1 93 ? 12.642 22.549 52.549 1.00 29.00 73 VAL B O 1
ATOM 2693 N N . GLU B 1 94 ? 12.599 20.343 52.101 1.00 27.11 74 GLU B N 1
ATOM 2694 C CA . GLU B 1 94 ? 13.584 20.441 51.030 1.00 29.06 74 GLU B CA 1
ATOM 2695 C C . GLU B 1 94 ? 13.093 21.328 49.894 1.00 25.57 74 GLU B C 1
ATOM 2696 O O . GLU B 1 94 ? 13.818 22.202 49.414 1.00 24.11 74 GLU B O 1
ATOM 2702 N N . GLN B 1 95 ? 11.844 21.129 49.499 1.00 22.44 75 GLN B N 1
ATOM 2703 C CA . GLN B 1 95 ? 11.239 21.952 48.465 1.00 22.36 75 GLN B CA 1
ATOM 2704 C C . GLN B 1 95 ? 11.157 23.422 48.887 1.00 22.57 75 GLN B C 1
ATOM 2705 O O . GLN B 1 95 ? 11.342 24.328 48.069 1.00 21.57 75 GLN B O 1
ATOM 2711 N N . LEU B 1 96 ? 10.874 23.655 50.164 1.00 21.84 76 LEU B N 1
ATOM 2712 C CA . LEU B 1 96 ? 10.709 25.014 50.678 1.00 19.33 76 LEU B CA 1
ATOM 2713 C C . LEU B 1 96 ? 12.027 25.786 50.785 1.00 22.97 76 LEU B C 1
ATOM 2714 O O . LEU B 1 96 ? 12.128 26.920 50.311 1.00 26.41 76 LEU B O 1
ATOM 2719 N N . GLU B 1 97 ? 13.032 25.177 51.407 1.00 23.48 77 GLU B N 1
ATOM 2720 C CA . GLU B 1 97 ? 14.299 25.860 51.667 1.00 22.47 77 GLU B CA 1
ATOM 2721 C C . GLU B 1 97 ? 15.312 25.760 50.520 1.00 24.13 77 GLU B C 1
ATOM 2722 O O . GLU B 1 97 ? 16.214 26.589 50.414 1.00 25.16 77 GLU B O 1
ATOM 2728 N N . HIS B 1 98 ? 15.175 24.750 49.667 1.00 25.30 78 HIS B N 1
ATOM 2729 C CA . HIS B 1 98 ? 16.148 24.554 48.595 1.00 31.44 78 HIS B CA 1
ATOM 2730 C C . HIS B 1 98 ? 15.517 24.401 47.212 1.00 33.78 78 HIS B C 1
ATOM 2731 O O . HIS B 1 98 ? 16.225 24.371 46.206 1.00 38.21 78 HIS B O 1
ATOM 2738 N N . GLY B 1 99 ? 14.192 24.310 47.160 1.00 30.50 79 GLY B N 1
ATOM 2739 C CA . GLY B 1 99 ? 13.502 24.155 45.892 1.00 28.24 79 GLY B CA 1
ATOM 2740 C C . GLY B 1 99 ? 12.745 25.392 45.448 1.00 27.63 79 GLY B C 1
ATOM 2741 O O . GLY B 1 99 ? 13.253 26.512 45.543 1.00 22.72 79 GLY B O 1
ATOM 2742 N N . PHE B 1 100 ? 11.524 25.185 44.963 1.00 28.09 80 PHE B N 1
ATOM 2743 C CA . PHE B 1 100 ? 10.696 26.277 44.459 1.00 25.75 80 PHE B CA 1
ATOM 2744 C C . PHE B 1 100 ? 10.358 27.287 45.549 1.00 26.48 80 PHE B C 1
ATOM 2745 O O . PHE B 1 100 ? 10.205 28.478 45.274 1.00 26.82 80 PHE B O 1
ATOM 2753 N N . GLY B 1 101 ? 10.242 26.806 46.782 1.00 26.23 81 GLY B N 1
ATOM 2754 C CA . GLY B 1 101 ? 9.903 27.658 47.906 1.00 21.85 81 GLY B CA 1
ATOM 2755 C C . GLY B 1 101 ? 8.533 27.332 48.466 1.00 20.93 81 GLY B C 1
ATOM 2756 O O . GLY B 1 101 ? 8.254 27.579 49.639 1.00 20.72 81 GLY B O 1
ATOM 2757 N N . LEU B 1 102 ? 7.675 26.772 47.619 1.00 24.55 82 LEU B N 1
ATOM 2758 C CA . LEU B 1 102 ? 6.328 26.393 48.028 1.00 25.51 82 LEU B CA 1
ATOM 2759 C C . LEU B 1 102 ? 6.138 24.883 47.939 1.00 27.06 82 LEU B C 1
ATOM 2760 O O . LEU B 1 102 ? 6.830 24.205 47.179 1.00 24.91 82 LEU B O 1
ATOM 2765 N N . ALA B 1 103 ? 5.197 24.362 48.719 1.00 28.43 83 ALA B N 1
ATOM 2766 C CA . ALA B 1 103 ? 4.922 22.928 48.735 1.00 30.20 83 ALA B CA 1
ATOM 2767 C C . ALA B 1 103 ? 3.551 22.663 49.326 1.00 31.95 83 ALA B C 1
ATOM 2768 O O . ALA B 1 103 ? 3.145 23.341 50.250 1.00 32.86 83 ALA B O 1
ATOM 2778 N N . LEU B 1 105 ? 1.143 19.806 51.194 1.00 36.06 85 LEU B N 1
ATOM 2779 C CA . LEU B 1 105 ? 0.998 18.515 51.839 1.00 33.06 85 LEU B CA 1
ATOM 2780 C C . LEU B 1 105 ? -0.484 18.166 51.881 1.00 35.73 85 LEU B C 1
ATOM 2781 O O . LEU B 1 105 ? -1.259 18.834 52.557 1.00 37.73 85 LEU B O 1
ATOM 2786 N N . ARG B 1 106 ? -0.884 17.127 51.153 1.00 35.20 86 ARG B N 1
ATOM 2787 C CA . ARG B 1 106 ? -2.300 16.784 51.053 1.00 35.00 86 ARG B CA 1
ATOM 2788 C C . ARG B 1 106 ? -2.641 15.583 51.929 1.00 32.64 86 ARG B C 1
ATOM 2789 O O . ARG B 1 106 ? -1.776 14.765 52.243 1.00 33.39 86 ARG B O 1
ATOM 2797 N N . GLY B 1 107 ? -3.898 15.499 52.348 1.00 31.25 87 GLY B N 1
ATOM 2798 C CA . GLY B 1 107 ? -4.357 14.364 53.125 1.00 35.56 87 GLY B CA 1
ATOM 2799 C C . GLY B 1 107 ? -4.081 14.459 54.613 1.00 38.56 87 GLY B C 1
ATOM 2800 O O . GLY B 1 107 ? -4.072 13.442 55.310 1.00 38.18 87 GLY B O 1
ATOM 2801 N N . VAL B 1 108 ? -3.845 15.673 55.104 1.00 39.04 88 VAL B N 1
ATOM 2802 C CA . VAL B 1 108 ? -3.712 15.891 56.540 1.00 37.89 88 VAL B CA 1
ATOM 2803 C C . VAL B 1 108 ? -5.006 15.469 57.222 1.00 39.75 88 VAL B C 1
ATOM 2804 O O . VAL B 1 108 ? -6.069 16.025 56.944 1.00 40.06 88 VAL B O 1
ATOM 2808 N N . PRO B 1 109 ? -4.916 14.479 58.122 1.00 42.67 89 PRO B N 1
ATOM 2809 C CA . PRO B 1 109 ? -6.094 13.793 58.668 1.00 43.98 89 PRO B CA 1
ATOM 2810 C C . PRO B 1 109 ? -6.911 14.661 59.624 1.00 43.99 89 PRO B C 1
ATOM 2811 O O . PRO B 1 109 ? -6.839 14.479 60.838 1.00 46.95 89 PRO B O 1
ATOM 2815 N N . THR B 1 110 ? -7.680 15.593 59.071 1.00 42.04 90 THR B N 1
ATOM 2816 C CA . THR B 1 110 ? -8.477 16.516 59.873 1.00 43.87 90 THR B CA 1
ATOM 2817 C C . THR B 1 110 ? -9.960 16.155 59.874 1.00 45.61 90 THR B C 1
ATOM 2818 O O . THR B 1 110 ? -10.733 16.699 60.665 1.00 43.53 90 THR B O 1
ATOM 2822 N N . GLU B 1 111 ? -10.343 15.225 59.011 1.00 46.93 91 GLU B N 1
ATOM 2823 C CA . GLU B 1 111 ? -11.748 14.925 58.883 1.00 50.02 91 GLU B CA 1
ATOM 2824 C C . GLU B 1 111 ? -12.263 14.448 60.228 1.00 44.66 91 GLU B C 1
ATOM 2825 O O . GLU B 1 111 ? -11.676 13.582 60.875 1.00 38.07 91 GLU B O 1
ATOM 2831 N N . GLY B 1 112 ? -13.383 15.032 60.624 1.00 45.26 92 GLY B N 1
ATOM 2832 C CA . GLY B 1 112 ? -14.130 14.624 61.800 1.00 46.93 92 GLY B CA 1
ATOM 2833 C C . GLY B 1 112 ? -13.553 15.109 63.117 1.00 50.81 92 GLY B C 1
ATOM 2834 O O . GLY B 1 112 ? -14.069 14.777 64.185 1.00 53.48 92 GLY B O 1
ATOM 2835 N N . LEU B 1 113 ? -12.479 15.888 63.047 1.00 48.32 93 LEU B N 1
ATOM 2836 C CA . LEU B 1 113 ? -11.802 16.372 64.249 1.00 44.18 93 LEU B CA 1
ATOM 2837 C C . LEU B 1 113 ? -12.330 17.733 64.684 1.00 41.53 93 LEU B C 1
ATOM 2838 O O . LEU B 1 113 ? -12.811 18.510 63.860 1.00 43.34 93 LEU B O 1
ATOM 2843 N N . THR B 1 114 ? -12.249 18.013 65.982 1.00 36.23 94 THR B N 1
ATOM 2844 C CA . THR B 1 114 ? -12.512 19.356 66.488 1.00 35.02 94 THR B CA 1
ATOM 2845 C C . THR B 1 114 ? -11.361 20.275 66.097 1.00 33.66 94 THR B C 1
ATOM 2846 O O . THR B 1 114 ? -10.295 19.807 65.694 1.00 36.09 94 THR B O 1
ATOM 2850 N N . VAL B 1 115 ? -11.575 21.579 66.215 1.00 34.34 95 VAL B N 1
ATOM 2851 C CA . VAL B 1 115 ? -10.542 22.553 65.883 1.00 35.59 95 VAL B CA 1
ATOM 2852 C C . VAL B 1 115 ? -9.271 22.348 66.715 1.00 37.55 95 VAL B C 1
ATOM 2853 O O . VAL B 1 115 ? -8.169 22.377 66.172 1.00 37.41 95 VAL B O 1
ATOM 2857 N N . ALA B 1 116 ? -9.425 22.129 68.020 1.00 32.91 96 ALA B N 1
ATOM 2858 C CA . ALA B 1 116 ? -8.278 21.906 68.906 1.00 31.60 96 ALA B CA 1
ATOM 2859 C C . ALA B 1 116 ? -7.491 20.639 68.546 1.00 29.88 96 ALA B C 1
ATOM 2860 O O . ALA B 1 116 ? -6.249 20.631 68.551 1.00 30.16 96 ALA B O 1
ATOM 2862 N N . GLU B 1 117 ? -8.216 19.574 68.219 1.00 30.30 97 GLU B N 1
ATOM 2863 C CA . GLU B 1 117 ? -7.587 18.320 67.811 1.00 31.93 97 GLU B CA 1
ATOM 2864 C C . GLU B 1 117 ? -6.807 18.509 66.508 1.00 30.23 97 GLU B C 1
ATOM 2865 O O . GLU B 1 117 ? -5.689 18.004 66.355 1.00 32.07 97 GLU B O 1
ATOM 2871 N N . SER B 1 118 ? -7.403 19.248 65.577 1.00 29.18 98 SER B N 1
ATOM 2872 C CA . SER B 1 118 ? -6.748 19.570 64.312 1.00 32.58 98 SER B CA 1
ATOM 2873 C C . SER B 1 118 ? -5.499 20.412 64.557 1.00 31.77 98 SER B C 1
ATOM 2874 O O . SER B 1 118 ? -4.488 20.258 63.873 1.00 32.63 98 SER B O 1
ATOM 2877 N N . GLN B 1 119 ? -5.587 21.313 65.528 1.00 33.05 99 GLN B N 1
ATOM 2878 C CA . GLN B 1 119 ? -4.445 22.113 65.953 1.00 33.25 99 GLN B CA 1
ATOM 2879 C C . GLN B 1 119 ? -3.309 21.214 66.429 1.00 33.46 99 GLN B C 1
ATOM 2880 O O . GLN B 1 119 ? -2.142 21.462 66.117 1.00 35.59 99 GLN B O 1
ATOM 2886 N N . VAL B 1 120 ? -3.650 20.162 67.169 1.00 32.02 100 VAL B N 1
ATOM 2887 C CA . VAL B 1 120 ? -2.629 19.228 67.638 1.00 30.97 100 VAL B CA 1
ATOM 2888 C C . VAL B 1 120 ? -2.020 18.419 66.485 1.00 31.29 100 VAL B C 1
ATOM 2889 O O . VAL B 1 120 ? -0.804 18.225 66.432 1.00 28.58 100 VAL B O 1
ATOM 2893 N N . VAL B 1 121 ? -2.858 17.965 65.556 1.00 31.34 101 VAL B N 1
ATOM 2894 C CA . VAL B 1 121 ? -2.373 17.204 64.404 1.00 29.77 101 VAL B CA 1
ATOM 2895 C C . VAL B 1 121 ? -1.441 18.043 63.530 1.00 33.68 101 VAL B C 1
ATOM 2896 O O . VAL B 1 121 ? -0.406 17.564 63.066 1.00 33.42 101 VAL B O 1
ATOM 2908 N N . GLY B 1 123 ? 0.250 20.531 64.722 1.00 31.62 103 GLY B N 1
ATOM 2909 C CA . GLY B 1 123 ? 1.444 20.686 65.535 1.00 29.77 103 GLY B CA 1
ATOM 2910 C C . GLY B 1 123 ? 2.401 19.530 65.319 1.00 28.89 103 GLY B C 1
ATOM 2911 O O . GLY B 1 123 ? 3.617 19.722 65.210 1.00 31.66 103 GLY B O 1
ATOM 2912 N N . VAL B 1 124 ? 1.839 18.324 65.262 1.00 29.49 104 VAL B N 1
ATOM 2913 C CA . VAL B 1 124 ? 2.602 17.109 64.996 1.00 27.78 104 VAL B CA 1
ATOM 2914 C C . VAL B 1 124 ? 3.348 17.220 63.669 1.00 28.96 104 VAL B C 1
ATOM 2915 O O . VAL B 1 124 ? 4.557 16.989 63.610 1.00 27.47 104 VAL B O 1
ATOM 2919 N N . VAL B 1 125 ? 2.633 17.583 62.610 1.00 26.75 105 VAL B N 1
ATOM 2920 C CA . VAL B 1 125 ? 3.289 17.790 61.320 1.00 25.65 105 VAL B CA 1
ATOM 2921 C C . VAL B 1 125 ? 4.338 18.903 61.412 1.00 29.74 105 VAL B C 1
ATOM 2922 O O . VAL B 1 125 ? 5.434 18.786 60.863 1.00 31.89 105 VAL B O 1
ATOM 2926 N N . GLY B 1 126 ? 4.008 19.962 62.146 1.00 31.16 106 GLY B N 1
ATOM 2927 C CA . GLY B 1 126 ? 4.870 21.122 62.278 1.00 31.27 106 GLY B CA 1
ATOM 2928 C C . GLY B 1 126 ? 6.211 20.830 62.920 1.00 34.31 106 GLY B C 1
ATOM 2929 O O . GLY B 1 126 ? 7.221 21.436 62.561 1.00 34.59 106 GLY B O 1
ATOM 2930 N N . LEU B 1 127 ? 6.223 19.908 63.877 1.00 34.25 107 LEU B N 1
ATOM 2931 C CA . LEU B 1 127 ? 7.470 19.489 64.515 1.00 33.20 107 LEU B CA 1
ATOM 2932 C C . LEU B 1 127 ? 8.494 18.954 63.509 1.00 32.58 107 LEU B C 1
ATOM 2933 O O . LEU B 1 127 ? 9.699 19.019 63.748 1.00 33.40 107 LEU B O 1
ATOM 2938 N N . HIS B 1 128 ? 8.013 18.423 62.389 1.00 30.55 108 HIS B N 1
ATOM 2939 C CA . HIS B 1 128 ? 8.899 17.912 61.347 1.00 32.82 108 HIS B CA 1
ATOM 2940 C C . HIS B 1 128 ? 9.180 18.958 60.271 1.00 33.61 108 HIS B C 1
ATOM 2941 O O . HIS B 1 128 ? 9.907 18.699 59.313 1.00 35.12 108 HIS B O 1
ATOM 2948 N N . LEU B 1 129 ? 8.602 20.141 60.434 1.00 31.40 109 LEU B N 1
ATOM 2949 C CA . LEU B 1 129 ? 8.899 21.262 59.555 1.00 30.11 109 LEU B CA 1
ATOM 2950 C C . LEU B 1 129 ? 10.017 22.100 60.157 1.00 28.87 109 LEU B C 1
ATOM 2951 O O . LEU B 1 129 ? 10.911 22.578 59.452 1.00 28.46 109 LEU B O 1
ATOM 2956 N N . GLY B 1 130 ? 9.957 22.264 61.473 1.00 23.73 110 GLY B N 1
ATOM 2957 C CA . GLY B 1 130 ? 10.922 23.068 62.192 1.00 23.55 110 GLY B CA 1
ATOM 2958 C C . GLY B 1 130 ? 10.361 23.490 63.531 1.00 25.58 110 GLY B C 1
ATOM 2959 O O . GLY B 1 130 ? 9.628 22.737 64.171 1.00 26.21 110 GLY B O 1
ATOM 2960 N N . THR B 1 131 ? 10.687 24.707 63.946 1.00 25.88 111 THR B N 1
ATOM 2961 C CA . THR B 1 131 ? 10.256 25.214 65.239 1.00 25.26 111 THR B CA 1
ATOM 2962 C C . THR B 1 131 ? 9.082 26.172 65.107 1.00 24.77 111 THR B C 1
ATOM 2963 O O . THR B 1 131 ? 9.185 27.203 64.440 1.00 24.13 111 THR B O 1
ATOM 2967 N N . ALA B 1 132 ? 7.970 25.834 65.753 1.00 26.73 112 ALA B N 1
ATOM 2968 C CA . ALA B 1 132 ? 6.806 26.711 65.771 1.00 29.79 112 ALA B CA 1
ATOM 2969 C C . ALA B 1 132 ? 7.098 27.955 66.601 1.00 33.17 112 ALA B C 1
ATOM 2970 O O . ALA B 1 132 ? 7.706 27.870 67.667 1.00 34.30 112 ALA B O 1
ATOM 2972 N N . VAL B 1 133 ? 6.664 29.111 66.110 1.00 35.29 113 VAL B N 1
ATOM 2973 C CA . VAL B 1 133 ? 6.926 30.372 66.794 1.00 36.31 113 VAL B CA 1
ATOM 2974 C C . VAL B 1 133 ? 5.637 31.146 67.048 1.00 38.08 113 VAL B C 1
ATOM 2975 O O . VAL B 1 133 ? 4.610 30.893 66.415 1.00 35.45 113 VAL B O 1
ATOM 2979 N N . ALA B 1 134 ? 5.704 32.088 67.985 1.00 38.48 114 ALA B N 1
ATOM 2980 C CA . ALA B 1 134 ? 4.547 32.886 68.372 1.00 38.58 114 ALA B CA 1
ATOM 2981 C C . ALA B 1 134 ? 4.061 33.764 67.229 1.00 38.10 114 ALA B C 1
ATOM 2982 O O . ALA B 1 134 ? 4.861 34.358 66.506 1.00 37.22 114 ALA B O 1
ATOM 2984 N N . GLN B 1 135 ? 2.744 33.859 67.086 1.00 39.31 115 GLN B N 1
ATOM 2985 C CA . GLN B 1 135 ? 2.153 34.644 66.010 1.00 40.04 115 GLN B CA 1
ATOM 2986 C C . GLN B 1 135 ? 1.560 35.947 66.539 1.00 42.25 115 GLN B C 1
ATOM 2987 O O . GLN B 1 135 ? 1.302 36.876 65.776 1.00 43.90 115 GLN B O 1
ATOM 2993 N N . ASN B 1 136 ? 1.353 36.008 67.850 1.00 43.28 116 ASN B N 1
ATOM 2994 C CA . ASN B 1 136 ? 0.829 37.210 68.488 1.00 44.24 116 ASN B CA 1
ATOM 2995 C C . ASN B 1 136 ? 1.368 37.395 69.903 1.00 43.51 116 ASN B C 1
ATOM 2996 O O . ASN B 1 136 ? 2.184 36.603 70.376 1.00 43.35 116 ASN B O 1
ATOM 3001 N N . GLY B 1 137 ? 0.902 38.449 70.568 1.00 42.21 117 GLY B N 1
ATOM 3002 C CA . GLY B 1 137 ? 1.311 38.760 71.925 1.00 42.37 117 GLY B CA 1
ATOM 3003 C C . GLY B 1 137 ? 0.924 37.690 72.928 1.00 45.06 117 GLY B C 1
ATOM 3004 O O . GLY B 1 137 ? 1.582 37.519 73.955 1.00 48.43 117 GLY B O 1
ATOM 3005 N N . HIS B 1 138 ? -0.149 36.963 72.628 1.00 44.86 118 HIS B N 1
ATOM 3006 C CA . HIS B 1 138 ? -0.641 35.908 73.508 1.00 41.45 118 HIS B CA 1
ATOM 3007 C C . HIS B 1 138 ? 0.213 34.644 73.360 1.00 40.62 118 HIS B C 1
ATOM 3008 O O . HIS B 1 138 ? 0.039 33.671 74.097 1.00 39.54 118 HIS B O 1
ATOM 3015 N N . GLY B 1 139 ? 1.156 34.678 72.422 1.00 41.30 119 GLY B N 1
ATOM 3016 C CA . GLY B 1 139 ? 2.079 33.576 72.204 1.00 42.84 119 GLY B CA 1
ATOM 3017 C C . GLY B 1 139 ? 1.480 32.375 71.493 1.00 43.07 119 GLY B C 1
ATOM 3018 O O . GLY B 1 139 ? 1.997 31.262 71.591 1.00 43.55 119 GLY B O 1
ATOM 3019 N N . ASP B 1 140 ? 0.396 32.603 70.761 1.00 41.76 120 ASP B N 1
ATOM 3020 C CA . ASP B 1 140 ? -0.270 31.543 70.011 1.00 42.85 120 ASP B CA 1
ATOM 3021 C C . ASP B 1 140 ? 0.650 30.948 68.941 1.00 40.49 120 ASP B C 1
ATOM 3022 O O . ASP B 1 140 ? 1.382 31.678 68.271 1.00 39.73 120 ASP B O 1
ATOM 3027 N N . ARG B 1 141 ? 0.621 29.624 68.792 1.00 39.49 121 ARG B N 1
ATOM 3028 C CA . ARG B 1 141 ? 1.394 28.975 67.739 1.00 39.20 121 ARG B CA 1
ATOM 3029 C C . ARG B 1 141 ? 0.500 28.419 66.637 1.00 40.73 121 ARG B C 1
ATOM 3030 O O . ARG B 1 141 ? 0.992 27.904 65.640 1.00 42.55 121 ARG B O 1
ATOM 3038 N N . VAL B 1 142 ? -0.809 28.541 66.814 1.00 40.89 122 VAL B N 1
ATOM 3039 C CA . VAL B 1 142 ? -1.760 28.342 65.731 1.00 40.29 122 VAL B CA 1
ATOM 3040 C C . VAL B 1 142 ? -2.785 29.452 65.738 1.00 41.85 122 VAL B C 1
ATOM 3041 O O . VAL B 1 142 ? -3.322 29.799 66.791 1.00 41.75 122 VAL B O 1
ATOM 3045 N N . VAL B 1 143 ? -3.071 30.001 64.565 1.00 41.53 123 VAL B N 1
ATOM 3046 C CA . VAL B 1 143 ? -4.090 31.035 64.484 1.00 42.40 123 VAL B CA 1
ATOM 3047 C C . VAL B 1 143 ? -5.245 30.591 63.590 1.00 45.78 123 VAL B C 1
ATOM 3048 O O . VAL B 1 143 ? -5.027 30.138 62.468 1.00 47.41 123 VAL B O 1
ATOM 3052 N N . SER B 1 144 ? -6.470 30.695 64.099 1.00 44.49 124 SER B N 1
ATOM 3053 C CA . SER B 1 144 ? -7.645 30.422 63.282 1.00 44.31 124 SER B CA 1
ATOM 3054 C C . SER B 1 144 ? -7.930 31.602 62.357 1.00 47.49 124 SER B C 1
ATOM 3055 O O . SER B 1 144 ? -7.843 32.761 62.761 1.00 47.50 124 SER B O 1
ATOM 3058 N N . ILE B 1 145 ? -8.278 31.287 61.115 1.00 49.72 125 ILE B N 1
ATOM 3059 C CA . ILE B 1 145 ? -8.652 32.277 60.115 1.00 48.74 125 ILE B CA 1
ATOM 3060 C C . ILE B 1 145 ? -9.967 31.880 59.455 1.00 49.27 125 ILE B C 1
ATOM 3061 O O . ILE B 1 145 ? -10.105 30.756 58.959 1.00 49.70 125 ILE B O 1
ATOM 3066 N N . PRO B 1 168 ? -3.504 41.736 49.943 1.00 33.86 148 PRO B N 1
ATOM 3067 C CA . PRO B 1 168 ? -2.215 42.321 49.553 1.00 34.48 148 PRO B CA 1
ATOM 3068 C C . PRO B 1 168 ? -1.090 41.292 49.570 1.00 31.62 148 PRO B C 1
ATOM 3069 O O . PRO B 1 168 ? -1.003 40.493 50.510 1.00 33.19 148 PRO B O 1
ATOM 3073 N N . TRP B 1 169 ? -0.241 41.309 48.549 1.00 29.90 149 TRP B N 1
ATOM 3074 C CA . TRP B 1 169 ? 0.983 40.515 48.542 1.00 31.10 149 TRP B CA 1
ATOM 3075 C C . TRP B 1 169 ? 1.815 40.730 49.799 1.00 30.81 149 TRP B C 1
ATOM 3076 O O . TRP B 1 169 ? 2.036 41.867 50.216 1.00 32.56 149 TRP B O 1
ATOM 3087 N N . HIS B 1 170 ? 2.288 39.640 50.393 1.00 26.01 150 HIS B N 1
ATOM 3088 C CA . HIS B 1 170 ? 3.134 39.739 51.578 1.00 25.65 150 HIS B CA 1
ATOM 3089 C C . HIS B 1 170 ? 3.903 38.450 51.829 1.00 27.67 150 HIS B C 1
ATOM 3090 O O . HIS B 1 170 ? 3.591 37.405 51.257 1.00 26.48 150 HIS B O 1
ATOM 3097 N N . SER B 1 171 ? 4.932 38.554 52.662 1.00 28.35 151 SER B N 1
ATOM 3098 C CA . SER B 1 171 ? 5.589 37.397 53.251 1.00 28.82 151 SER B CA 1
ATOM 3099 C C . SER B 1 171 ? 5.864 37.706 54.719 1.00 32.49 151 SER B C 1
ATOM 3100 O O . SER B 1 171 ? 6.445 38.742 55.045 1.00 31.89 151 SER B O 1
ATOM 3103 N N . ASP B 1 172 ? 5.425 36.816 55.601 1.00 34.43 152 ASP B N 1
ATOM 3104 C CA . ASP B 1 172 ? 5.546 37.028 57.041 1.00 36.55 152 ASP B CA 1
ATOM 3105 C C . ASP B 1 172 ? 6.952 36.761 57.571 1.00 29.82 152 ASP B C 1
ATOM 3106 O O . ASP B 1 172 ? 7.825 36.293 56.841 1.00 26.33 152 ASP B O 1
ATOM 3111 N N . ALA B 1 173 ? 7.147 37.050 58.855 1.00 29.89 153 ALA B N 1
ATOM 3112 C CA . ALA B 1 173 ? 8.451 36.952 59.519 1.00 28.78 153 ALA B CA 1
ATOM 3113 C C . ALA B 1 173 ? 9.129 35.569 59.499 1.00 26.23 153 ALA B C 1
ATOM 3114 O O . ALA B 1 173 ? 10.329 35.487 59.237 1.00 26.80 153 ALA B O 1
ATOM 3116 N N . PRO B 1 174 ? 8.391 34.483 59.801 1.00 25.49 154 PRO B N 1
ATOM 3117 C CA . PRO B 1 174 ? 9.130 33.219 59.899 1.00 24.37 154 PRO B CA 1
ATOM 3118 C C . PRO B 1 174 ? 9.581 32.669 58.549 1.00 27.05 154 PRO B C 1
ATOM 3119 O O . PRO B 1 174 ? 9.127 33.138 57.509 1.00 29.90 154 PRO B O 1
ATOM 3123 N N . ASP B 1 175 ? 10.447 31.661 58.581 1.00 25.57 155 ASP B N 1
ATOM 3124 C CA . ASP B 1 175 ? 10.947 31.026 57.369 1.00 24.51 155 ASP B CA 1
ATOM 3125 C C . ASP B 1 175 ? 9.823 30.413 56.547 1.00 22.34 155 ASP B C 1
ATOM 3126 O O . ASP B 1 175 ? 9.778 30.564 55.328 1.00 18.43 155 ASP B O 1
ATOM 3131 N N . ILE B 1 176 ? 8.926 29.707 57.226 1.00 19.42 156 ILE B N 1
ATOM 3132 C CA . ILE B 1 176 ? 7.862 28.980 56.557 1.00 20.49 156 ILE B CA 1
ATOM 3133 C C . ILE B 1 176 ? 6.503 29.339 57.142 1.00 24.40 156 ILE B C 1
ATOM 3134 O O . ILE B 1 176 ? 6.308 29.303 58.365 1.00 21.71 156 ILE B O 1
ATOM 3139 N N . ALA B 1 177 ? 5.563 29.684 56.267 1.00 20.66 157 ALA B N 1
ATOM 3140 C CA . ALA B 1 177 ? 4.181 29.864 56.694 1.00 22.14 157 ALA B CA 1
ATOM 3141 C C . ALA B 1 177 ? 3.334 28.709 56.179 1.00 24.09 157 ALA B C 1
ATOM 3142 O O . ALA B 1 177 ? 3.413 28.341 55.000 1.00 28.07 157 ALA B O 1
A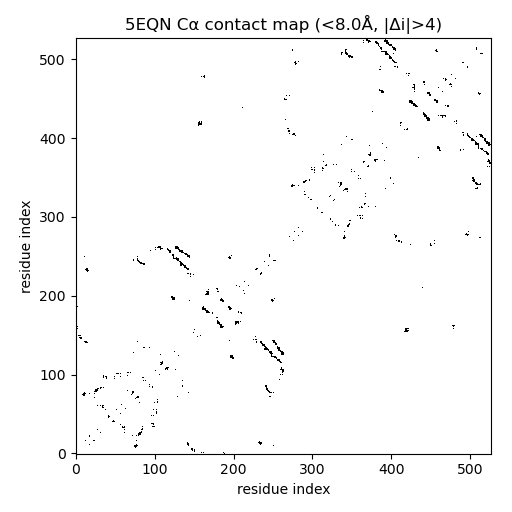TOM 3144 N N . ALA B 1 178 ? 2.542 28.127 57.073 1.00 25.15 158 ALA B N 1
ATOM 3145 C CA . ALA B 1 178 ? 1.697 26.990 56.724 1.00 25.39 158 ALA B CA 1
ATOM 3146 C C . ALA B 1 178 ? 0.222 27.297 56.955 1.00 29.62 158 ALA B C 1
ATOM 3147 O O . ALA B 1 178 ? -0.141 27.957 57.928 1.00 32.13 158 ALA B O 1
ATOM 3149 N N . LEU B 1 179 ? -0.618 26.805 56.050 1.00 28.86 159 LEU B N 1
ATOM 3150 C CA . LEU B 1 179 ? -2.054 27.058 56.075 1.00 29.12 159 LEU B CA 1
ATOM 3151 C C . LEU B 1 179 ? -2.840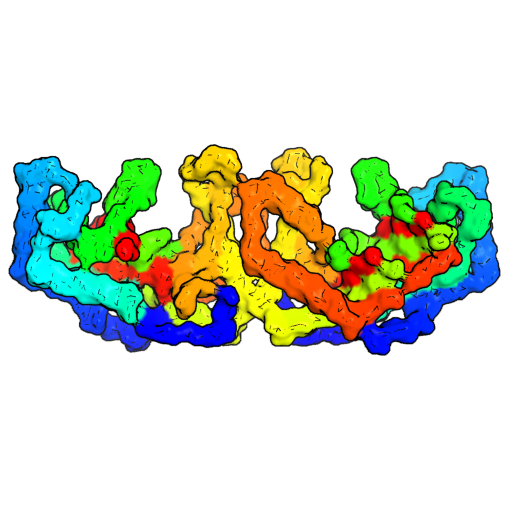 25.778 55.784 1.00 31.56 159 LEU B C 1
ATOM 3152 O O . LEU B 1 179 ? -2.824 25.278 54.656 1.00 33.38 159 LEU B O 1
ATOM 3157 N N . LEU B 1 180 ? -3.523 25.250 56.797 1.00 31.04 160 LEU B N 1
ATOM 3158 C CA . LEU B 1 180 ? -4.276 24.009 56.644 1.00 29.02 160 LEU B CA 1
ATOM 3159 C C . LEU B 1 180 ? -5.766 24.297 56.532 1.00 33.87 160 LEU B C 1
ATOM 3160 O O . LEU B 1 180 ? -6.341 25.041 57.336 1.00 35.18 160 LEU B O 1
ATOM 3165 N N . CYS B 1 181 ? -6.377 23.716 55.508 1.00 35.91 161 CYS B N 1
ATOM 3166 C CA . CYS B 1 181 ? -7.805 23.849 55.294 1.00 34.85 161 CYS B CA 1
ATOM 3167 C C . CYS B 1 181 ? -8.566 22.822 56.123 1.00 34.15 161 CYS B C 1
ATOM 3168 O O . CYS B 1 181 ? -8.329 21.620 56.009 1.00 35.01 161 CYS B O 1
ATOM 3171 N N . LEU B 1 182 ? -9.487 23.302 56.953 1.00 34.63 162 LEU B N 1
ATOM 3172 C CA . LEU B 1 182 ? -10.341 22.422 57.741 1.00 42.01 162 LEU B CA 1
ATOM 3173 C C . LEU B 1 182 ? -11.682 22.257 57.037 1.00 47.14 162 LEU B C 1
ATOM 3174 O O . LEU B 1 182 ? -12.223 21.155 56.950 1.00 48.44 162 LEU B O 1
ATOM 3179 N N . THR B 1 183 ? -12.206 23.369 56.533 1.00 48.80 163 THR B N 1
ATOM 3180 C CA . THR B 1 183 ? -13.445 23.375 55.766 1.00 50.99 163 THR B CA 1
ATOM 3181 C C . THR B 1 183 ? -13.271 24.230 54.515 1.00 49.08 163 THR B C 1
ATOM 3182 O O . THR B 1 183 ? -12.691 25.315 54.575 1.00 47.26 163 THR B O 1
ATOM 3186 N N . PHE B 1 191 ? -5.634 30.968 46.729 1.00 32.48 171 PHE B N 1
ATOM 3187 C CA . PHE B 1 191 ? -4.309 31.245 47.281 1.00 32.08 171 PHE B CA 1
ATOM 3188 C C . PHE B 1 191 ? -3.294 31.458 46.156 1.00 35.57 171 PHE B C 1
ATOM 3189 O O . PHE B 1 191 ? -3.137 30.603 45.285 1.00 38.11 171 PHE B O 1
ATOM 3197 N N . HIS B 1 192 ? -2.600 32.592 46.184 1.00 34.78 172 HIS B N 1
ATOM 3198 C CA . HIS B 1 192 ? -1.641 32.931 45.134 1.00 33.91 172 HIS B CA 1
ATOM 3199 C C . HIS B 1 192 ? -0.218 33.027 45.676 1.00 30.34 172 HIS B C 1
ATOM 3200 O O . HIS B 1 192 ? -0.000 33.545 46.767 1.00 31.66 172 HIS B O 1
ATOM 3207 N N . VAL B 1 193 ? 0.748 32.529 44.909 1.00 28.46 173 VAL B N 1
ATOM 3208 C CA . VAL B 1 193 ? 2.154 32.577 45.303 1.00 24.53 173 VAL B CA 1
ATOM 3209 C C . VAL B 1 193 ? 3.012 33.075 44.142 1.00 26.56 173 VAL B C 1
ATOM 3210 O O . VAL B 1 193 ? 2.802 32.680 42.997 1.00 26.13 173 VAL B O 1
ATOM 3214 N N . ALA B 1 194 ? 3.981 33.936 44.437 1.00 26.17 174 ALA B N 1
ATOM 3215 C CA . ALA B 1 194 ? 4.932 34.387 43.426 1.00 25.08 174 ALA B CA 1
ATOM 3216 C C . ALA B 1 194 ? 6.353 34.335 43.972 1.00 23.86 174 ALA B C 1
ATOM 3217 O O . ALA B 1 194 ? 6.559 34.330 45.186 1.00 20.70 174 ALA B O 1
ATOM 3219 N N . SER B 1 195 ? 7.329 34.297 43.072 1.00 23.21 175 SER B N 1
ATOM 3220 C CA . SER B 1 195 ? 8.734 34.281 43.465 1.00 20.85 175 SER B CA 1
ATOM 3221 C C . SER B 1 195 ? 9.284 35.693 43.681 1.00 23.31 175 SER B C 1
ATOM 3222 O O . SER B 1 195 ? 9.308 36.508 42.758 1.00 26.49 175 SER B O 1
ATOM 3225 N N . ALA B 1 196 ? 9.732 35.972 44.902 1.00 20.46 176 ALA B N 1
ATOM 3226 C CA . ALA B 1 196 ? 10.303 37.273 45.239 1.00 18.38 176 ALA B CA 1
ATOM 3227 C C . ALA B 1 196 ? 11.673 37.453 44.585 1.00 18.16 176 ALA B C 1
ATOM 3228 O O . ALA B 1 196 ? 12.127 38.575 44.350 1.00 20.64 176 ALA B O 1
ATOM 3238 N N . HIS B 1 198 ? 12.375 36.294 41.509 1.00 18.64 178 HIS B N 1
ATOM 3239 C CA . HIS B 1 198 ? 12.054 36.690 40.143 1.00 23.49 178 HIS B CA 1
ATOM 3240 C C . HIS B 1 198 ? 11.675 38.164 40.133 1.00 24.72 178 HIS B C 1
ATOM 3241 O O . HIS B 1 198 ? 11.973 38.886 39.181 1.00 23.21 178 HIS B O 1
ATOM 3248 N N . ILE B 1 199 ? 10.990 38.594 41.189 1.00 23.99 179 ILE B N 1
ATOM 3249 C CA . ILE B 1 199 ? 10.641 39.998 41.341 1.00 23.50 179 ILE B CA 1
ATOM 3250 C C . ILE B 1 199 ? 11.914 40.827 41.402 1.00 22.24 179 ILE B C 1
ATOM 3251 O O . ILE B 1 199 ? 12.015 41.867 40.753 1.00 22.29 179 ILE B O 1
ATOM 3256 N N . TYR B 1 200 ? 12.901 40.343 42.150 1.00 24.03 180 TYR B N 1
ATOM 3257 C CA . TYR B 1 200 ? 14.182 41.034 42.223 1.00 23.19 180 TYR B CA 1
ATOM 3258 C C . TYR B 1 200 ? 14.830 41.157 40.845 1.00 22.15 180 TYR B C 1
ATOM 3259 O O . TYR B 1 200 ? 15.337 42.224 40.487 1.00 24.31 180 TYR B O 1
ATOM 3268 N N . ASN B 1 201 ? 14.831 40.070 40.079 1.00 21.56 181 ASN B N 1
ATOM 3269 C CA . ASN B 1 201 ? 15.395 40.125 38.726 1.00 23.20 181 ASN B CA 1
ATOM 3270 C C . ASN B 1 201 ? 14.654 41.116 37.820 1.00 22.61 181 ASN B C 1
ATOM 3271 O O . ASN B 1 201 ? 15.264 41.854 37.026 1.00 25.65 181 ASN B O 1
ATOM 3276 N N . THR B 1 202 ? 13.335 41.140 37.960 1.00 22.14 182 THR B N 1
ATOM 3277 C CA . THR B 1 202 ? 12.504 42.028 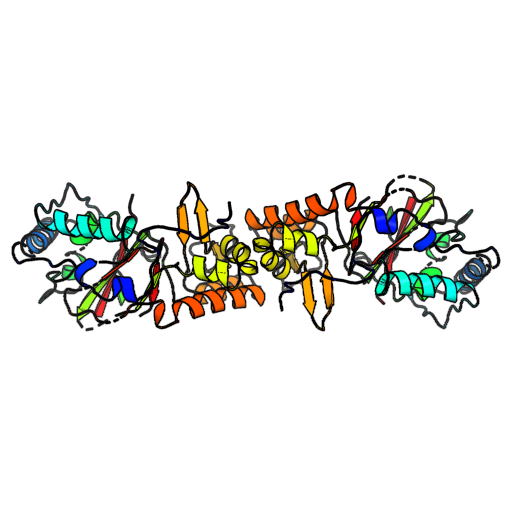37.166 1.00 25.19 182 THR B CA 1
ATOM 3278 C C . THR B 1 202 ? 12.787 43.485 37.530 1.00 28.22 182 THR B C 1
ATOM 3279 O O . THR B 1 202 ? 12.809 44.348 36.660 1.00 29.56 182 THR B O 1
ATOM 3283 N N . LEU B 1 203 ? 13.007 43.752 38.815 1.00 28.29 183 LEU B N 1
ATOM 3284 C CA . LEU B 1 203 ? 13.366 45.092 39.280 1.00 27.14 183 LEU B CA 1
ATOM 3285 C C . LEU B 1 203 ? 14.741 45.484 38.754 1.00 28.01 183 LEU B C 1
ATOM 3286 O O . LEU B 1 203 ? 14.984 46.641 38.413 1.00 21.39 183 LEU B O 1
ATOM 3291 N N . LEU B 1 204 ? 15.631 44.499 38.683 1.00 30.66 184 LEU B N 1
ATOM 3292 C CA . LEU B 1 204 ? 16.965 44.704 38.140 1.00 30.23 184 LEU B CA 1
ATOM 3293 C C . LEU B 1 204 ? 16.870 45.148 36.686 1.00 34.20 184 LEU B C 1
ATOM 3294 O O . LEU B 1 204 ? 17.653 45.983 36.232 1.00 35.10 184 LEU B O 1
ATOM 3299 N N . GLN B 1 205 ? 15.907 44.589 35.959 1.00 34.35 185 GLN B N 1
ATOM 3300 C CA . GLN B 1 205 ? 15.697 44.978 34.566 1.00 36.72 185 GLN B CA 1
ATOM 3301 C C . GLN B 1 205 ? 14.992 46.335 34.421 1.00 37.34 185 GLN B C 1
ATOM 3302 O O . GLN B 1 205 ? 15.483 47.229 33.734 1.00 39.24 185 GLN B O 1
ATOM 3308 N N . GLU B 1 206 ? 13.841 46.473 35.073 1.00 36.43 186 GLU B N 1
ATOM 3309 C CA . GLU B 1 206 ? 12.903 47.562 34.810 1.00 33.05 186 GLU B CA 1
ATOM 3310 C C . GLU B 1 206 ? 13.105 48.807 35.681 1.00 32.01 186 GLU B C 1
ATOM 3311 O O . GLU B 1 206 ? 12.839 49.921 35.236 1.00 31.81 186 GLU B O 1
ATOM 3317 N N . ALA B 1 207 ? 13.555 48.624 36.920 1.00 32.03 187 ALA B N 1
ATOM 3318 C CA . ALA B 1 207 ? 13.723 49.759 37.830 1.00 25.91 187 ALA B CA 1
ATOM 3319 C C . ALA B 1 207 ? 14.850 49.558 38.845 1.00 27.62 187 ALA B C 1
ATOM 3320 O O . ALA B 1 207 ? 14.600 49.501 40.049 1.00 24.00 187 ALA B O 1
ATOM 3322 N N . PRO B 1 208 ? 16.100 49.454 38.363 1.00 27.16 188 PRO B N 1
ATOM 3323 C CA . PRO B 1 208 ? 17.212 49.213 39.289 1.00 23.78 188 PRO B CA 1
ATOM 3324 C C . PRO B 1 208 ? 17.475 50.393 40.229 1.00 30.15 188 PRO B C 1
ATOM 3325 O O . PRO B 1 208 ? 17.994 50.197 41.334 1.00 30.91 188 PRO B O 1
ATOM 3329 N N . GLU B 1 209 ? 17.072 51.593 39.820 1.00 32.18 189 GLU B N 1
ATOM 3330 C CA . GLU B 1 209 ? 17.296 52.790 40.628 1.00 32.49 189 GLU B CA 1
ATOM 3331 C C . GLU B 1 209 ? 16.513 52.739 41.939 1.00 30.11 189 GLU B C 1
ATOM 3332 O O . GLU B 1 209 ? 16.710 53.575 42.820 1.00 27.49 189 GLU B O 1
ATOM 3338 N N . LEU B 1 210 ? 15.632 51.752 42.068 1.00 29.17 190 LEU B N 1
ATOM 3339 C CA . LEU B 1 210 ? 14.824 51.602 43.271 1.00 26.80 190 LEU B CA 1
ATOM 3340 C C . LEU B 1 210 ? 15.407 50.578 44.245 1.00 23.05 190 LEU B C 1
ATOM 3341 O O . LEU B 1 210 ? 14.978 50.511 45.402 1.00 21.14 190 LEU B O 1
ATOM 3346 N N . LEU B 1 211 ? 16.392 49.801 43.788 1.00 23.26 191 LEU B N 1
ATOM 3347 C CA . LEU B 1 211 ? 16.873 48.652 44.561 1.00 25.04 191 LEU B CA 1
ATOM 3348 C C . LEU B 1 211 ? 17.298 49.028 45.980 1.00 25.22 191 LEU B C 1
ATOM 3349 O O . LEU B 1 211 ? 16.877 48.390 46.950 1.00 27.79 191 LEU B O 1
ATOM 3354 N N . GLY B 1 212 ? 18.097 50.084 46.095 1.00 24.82 192 GLY B N 1
ATOM 3355 C CA . GLY B 1 212 ? 18.582 50.544 47.383 1.00 21.90 192 GLY B CA 1
ATOM 3356 C C . GLY B 1 212 ? 17.462 50.767 48.378 1.00 24.42 192 GLY B C 1
ATOM 3357 O O . GLY B 1 212 ? 17.595 50.418 49.552 1.00 25.92 192 GLY B O 1
ATOM 3358 N N . LEU B 1 213 ? 16.342 51.305 47.900 1.00 24.40 193 LEU B N 1
ATOM 3359 C CA . LEU B 1 213 ? 15.202 51.570 48.769 1.00 21.61 193 LEU B CA 1
ATOM 3360 C C . LEU B 1 213 ? 14.757 50.300 49.486 1.00 24.50 193 LEU B C 1
ATOM 3361 O O . LEU B 1 213 ? 14.525 50.310 50.700 1.00 26.06 193 LEU B O 1
ATOM 3366 N N . TYR B 1 214 ? 14.677 49.200 48.740 1.00 22.94 194 TYR B N 1
ATOM 3367 C CA . TYR B 1 214 ? 14.218 47.942 49.312 1.00 23.00 194 TYR B CA 1
ATOM 3368 C C . TYR B 1 214 ? 15.200 47.457 50.367 1.00 21.83 194 TYR B C 1
ATOM 3369 O O . TYR B 1 214 ? 14.805 46.823 51.345 1.00 21.39 194 TYR B O 1
ATOM 3378 N N . TYR B 1 215 ? 16.482 47.750 50.164 1.00 24.08 195 TYR B N 1
ATOM 3379 C CA . TYR B 1 215 ? 17.499 47.358 51.133 1.00 23.71 195 TYR B CA 1
ATOM 3380 C C . TYR B 1 215 ? 17.375 48.194 52.401 1.00 26.07 195 TYR B C 1
ATOM 3381 O O . TYR B 1 215 ? 17.733 47.742 53.491 1.00 27.54 195 TYR B O 1
ATOM 3390 N N . ALA B 1 216 ? 16.865 49.415 52.253 1.00 25.50 196 ALA B N 1
ATOM 3391 C CA . ALA B 1 216 ? 16.652 50.291 53.395 1.00 26.65 196 ALA B CA 1
ATOM 3392 C C . ALA B 1 216 ? 15.401 49.851 54.140 1.00 31.29 196 ALA B C 1
ATOM 3393 O O . ALA B 1 216 ? 15.335 49.916 55.370 1.00 33.25 196 ALA B O 1
ATOM 3395 N N . GLY B 1 217 ? 14.398 49.412 53.385 1.00 29.18 197 GLY B N 1
ATOM 3396 C CA . GLY B 1 217 ? 13.187 48.899 53.989 1.00 31.41 197 GLY B CA 1
ATOM 3397 C C . GLY B 1 217 ? 12.298 50.007 54.506 1.00 34.47 197 GLY B C 1
ATOM 3398 O O . GLY B 1 217 ? 12.617 51.188 54.349 1.00 31.86 197 GLY B O 1
ATOM 3399 N N . VAL B 1 218 ? 11.171 49.643 55.111 1.00 31.50 198 VAL B N 1
ATOM 3400 C CA . VAL B 1 218 ? 10.269 50.670 55.626 1.00 30.13 198 VAL B CA 1
ATOM 3401 C C . VAL B 1 218 ? 9.905 50.416 57.084 1.00 29.89 198 VAL B C 1
ATOM 3402 O O . VAL B 1 218 ? 10.234 49.366 57.642 1.00 28.55 198 VAL B O 1
ATOM 3406 N N . PHE B 1 219 ? 9.237 51.386 57.700 1.00 31.42 199 PHE B N 1
ATOM 3407 C CA . PHE B 1 219 ? 8.835 51.262 59.098 1.00 33.44 199 PHE B CA 1
ATOM 3408 C C . PHE B 1 219 ? 7.545 50.465 59.240 1.00 33.05 199 PHE B C 1
ATOM 3409 O O . PHE B 1 219 ? 6.570 50.710 58.536 1.00 33.35 199 PHE B O 1
ATOM 3417 N N . PHE B 1 220 ? 7.550 49.509 60.160 1.00 34.36 200 PHE B N 1
ATOM 3418 C CA . PHE B 1 220 ? 6.381 48.697 60.445 1.00 35.74 200 PHE B CA 1
ATOM 3419 C C . PHE B 1 220 ? 5.953 48.832 61.895 1.00 34.61 200 PHE B C 1
ATOM 3420 O O . PHE B 1 220 ? 6.786 48.864 62.806 1.00 31.81 200 PHE B O 1
ATOM 3428 N N . ASP B 1 221 ? 4.641 48.870 62.090 1.00 37.36 201 ASP B N 1
ATOM 3429 C CA . ASP B 1 221 ? 4.088 49.036 63.414 1.00 40.66 201 ASP B CA 1
ATOM 3430 C C . ASP B 1 221 ? 4.503 47.866 64.286 1.00 42.62 201 ASP B C 1
ATOM 3431 O O . ASP B 1 221 ? 4.452 46.705 63.882 1.00 42.38 201 ASP B O 1
ATOM 3436 N N . TYR B 1 222 ? 4.911 48.210 65.496 1.00 43.89 202 TYR B N 1
ATOM 3437 C CA . TYR B 1 222 ? 5.304 47.265 66.521 1.00 43.25 202 TYR B CA 1
ATOM 3438 C C . TYR B 1 222 ? 4.049 46.664 67.128 1.00 39.17 202 TYR B C 1
ATOM 3439 O O . TYR B 1 222 ? 4.072 45.534 67.616 1.00 35.06 202 TYR B O 1
ATOM 3448 N N . ARG B 1 223 ? 2.945 47.410 67.096 1.00 42.37 203 ARG B N 1
ATOM 3449 C CA . ARG B 1 223 ? 1.700 46.844 67.588 1.00 48.78 203 ARG B CA 1
ATOM 3450 C C . ARG B 1 223 ? 1.699 46.823 69.110 1.00 55.05 203 ARG B C 1
ATOM 3451 O O . ARG B 1 223 ? 0.817 46.231 69.732 1.00 60.46 203 ARG B O 1
ATOM 3459 N N . GLY B 1 224 ? 2.687 47.482 69.704 1.00 55.36 204 GLY B N 1
ATOM 3460 C CA . GLY B 1 224 ? 2.721 47.660 71.145 1.00 53.91 204 GLY B CA 1
ATOM 3461 C C . GLY B 1 224 ? 3.772 46.798 71.820 1.00 52.28 204 GLY B C 1
ATOM 3462 O O . GLY B 1 224 ? 3.967 46.881 73.035 1.00 55.22 204 GLY B O 1
ATOM 3463 N N . GLU B 1 225 ? 4.453 45.960 71.045 1.00 45.51 205 GLU B N 1
ATOM 3464 C CA . GLU B 1 225 ? 5.416 45.041 71.634 1.00 45.75 205 GLU B CA 1
ATOM 3465 C C . GLU B 1 225 ? 6.869 45.534 71.629 1.00 39.78 205 GLU B C 1
ATOM 3466 O O . GLU B 1 225 ? 7.773 44.767 71.970 1.00 38.65 205 GLU B O 1
ATOM 3472 N N . GLU B 1 226 ? 7.099 46.796 71.262 1.00 37.50 206 GLU B N 1
ATOM 3473 C CA . GLU B 1 226 ? 8.445 47.385 71.326 1.00 38.14 206 GLU B CA 1
ATOM 3474 C C . GLU B 1 226 ? 9.007 47.304 72.742 1.00 37.50 206 GLU B C 1
ATOM 3475 O O . GLU B 1 226 ? 8.274 47.524 73.708 1.00 30.40 206 GLU B O 1
ATOM 3481 N N . PRO B 1 227 ? 10.294 46.948 72.871 1.00 41.78 207 PRO B N 1
ATOM 3482 C CA . PRO B 1 227 ? 10.966 47.139 74.159 1.00 43.49 207 PRO B CA 1
ATOM 3483 C C . PRO B 1 227 ? 10.868 48.606 74.567 1.00 44.18 207 PRO B C 1
ATOM 3484 O O . PRO B 1 227 ? 10.849 49.464 73.686 1.00 43.18 207 PRO B O 1
ATOM 3488 N N . PRO B 1 228 ? 10.796 48.893 75.874 1.00 47.72 208 PRO B N 1
ATOM 3489 C CA . PRO B 1 228 ? 10.624 50.281 76.313 1.00 46.46 208 PRO B CA 1
ATOM 3490 C C . PRO B 1 228 ? 11.799 51.152 75.880 1.00 43.20 208 PRO B C 1
ATOM 3491 O O . PRO B 1 228 ? 12.933 50.683 75.900 1.00 43.32 208 PRO B O 1
ATOM 3495 N N . GLY B 1 229 ? 11.529 52.404 75.531 1.00 39.57 209 GLY B N 1
ATOM 3496 C CA . GLY B 1 229 ? 12.573 53.347 75.177 1.00 43.03 209 GLY B CA 1
ATOM 3497 C C . GLY B 1 229 ? 13.003 53.216 73.727 1.00 44.09 209 GLY B C 1
ATOM 3498 O O . GLY B 1 229 ? 14.111 53.597 73.348 1.00 41.83 209 GLY B O 1
ATOM 3499 N N . GLU B 1 230 ? 12.094 52.703 72.907 1.00 44.34 210 GLU B N 1
ATOM 3500 C CA . GLU B 1 230 ? 12.285 52.638 71.465 1.00 46.63 210 GLU B CA 1
ATOM 3501 C C . GLU B 1 230 ? 10.971 52.997 70.780 1.00 40.07 210 GLU B C 1
ATOM 3502 O O . GLU B 1 230 ? 9.913 52.870 71.388 1.00 37.15 210 GLU B O 1
ATOM 3508 N N . PRO B 1 231 ? 11.031 53.423 69.506 1.00 38.70 211 PRO B N 1
ATOM 3509 C CA . PRO B 1 231 ? 9.826 53.932 68.839 1.00 37.79 211 PRO B CA 1
ATOM 3510 C C . PRO B 1 231 ? 8.757 52.860 68.658 1.00 36.78 211 PRO B C 1
ATOM 3511 O O . PRO B 1 231 ? 9.072 51.673 68.737 1.00 38.20 211 PRO B O 1
ATOM 3515 N N . PRO B 1 232 ? 7.540 53.269 68.321 1.00 36.77 212 PRO B N 1
ATOM 3516 C CA . PRO B 1 232 ? 6.462 52.319 68.024 1.00 38.42 212 PRO B CA 1
ATOM 3517 C C . PRO B 1 232 ? 6.760 51.434 66.808 1.00 37.83 212 PRO B C 1
ATOM 3518 O O . PRO B 1 232 ? 6.432 50.248 66.829 1.00 39.37 212 PRO B O 1
ATOM 3522 N N . ALA B 1 233 ? 7.361 52.004 65.766 1.00 36.22 213 ALA B N 1
ATOM 3523 C CA . ALA B 1 233 ? 7.588 51.283 64.510 1.00 34.62 213 ALA B CA 1
ATOM 3524 C C . ALA B 1 233 ? 9.067 51.034 64.201 1.00 36.80 213 ALA B C 1
ATOM 3525 O O . ALA B 1 233 ? 9.895 51.939 64.311 1.00 37.54 213 ALA B O 1
ATOM 3527 N N . TYR B 1 234 ? 9.387 49.800 63.816 1.00 35.64 214 TYR B N 1
ATOM 3528 C CA . TYR B 1 234 ? 10.766 49.401 63.531 1.00 34.65 214 TYR B CA 1
ATOM 3529 C C . TYR B 1 234 ? 11.031 49.339 62.034 1.00 34.23 214 TYR B C 1
ATOM 3530 O O . TYR B 1 234 ? 10.120 49.101 61.258 1.00 32.39 214 TYR B O 1
ATOM 3539 N N . ARG B 1 235 ? 12.282 49.519 61.627 1.00 36.55 215 ARG B N 1
ATOM 3540 C CA . ARG B 1 235 ? 12.609 49.454 60.208 1.00 33.82 215 ARG B CA 1
ATOM 3541 C C . ARG B 1 235 ? 12.929 48.031 59.770 1.00 35.51 215 ARG B C 1
ATOM 3542 O O . ARG B 1 235 ? 13.809 47.375 60.328 1.00 36.03 215 ARG B O 1
ATOM 3550 N N . ASN B 1 236 ? 12.197 47.556 58.767 1.00 33.25 216 ASN B N 1
ATOM 3551 C CA . ASN B 1 236 ? 12.425 46.222 58.230 1.00 34.74 216 ASN B CA 1
ATOM 3552 C C . ASN B 1 236 ? 12.782 46.305 56.749 1.00 29.33 216 ASN B C 1
ATOM 3553 O O . ASN B 1 236 ? 12.038 46.892 55.949 1.00 23.36 216 ASN B O 1
ATOM 3558 N N . ALA B 1 237 ? 13.936 45.742 56.401 1.00 28.42 217 ALA B N 1
ATOM 3559 C CA . ALA B 1 237 ? 14.390 45.666 55.016 1.00 31.19 217 ALA B CA 1
ATOM 3560 C C . ALA B 1 237 ? 13.525 44.721 54.195 1.00 31.27 217 ALA B C 1
ATOM 3561 O O . ALA B 1 237 ? 13.041 43.707 54.701 1.00 30.45 217 ALA B O 1
ATOM 3563 N N . ILE B 1 238 ? 13.331 45.058 52.925 1.00 25.37 218 ILE B N 1
ATOM 3564 C CA . ILE B 1 238 ? 12.531 44.223 52.041 1.00 27.95 218 ILE B CA 1
ATOM 3565 C C . ILE B 1 238 ? 13.426 43.220 51.316 1.00 26.96 218 ILE B C 1
ATOM 3566 O O . ILE B 1 238 ? 13.068 42.054 51.166 1.00 25.39 218 ILE B O 1
ATOM 3571 N N . PHE B 1 239 ? 14.608 43.666 50.905 1.00 24.65 219 PHE B N 1
ATOM 3572 C CA . PHE B 1 239 ? 15.596 42.763 50.327 1.00 21.98 219 PHE B CA 1
ATOM 3573 C C . PHE B 1 239 ? 16.891 42.819 51.118 1.00 21.14 219 PHE B C 1
ATOM 3574 O O . PHE B 1 239 ? 17.289 43.873 51.609 1.00 23.22 219 PHE B O 1
ATOM 3582 N N . GLY B 1 240 ? 17.552 41.677 51.234 1.00 20.53 220 GLY B N 1
ATOM 3583 C CA . GLY B 1 240 ? 18.842 41.633 51.891 1.00 20.34 220 GLY B CA 1
ATOM 3584 C C . GLY B 1 240 ? 19.756 40.639 51.213 1.00 22.70 220 GLY B C 1
ATOM 3585 O O . GLY B 1 240 ? 19.306 39.601 50.744 1.00 25.28 220 GLY B O 1
ATOM 3586 N N . TYR B 1 241 ? 21.044 40.954 51.165 1.00 25.21 221 TYR B N 1
ATOM 3587 C CA . TYR B 1 241 ? 22.012 40.076 50.528 1.00 28.52 221 TYR B CA 1
ATOM 3588 C C . TYR B 1 241 ? 23.136 39.792 51.512 1.00 32.88 221 TYR B C 1
ATOM 3589 O O . TYR B 1 241 ? 24.005 40.632 51.731 1.00 36.18 221 TYR B O 1
ATOM 3598 N N . HIS B 1 242 ? 23.106 38.611 52.120 1.00 38.69 222 HIS B N 1
ATOM 3599 C CA . HIS B 1 242 ? 24.152 38.226 53.063 1.00 42.54 222 HIS B CA 1
ATOM 3600 C C . HIS B 1 242 ? 24.617 36.801 52.806 1.00 46.71 222 HIS B C 1
ATOM 3601 O O . HIS B 1 242 ? 23.808 35.931 52.475 1.00 46.96 222 HIS B O 1
ATOM 3608 N N . ASN B 1 243 ? 25.931 36.590 52.894 1.00 50.61 223 ASN B N 1
ATOM 3609 C CA . ASN B 1 243 ? 26.517 35.248 52.918 1.00 53.55 223 ASN B CA 1
ATOM 3610 C C . ASN B 1 243 ? 26.541 34.609 51.531 1.00 53.37 223 ASN B C 1
ATOM 3611 O O . ASN B 1 243 ? 26.867 33.431 51.386 1.00 59.42 223 ASN B O 1
ATOM 3616 N N . GLY B 1 244 ? 26.174 35.393 50.521 1.00 49.69 224 GLY B N 1
ATOM 3617 C CA . GLY B 1 244 ? 25.950 34.885 49.180 1.00 46.02 224 GLY B CA 1
ATOM 3618 C C . GLY B 1 244 ? 24.496 34.691 48.805 1.00 42.41 224 GLY B C 1
ATOM 3619 O O . GLY B 1 244 ? 24.181 34.383 47.654 1.00 43.76 224 GLY B O 1
ATOM 3620 N N . GLN B 1 245 ? 23.602 34.879 49.766 1.00 37.37 225 GLN B N 1
ATOM 3621 C CA . GLN B 1 245 ? 22.194 34.628 49.512 1.00 35.18 225 GLN B CA 1
ATOM 3622 C C . GLN B 1 245 ? 21.346 35.892 49.602 1.00 29.34 225 GLN B C 1
ATOM 3623 O O . GLN B 1 245 ? 21.519 36.722 50.503 1.00 28.44 225 GLN B O 1
ATOM 3629 N N . LEU B 1 246 ? 20.465 36.044 48.616 1.00 23.96 226 LEU B N 1
ATOM 3630 C CA . LEU B 1 246 ? 19.436 37.070 48.636 1.00 23.39 226 LEU B CA 1
ATOM 3631 C C . LEU B 1 246 ? 18.201 36.528 49.341 1.00 23.70 226 LEU B C 1
ATOM 3632 O O . LEU B 1 246 ? 17.784 35.394 49.103 1.00 20.25 226 LEU B O 1
ATOM 3637 N N . SER B 1 247 ? 17.627 37.335 50.224 1.00 22.16 227 SER B N 1
ATOM 3638 C CA . SER B 1 247 ? 16.378 36.983 50.876 1.00 21.82 227 SER B CA 1
ATOM 3639 C C . SER B 1 247 ? 15.438 38.181 50.865 1.00 21.26 227 SER B C 1
ATOM 3640 O O . SER B 1 247 ? 15.872 39.328 50.689 1.00 22.03 227 SER B O 1
ATOM 3643 N N . CYS B 1 248 ? 14.152 37.899 51.047 1.00 20.97 228 CYS B N 1
ATOM 3644 C CA . CYS B 1 248 ? 13.115 38.918 50.996 1.00 20.27 228 CYS B CA 1
ATOM 3645 C C . CYS B 1 248 ? 12.146 38.803 52.162 1.00 21.15 228 CYS B C 1
ATOM 3646 O O . CYS B 1 248 ? 11.847 37.706 52.621 1.00 22.75 228 CYS B O 1
ATOM 3649 N N . ARG B 1 249 ? 11.687 39.950 52.649 1.00 18.50 229 ARG B N 1
ATOM 3650 C CA . ARG B 1 249 ? 10.484 40.017 53.467 1.00 21.32 229 ARG B CA 1
ATOM 3651 C C . ARG B 1 249 ? 9.633 41.188 53.002 1.00 23.05 229 ARG B C 1
ATOM 3652 O O . ARG B 1 249 ? 10.114 42.315 52.906 1.00 24.25 229 ARG B O 1
ATOM 3660 N N . TYR B 1 250 ? 8.350 40.945 52.774 1.00 19.95 230 TYR B N 1
ATOM 3661 C CA . TYR B 1 250 ? 7.458 42.012 52.343 1.00 21.97 230 TYR B CA 1
ATOM 3662 C C . TYR B 1 250 ? 6.271 42.048 53.285 1.00 24.89 230 TYR B C 1
ATOM 3663 O O . TYR B 1 250 ? 5.181 41.581 52.953 1.00 28.22 230 TYR B O 1
ATOM 3672 N N . PHE B 1 251 ? 6.497 42.597 54.475 1.00 26.24 231 PHE B N 1
ATOM 3673 C CA . PHE B 1 251 ? 5.486 42.553 55.530 1.00 25.67 231 PHE B CA 1
ATOM 3674 C C . PHE B 1 251 ? 4.223 43.304 55.112 1.00 26.53 231 PHE B C 1
ATOM 3675 O O . PHE B 1 251 ? 4.241 44.072 54.148 1.00 23.22 231 PHE B O 1
ATOM 3683 N N . LEU B 1 252 ? 3.137 43.080 55.847 1.00 34.22 232 LEU B N 1
ATOM 3684 C CA . LEU B 1 252 ? 1.834 43.655 55.521 1.00 38.54 232 LEU B CA 1
ATOM 3685 C C . LEU B 1 252 ? 1.901 45.180 55.462 1.00 43.28 232 LEU B C 1
ATOM 3686 O O . LEU B 1 252 ? 2.382 45.830 56.392 1.00 44.12 232 LEU B O 1
ATOM 3691 N N . ARG B 1 253 ? 1.574 45.748 54.310 1.00 42.42 233 ARG B N 1
ATOM 3692 C CA . ARG B 1 253 ? 1.959 47.126 54.012 1.00 40.47 233 ARG B CA 1
ATOM 3693 C C . ARG B 1 253 ? 1.338 48.092 55.003 1.00 42.65 233 ARG B C 1
ATOM 3694 O O . ARG B 1 253 ? 1.941 49.085 55.413 1.00 43.88 233 ARG B O 1
ATOM 3702 N N . ASN B 1 254 ? 0.109 47.772 55.362 1.00 42.26 234 ASN B N 1
ATOM 3703 C CA . ASN B 1 254 ? -0.796 48.625 56.106 1.00 45.30 234 ASN B CA 1
ATOM 3704 C C . ASN B 1 254 ? -0.234 48.812 57.485 1.00 46.97 234 ASN B C 1
ATOM 3705 O O . ASN B 1 254 ? -0.261 49.914 58.034 1.00 49.44 234 ASN B O 1
ATOM 3710 N N . PHE B 1 255 ? 0.307 47.739 58.046 1.00 45.11 235 PHE B N 1
ATOM 3711 C CA . PHE B 1 255 ? 1.112 47.922 59.252 1.00 45.38 235 PHE B CA 1
ATOM 3712 C C . PHE B 1 255 ? 2.298 48.853 59.010 1.00 42.29 235 PHE B C 1
ATOM 3713 O O . PHE B 1 255 ? 2.833 49.450 59.948 1.00 42.06 235 PHE B O 1
ATOM 3721 N N . ALA B 1 256 ? 2.697 48.984 57.749 1.00 39.83 236 ALA B N 1
ATOM 3722 C CA . ALA B 1 256 ? 3.700 49.968 57.373 1.00 41.33 236 ALA B CA 1
ATOM 3723 C C . ALA B 1 256 ? 3.094 51.357 57.510 1.00 44.34 236 ALA B C 1
ATOM 3724 O O . ALA B 1 256 ? 3.710 52.269 58.079 1.00 45.81 236 ALA B O 1
ATOM 3726 N N . ASP B 1 257 ? 1.868 51.505 57.011 1.00 44.93 237 ASP B N 1
ATOM 3727 C CA . ASP B 1 257 ? 1.165 52.787 57.085 1.00 47.42 237 ASP B CA 1
ATOM 3728 C C . ASP B 1 257 ? 0.838 53.150 58.527 1.00 49.11 237 ASP B C 1
ATOM 3729 O O . ASP B 1 257 ? 1.106 54.269 58.976 1.00 48.35 237 ASP B O 1
ATOM 3734 N N . SER B 1 258 ? 0.222 52.207 59.229 1.00 49.51 238 SER B N 1
ATOM 3735 C CA . SER B 1 258 ? 0.049 52.273 60.671 1.00 50.87 238 SER B CA 1
ATOM 3736 C C . SER B 1 258 ? 1.314 52.739 61.401 1.00 51.86 238 SER B C 1
ATOM 3737 O O . SER B 1 258 ? 1.266 53.646 62.240 1.00 54.33 238 SER B O 1
ATOM 3740 N N . GLY B 1 259 ? 2.445 52.115 61.077 1.00 49.35 239 GLY B N 1
ATOM 3741 C CA . GLY B 1 259 ? 3.690 52.377 61.780 1.00 50.07 239 GLY B CA 1
ATOM 3742 C C . GLY B 1 259 ? 4.261 53.759 61.522 1.00 53.13 239 GLY B C 1
ATOM 3743 O O . GLY B 1 259 ? 4.711 54.442 62.453 1.00 55.29 239 GLY B O 1
ATOM 3744 N N . THR B 1 260 ? 4.219 54.190 60.264 1.00 54.34 240 THR B N 1
ATOM 3745 C CA . THR B 1 260 ? 4.726 55.512 59.916 1.00 54.89 240 THR B CA 1
ATOM 3746 C C . THR B 1 260 ? 3.821 56.586 60.505 1.00 52.47 240 THR B C 1
ATOM 3747 O O . THR B 1 260 ? 4.295 57.638 60.938 1.00 51.32 240 THR B O 1
ATOM 3751 N N . ALA B 1 261 ? 2.517 56.320 60.498 1.00 50.78 241 ALA B N 1
ATOM 3752 C CA . ALA B 1 261 ? 1.553 57.181 61.174 1.00 48.82 241 ALA B CA 1
ATOM 3753 C C . ALA B 1 261 ? 1.932 57.348 62.640 1.00 46.87 241 ALA B C 1
ATOM 3754 O O . ALA B 1 261 ? 2.027 58.468 63.141 1.00 46.74 241 ALA B O 1
ATOM 3756 N N . LYS B 1 262 ? 2.144 56.226 63.324 1.00 46.77 242 LYS B N 1
ATOM 3757 C CA . LYS B 1 262 ? 2.557 56.263 64.724 1.00 47.57 242 LYS B CA 1
ATOM 3758 C C . LYS B 1 262 ? 3.870 57.021 64.922 1.00 47.26 242 LYS B C 1
ATOM 3759 O O . LYS B 1 262 ? 4.091 57.618 65.975 1.00 47.05 242 LYS B O 1
ATOM 3765 N N . LEU B 1 263 ? 4.736 57.008 63.912 1.00 45.13 243 LEU B N 1
ATOM 3766 C CA . LEU B 1 263 ? 5.989 57.757 64.007 1.00 45.28 243 LEU B CA 1
ATOM 3767 C C . LEU B 1 263 ? 5.789 59.232 63.655 1.00 43.52 243 LEU B C 1
ATOM 3768 O O . LEU B 1 263 ? 6.669 60.063 63.886 1.00 40.01 243 LEU B O 1
ATOM 3773 N N . GLY B 1 264 ? 4.612 59.551 63.123 1.00 43.52 244 GLY B N 1
ATOM 3774 C CA . GLY B 1 264 ? 4.272 60.912 62.747 1.00 46.03 244 GLY B CA 1
ATOM 3775 C C . GLY B 1 264 ? 4.944 61.387 61.471 1.00 47.91 244 GLY B C 1
ATOM 3776 O O . GLY B 1 264 ? 5.361 62.543 61.376 1.00 46.10 244 GLY B O 1
ATOM 3777 N N . PHE B 1 265 ? 5.050 60.498 60.486 1.00 49.11 245 PHE B N 1
ATOM 3778 C CA . PHE B 1 265 ? 5.676 60.843 59.212 1.00 49.47 245 PHE B CA 1
ATOM 3779 C C . PHE B 1 265 ? 4.808 60.465 58.019 1.00 48.99 245 PHE B C 1
ATOM 3780 O O . PHE B 1 265 ? 4.032 59.511 58.077 1.00 50.51 245 PHE B O 1
ATOM 3788 N N . GLU B 1 266 ? 4.944 61.228 56.939 1.00 50.43 246 GLU B N 1
ATOM 3789 C CA . GLU B 1 266 ? 4.383 60.847 55.651 1.00 52.61 246 GLU B CA 1
ATOM 3790 C C . GLU B 1 266 ? 5.388 59.983 54.891 1.00 48.62 246 GLU B C 1
ATOM 3791 O O . GLU B 1 266 ? 6.594 60.241 54.917 1.00 46.28 246 GLU B O 1
ATOM 3797 N N . GLN B 1 267 ? 4.890 58.939 54.241 1.00 48.12 247 GLN B N 1
ATOM 3798 C CA . GLN B 1 267 ? 5.698 58.149 53.323 1.00 46.20 247 GLN B CA 1
ATOM 3799 C C . GLN B 1 267 ? 6.172 58.967 52.128 1.00 43.56 247 GLN B C 1
ATOM 3800 O O . GLN B 1 267 ? 5.368 59.626 51.466 1.00 43.98 247 GLN B O 1
ATOM 3806 N N . PRO B 1 268 ? 7.463 58.882 51.831 1.00 39.14 248 PRO B N 1
ATOM 3807 C CA . PRO B 1 268 ? 8.000 59.512 50.625 1.00 37.61 248 PRO B CA 1
ATOM 3808 C C . PRO B 1 268 ? 7.362 58.844 49.416 1.00 39.18 248 PRO B C 1
ATOM 3809 O O . PRO B 1 268 ? 7.117 57.638 49.445 1.00 40.39 248 PRO B O 1
ATOM 3813 N N . GLU B 1 269 ? 7.088 59.616 48.373 1.00 43.15 249 GLU B N 1
ATOM 3814 C CA . GLU B 1 269 ? 6.380 59.093 47.213 1.00 45.37 249 GLU B CA 1
ATOM 3815 C C . GLU B 1 269 ? 7.177 57.970 46.564 1.00 41.15 249 GLU B C 1
ATOM 3816 O O . GLU B 1 269 ? 6.611 56.973 46.117 1.00 43.19 249 GLU B O 1
ATOM 3822 N N . VAL B 1 270 ? 8.492 58.141 46.511 1.00 35.77 250 VAL B N 1
ATOM 3823 C CA . VAL B 1 270 ? 9.368 57.157 45.862 1.00 34.58 250 VAL B CA 1
ATOM 3824 C C . VAL B 1 270 ? 9.295 55.796 46.564 1.00 32.83 250 VAL B C 1
ATOM 3825 O O . VAL B 1 270 ? 9.483 54.742 45.945 1.00 32.11 250 VAL B O 1
ATOM 3829 N N . GLU B 1 271 ? 8.995 55.836 47.856 1.00 33.16 251 GLU B N 1
ATOM 3830 C CA . GLU B 1 271 ? 8.832 54.638 48.659 1.00 35.18 251 GLU B CA 1
ATOM 3831 C C . GLU B 1 271 ? 7.536 53.929 48.268 1.00 30.78 251 GLU B C 1
ATOM 3832 O O . GLU B 1 271 ? 7.503 52.704 48.094 1.00 29.45 251 GLU B O 1
ATOM 3838 N N . LYS B 1 272 ? 6.481 54.714 48.066 1.00 31.08 252 LYS B N 1
ATOM 3839 C CA . LYS B 1 272 ? 5.197 54.152 47.669 1.00 35.63 252 LYS B CA 1
ATOM 3840 C C . LYS B 1 272 ? 5.289 53.610 46.243 1.00 33.59 252 LYS B C 1
ATOM 3841 O O . LYS B 1 272 ? 4.647 52.618 45.902 1.00 35.95 252 LYS B O 1
ATOM 3847 N N . LEU B 1 273 ? 6.126 54.243 45.428 1.00 31.28 253 LEU B N 1
ATOM 3848 C CA . LEU B 1 273 ? 6.394 53.768 44.076 1.00 31.58 253 LEU B CA 1
ATOM 3849 C C . LEU B 1 273 ? 7.100 52.422 44.125 1.00 30.85 253 LEU B C 1
ATOM 3850 O O . LEU B 1 273 ? 6.747 51.506 43.387 1.00 32.21 253 LEU B O 1
ATOM 3855 N N . ALA B 1 274 ? 8.115 52.321 44.979 1.00 28.13 254 ALA B N 1
ATOM 3856 C CA . ALA B 1 274 ? 8.842 51.066 45.155 1.00 28.84 254 ALA B CA 1
ATOM 3857 C C . ALA B 1 274 ? 7.897 49.929 45.556 1.00 30.54 254 ALA B C 1
ATOM 3858 O O . ALA B 1 274 ? 7.882 48.863 44.922 1.00 30.87 254 ALA B O 1
ATOM 3860 N N . LEU B 1 275 ? 7.099 50.171 46.595 1.00 26.58 255 LEU B N 1
ATOM 3861 C CA . LEU B 1 275 ? 6.144 49.172 47.072 1.00 25.44 255 LEU B CA 1
ATOM 3862 C C . LEU B 1 275 ? 5.123 48.768 45.997 1.00 28.97 255 LEU B C 1
ATOM 3863 O O . LEU B 1 275 ? 4.901 47.570 45.748 1.00 28.24 255 LEU B O 1
ATOM 3868 N N . ASP B 1 276 ? 4.513 49.767 45.360 1.00 31.30 256 ASP B N 1
ATOM 3869 C CA . ASP B 1 276 ? 3.529 49.524 44.307 1.00 33.36 256 ASP B CA 1
ATOM 3870 C C . ASP B 1 276 ? 4.135 48.751 43.142 1.00 29.79 256 ASP B C 1
ATOM 3871 O O . ASP B 1 276 ? 3.468 47.923 42.529 1.00 32.50 256 ASP B O 1
ATOM 3876 N N . THR B 1 277 ? 5.397 49.035 42.838 1.00 25.14 257 THR B N 1
ATOM 3877 C CA . THR B 1 277 ? 6.095 48.378 41.740 1.00 26.12 257 THR B CA 1
ATOM 3878 C C . THR B 1 277 ? 6.306 46.906 42.072 1.00 27.64 257 THR B C 1
ATOM 3879 O O . THR B 1 277 ? 6.012 46.030 41.256 1.00 29.11 257 THR B O 1
ATOM 3883 N N . PHE B 1 278 ? 6.810 46.653 43.278 1.00 27.33 258 PHE B N 1
ATOM 3884 C CA . PHE B 1 278 ? 6.920 45.299 43.819 1.00 26.05 258 PHE B CA 1
ATOM 3885 C C . PHE B 1 278 ? 5.617 44.511 43.628 1.00 25.10 258 PHE B C 1
ATOM 3886 O O . PHE B 1 278 ? 5.597 43.431 43.002 1.00 25.62 258 PHE B O 1
ATOM 3894 N N . GLU B 1 279 ? 4.524 45.073 44.141 1.00 22.98 259 GLU B N 1
ATOM 3895 C CA . GLU B 1 279 ? 3.249 44.357 44.133 1.00 25.19 259 GLU B CA 1
ATOM 3896 C C . GLU B 1 279 ? 2.709 44.183 42.709 1.00 23.44 259 GLU B C 1
ATOM 3897 O O . GLU B 1 279 ? 2.091 43.166 42.392 1.00 25.30 259 GLU B O 1
ATOM 3903 N N . GLU B 1 280 ? 2.950 45.173 41.856 1.00 21.37 260 GLU B N 1
ATOM 3904 C CA . GLU B 1 280 ? 2.521 45.101 40.464 1.00 26.51 260 GLU B CA 1
ATOM 3905 C C . GLU B 1 280 ? 3.253 43.982 39.733 1.00 29.18 260 GLU B C 1
ATOM 3906 O O . GLU B 1 280 ? 2.644 43.235 38.966 1.00 31.55 260 GLU B O 1
ATOM 3912 N N . ILE B 1 281 ? 4.553 43.858 39.982 1.00 27.03 261 ILE B N 1
ATOM 3913 C CA . ILE B 1 281 ? 5.334 42.802 39.352 1.00 26.78 261 ILE B CA 1
ATOM 3914 C C . ILE B 1 281 ? 4.813 41.447 39.814 1.00 29.34 261 ILE B C 1
ATOM 3915 O O . ILE B 1 281 ? 4.628 40.535 39.002 1.00 27.03 261 ILE B O 1
ATOM 3920 N N . ALA B 1 282 ? 4.551 41.323 41.113 1.00 28.92 262 ALA B N 1
ATOM 3921 C CA . ALA B 1 282 ? 3.982 40.078 41.625 1.00 28.52 262 ALA B CA 1
ATOM 3922 C C . ALA B 1 282 ? 2.610 39.780 41.007 1.00 29.10 262 ALA B C 1
ATOM 3923 O O . ALA B 1 282 ? 2.243 38.619 40.817 1.00 29.63 262 ALA B O 1
ATOM 3925 N N . SER B 1 283 ? 1.858 40.830 40.688 1.00 29.63 263 SER B N 1
ATOM 3926 C CA . SER B 1 283 ? 0.476 40.673 40.236 1.00 29.18 263 SER B CA 1
ATOM 3927 C C . SER B 1 283 ? 0.334 40.309 38.756 1.00 31.12 263 SER B C 1
ATOM 3928 O O . SER B 1 283 ? -0.758 39.961 38.310 1.00 36.99 263 SER B O 1
ATOM 3931 N N . ARG B 1 284 ? 1.421 40.390 37.996 1.00 29.84 264 ARG B N 1
ATOM 3932 C CA . ARG B 1 284 ? 1.386 39.989 36.590 1.00 28.72 264 ARG B CA 1
ATOM 3933 C C . ARG B 1 284 ? 1.048 38.508 36.485 1.00 33.58 264 ARG B C 1
ATOM 3934 O O . ARG B 1 284 ? 1.628 37.690 37.199 1.00 31.05 264 ARG B O 1
ATOM 3942 N N . PRO B 1 285 ? 0.088 38.163 35.610 1.00 38.68 265 PRO B N 1
ATOM 3943 C CA . PRO B 1 285 ? -0.392 36.783 35.459 1.00 38.80 265 PRO B CA 1
ATOM 3944 C C . PRO B 1 285 ? 0.744 35.779 35.277 1.00 38.42 265 PRO B C 1
ATOM 3945 O O . PRO B 1 285 ? 0.678 34.682 35.832 1.00 42.35 265 PRO B O 1
ATOM 3949 N N . GLU B 1 286 ? 1.777 36.156 34.530 1.00 36.08 266 GLU B N 1
ATOM 3950 C CA . GLU B 1 286 ? 2.908 35.263 34.291 1.00 36.18 266 GLU B CA 1
ATOM 3951 C C . GLU B 1 286 ? 3.843 35.088 35.498 1.00 33.48 266 GLU B C 1
ATOM 3952 O O . GLU B 1 286 ? 4.729 34.236 35.467 1.00 31.79 266 GLU B O 1
ATOM 3958 N N . ASN B 1 287 ? 3.646 35.866 36.560 1.00 31.81 267 ASN B N 1
ATOM 3959 C CA . ASN B 1 287 ? 4.565 35.803 37.697 1.00 29.88 267 ASN B CA 1
ATOM 3960 C C . ASN B 1 287 ? 4.044 35.059 38.928 1.00 33.37 267 ASN B C 1
ATOM 3961 O O . ASN B 1 287 ? 4.802 34.819 39.871 1.00 32.01 267 ASN B O 1
ATOM 3966 N N . HIS B 1 288 ? 2.768 34.689 38.938 1.00 33.63 268 HIS B N 1
ATOM 3967 C CA . HIS B 1 288 ? 2.245 33.965 40.091 1.00 32.19 268 HIS B CA 1
ATOM 3968 C C . HIS B 1 288 ? 1.425 32.735 39.716 1.00 31.32 268 HIS B C 1
ATOM 3969 O O . HIS B 1 288 ? 0.841 32.655 38.635 1.00 30.02 268 HIS B O 1
ATOM 3976 N N . VAL B 1 289 ? 1.407 31.774 40.633 1.00 29.33 269 VAL B N 1
ATOM 3977 C CA . VAL B 1 289 ? 0.605 30.568 40.497 1.00 30.91 269 VAL B CA 1
ATOM 3978 C C . VAL B 1 289 ? -0.546 30.644 41.498 1.00 32.39 269 VAL B C 1
ATOM 3979 O O . VAL B 1 289 ? -0.410 31.239 42.569 1.00 37.00 269 VAL B O 1
ATOM 3983 N N . SER B 1 290 ? -1.685 30.065 41.138 1.00 30.08 270 SER B N 1
ATOM 3984 C CA . SER B 1 290 ? -2.865 30.114 41.987 1.00 32.43 270 SER B CA 1
ATOM 3985 C C . SER B 1 290 ? -3.372 28.708 42.289 1.00 36.40 270 SER B C 1
ATOM 3986 O O . SER B 1 290 ? -3.179 27.789 41.493 1.00 35.23 270 SER B O 1
ATOM 3997 N N . ARG B 1 292 ? -6.426 26.204 44.914 1.00 42.00 272 ARG B N 1
ATOM 3998 C CA . ARG B 1 292 ? -7.563 26.069 45.817 1.00 44.77 272 ARG B CA 1
ATOM 3999 C C . ARG B 1 292 ? -7.311 24.939 46.807 1.00 43.03 272 ARG B C 1
ATOM 4000 O O . ARG B 1 292 ? -7.013 23.815 46.402 1.00 43.46 272 ARG B O 1
ATOM 4008 N N . LEU B 1 293 ? -7.426 25.225 48.099 1.00 40.90 273 LEU B N 1
ATOM 4009 C CA . LEU B 1 293 ? -7.242 24.186 49.105 1.00 38.47 273 LEU B CA 1
ATOM 4010 C C . LEU B 1 293 ? -8.552 23.467 49.387 1.00 36.26 273 LEU B C 1
ATOM 4011 O O . LEU B 1 293 ? -9.611 24.089 49.443 1.00 36.34 273 LEU B O 1
ATOM 4016 N N . GLU B 1 294 ? -8.471 22.149 49.529 1.00 38.31 274 GLU B N 1
ATOM 4017 C CA . GLU B 1 294 ? -9.593 21.338 49.984 1.00 41.92 274 GLU B CA 1
ATOM 4018 C C . GLU B 1 294 ? -9.287 20.895 51.413 1.00 38.80 274 GLU B C 1
ATOM 4019 O O . GLU B 1 294 ? -8.137 20.975 51.841 1.00 35.95 274 GLU B O 1
ATOM 4025 N N . PRO B 1 295 ? -10.306 20.437 52.160 1.00 39.87 275 PRO B N 1
ATOM 4026 C CA . PRO B 1 295 ? -10.014 19.990 53.528 1.00 38.92 275 PRO B CA 1
ATOM 4027 C C . PRO B 1 295 ? -8.926 18.916 53.575 1.00 38.61 275 PRO B C 1
ATOM 4028 O O . PRO B 1 295 ? -8.964 17.955 52.808 1.00 40.12 275 PRO B O 1
ATOM 4032 N N . GLY B 1 296 ? -7.957 19.103 54.466 1.00 33.45 276 GLY B N 1
ATOM 4033 C CA . GLY B 1 296 ? -6.813 18.216 54.561 1.00 25.02 276 GLY B CA 1
ATOM 4034 C C . GLY B 1 296 ? -5.601 18.735 53.809 1.00 28.69 276 GLY B C 1
ATOM 4035 O O . GLY B 1 296 ? -4.496 18.215 53.968 1.00 30.88 276 GLY B O 1
ATOM 4036 N N . ASP B 1 297 ? -5.801 19.760 52.985 1.00 27.80 277 ASP B N 1
ATOM 4037 C CA . ASP B 1 297 ? -4.686 20.375 52.274 1.00 30.73 277 ASP B CA 1
ATOM 4038 C C . ASP B 1 297 ? -3.980 21.396 53.143 1.00 29.76 277 ASP B C 1
ATOM 4039 O O . ASP B 1 297 ? -4.602 22.291 53.722 1.00 25.22 277 ASP B O 1
ATOM 4052 N N . GLN B 1 299 ? -1.039 24.093 52.700 1.00 27.65 279 GLN B N 1
ATOM 4053 C CA . GLN B 1 299 ? -0.148 24.794 51.791 1.00 20.75 279 GLN B CA 1
ATOM 4054 C C . GLN B 1 299 ? 0.986 25.440 52.584 1.00 24.30 279 GLN B C 1
ATOM 4055 O O . GLN B 1 299 ? 0.764 26.059 53.626 1.00 26.71 279 GLN B O 1
ATOM 4061 N N . LEU B 1 300 ? 2.209 25.262 52.095 1.00 24.45 280 LEU B N 1
ATOM 4062 C CA . LEU B 1 300 ? 3.384 25.823 52.749 1.00 22.56 280 LEU B CA 1
ATOM 4063 C C . LEU B 1 300 ? 4.165 26.733 51.809 1.00 25.04 280 LEU B C 1
ATOM 4064 O O . LEU B 1 300 ? 4.462 26.361 50.674 1.00 25.66 280 LEU B O 1
ATOM 4069 N N . VAL B 1 301 ? 4.501 27.925 52.291 1.00 21.10 281 VAL B N 1
ATOM 4070 C CA . VAL B 1 301 ? 5.312 28.865 51.517 1.00 22.69 281 VAL B CA 1
ATOM 4071 C C . VAL B 1 301 ? 6.569 29.266 52.290 1.00 23.85 281 VAL B C 1
ATOM 4072 O O . VAL B 1 301 ? 6.546 29.398 53.519 1.00 21.93 281 VAL B O 1
ATOM 4076 N N . ASP B 1 302 ? 7.668 29.454 51.566 1.00 20.78 282 ASP B N 1
ATOM 4077 C CA . ASP B 1 302 ? 8.916 29.871 52.191 1.00 23.19 282 ASP B CA 1
ATOM 4078 C C . ASP B 1 302 ? 9.064 31.381 52.066 1.00 22.49 282 ASP B C 1
ATOM 4079 O O . ASP B 1 302 ? 9.214 31.916 50.963 1.00 22.66 282 ASP B O 1
ATOM 4084 N N . ASP B 1 303 ? 9.019 32.065 53.204 1.00 21.44 283 ASP B N 1
ATOM 4085 C CA . ASP B 1 303 ? 8.953 33.519 53.210 1.00 21.61 283 ASP B CA 1
ATOM 4086 C C . ASP B 1 303 ? 10.269 34.181 52.826 1.00 22.96 283 ASP B C 1
ATOM 4087 O O . ASP B 1 303 ? 10.310 35.392 52.610 1.00 26.11 283 ASP B O 1
ATOM 4092 N N . ASN B 1 304 ? 11.342 33.400 52.749 1.00 19.95 284 ASN B N 1
ATOM 4093 C CA . ASN B 1 304 ? 12.623 33.942 52.303 1.00 22.83 284 ASN B CA 1
ATOM 4094 C C . ASN B 1 304 ? 12.650 34.261 50.810 1.00 22.46 284 ASN B C 1
ATOM 4095 O O . ASN B 1 304 ? 13.336 35.189 50.383 1.00 23.16 284 ASN B O 1
ATOM 4100 N N . VAL B 1 305 ? 11.908 33.493 50.017 1.00 20.78 285 VAL B N 1
ATOM 4101 C CA . VAL B 1 305 ? 12.023 33.589 48.563 1.00 18.67 285 VAL B CA 1
ATOM 4102 C C . VAL B 1 305 ? 10.698 33.798 47.819 1.00 18.61 285 VAL B C 1
ATOM 4103 O O . VAL B 1 305 ? 10.695 34.017 46.607 1.00 20.69 285 VAL B O 1
ATOM 4107 N N . THR B 1 306 ? 9.578 33.723 48.532 1.00 19.26 286 THR B N 1
ATOM 4108 C CA . THR B 1 306 ? 8.276 33.945 47.908 1.00 18.18 286 THR B CA 1
ATOM 4109 C C . THR B 1 306 ? 7.447 34.997 48.636 1.00 20.23 286 THR B C 1
ATOM 4110 O O . THR B 1 306 ? 7.722 35.344 49.789 1.00 20.30 286 THR B O 1
ATOM 4114 N N . VAL B 1 307 ? 6.395 35.456 47.962 1.00 21.43 287 VAL B N 1
ATOM 4115 C CA . VAL B 1 307 ? 5.359 36.295 48.557 1.00 23.27 287 VAL B CA 1
ATOM 4116 C C . VAL B 1 307 ? 4.005 35.695 48.179 1.00 22.83 287 VAL B C 1
ATOM 4117 O O . VAL B 1 307 ? 3.885 35.060 47.132 1.00 22.53 287 VAL B O 1
ATOM 4121 N N . HIS B 1 308 ? 2.990 35.878 49.021 1.00 24.23 288 HIS B N 1
ATOM 4122 C CA . HIS B 1 308 ? 1.707 35.237 48.769 1.00 27.47 288 HIS B CA 1
ATOM 4123 C C . HIS B 1 308 ? 0.517 36.126 49.109 1.00 32.95 288 HIS B C 1
ATOM 4124 O O . HIS B 1 308 ? 0.673 37.209 49.673 1.00 35.61 288 HIS B O 1
ATOM 4131 N N . ARG B 1 309 ? -0.670 35.660 48.734 1.00 33.14 289 ARG B N 1
ATOM 4132 C CA . ARG B 1 309 ? -1.900 36.418 48.922 1.00 36.67 289 ARG B CA 1
ATOM 4133 C C . ARG B 1 309 ? -3.114 35.487 48.876 1.00 39.23 289 ARG B C 1
ATOM 4134 O O . ARG B 1 309 ? -3.170 34.572 48.054 1.00 38.68 289 ARG B O 1
ATOM 4142 N N . ARG B 1 310 ? -4.076 35.716 49.768 1.00 40.61 290 ARG B N 1
ATOM 4143 C CA . ARG B 1 310 ? -5.342 34.984 49.746 1.00 40.37 290 ARG B CA 1
ATOM 4144 C C . ARG B 1 310 ? -6.450 35.810 49.107 1.00 42.47 290 ARG B C 1
ATOM 4145 O O . ARG B 1 310 ? -6.560 37.010 49.351 1.00 46.40 290 ARG B O 1
ATOM 4153 N N . HIS B 1 326 ? -12.782 27.567 56.918 1.00 47.37 306 HIS B N 1
ATOM 4154 C CA . HIS B 1 326 ? -11.996 27.624 58.147 1.00 46.48 306 HIS B CA 1
ATOM 4155 C C . HIS B 1 326 ? -10.572 27.129 57.907 1.00 40.86 306 HIS B C 1
ATOM 4156 O O . HIS B 1 326 ? -10.368 26.005 57.454 1.00 37.56 306 HIS B O 1
ATOM 4163 N N . LEU B 1 327 ? -9.589 27.959 58.240 1.00 39.74 307 LEU B N 1
ATOM 4164 C CA . LEU B 1 327 ? -8.187 27.595 58.041 1.00 36.89 307 LEU B CA 1
ATOM 4165 C C . LEU B 1 327 ? -7.386 27.796 59.321 1.00 32.05 307 LEU B C 1
ATOM 4166 O O . LEU B 1 327 ? -7.704 28.670 60.118 1.00 33.63 307 LEU B O 1
ATOM 4171 N N . LEU B 1 328 ? -6.366 26.971 59.535 1.00 27.39 308 LEU B N 1
ATOM 4172 C CA . LEU B 1 328 ? -5.421 27.224 60.625 1.00 30.66 308 LEU B CA 1
ATOM 4173 C C . LEU B 1 328 ? -4.037 27.571 60.092 1.00 31.17 308 LEU B C 1
ATOM 4174 O O . LEU B 1 328 ? -3.589 27.012 59.089 1.00 29.97 308 LEU B O 1
ATOM 4179 N N . ARG B 1 329 ? -3.379 28.520 60.752 1.00 35.33 309 ARG B N 1
ATOM 4180 C CA . ARG B 1 329 ? -2.067 28.994 60.320 1.00 29.57 309 ARG B CA 1
ATOM 4181 C C . ARG B 1 329 ? -0.956 28.703 61.330 1.00 29.62 309 ARG B C 1
ATOM 4182 O O . ARG B 1 329 ? -1.131 28.918 62.545 1.00 28.49 309 ARG B O 1
ATOM 4190 N N . LEU B 1 330 ? 0.172 28.234 60.803 1.00 28.32 310 LEU B N 1
ATOM 4191 C CA . LEU B 1 330 ? 1.338 27.922 61.596 1.00 25.38 310 LEU B CA 1
ATOM 4192 C C . LEU B 1 330 ? 2.559 28.699 61.097 1.00 26.96 310 LEU B C 1
ATOM 4193 O O . LEU B 1 330 ? 2.702 28.923 59.900 1.00 25.52 310 LEU B O 1
ATOM 4198 N N . TRP B 1 331 ? 3.393 29.156 62.028 1.00 26.70 311 TRP B N 1
ATOM 4199 C CA . TRP B 1 331 ? 4.615 29.860 61.684 1.00 24.37 311 TRP B CA 1
ATOM 4200 C C . TRP B 1 331 ? 5.790 29.014 62.116 1.00 24.07 311 TRP B C 1
ATOM 4201 O O . TRP B 1 331 ? 5.852 28.581 63.266 1.00 24.03 311 TRP B O 1
ATOM 4212 N N . ILE B 1 332 ? 6.714 28.775 61.194 1.00 21.92 312 ILE B N 1
ATOM 4213 C CA . ILE B 1 332 ? 7.815 27.855 61.432 1.00 23.98 312 ILE B CA 1
ATOM 4214 C C . ILE B 1 332 ? 9.139 28.506 61.082 1.00 26.76 312 ILE B C 1
ATOM 4215 O O . ILE B 1 332 ? 9.306 29.014 59.980 1.00 29.07 312 ILE B O 1
ATOM 4220 N N . ASN B 1 333 ? 10.082 28.490 62.014 1.00 27.84 313 ASN B N 1
ATOM 4221 C CA . ASN B 1 333 ? 11.460 28.813 61.676 1.00 29.80 313 ASN B CA 1
ATOM 4222 C C . ASN B 1 333 ? 12.284 27.546 61.521 1.00 30.98 313 ASN B C 1
ATOM 4223 O O . ASN B 1 333 ? 12.120 26.593 62.279 1.00 29.23 313 ASN B O 1
ATOM 4228 N N . VAL B 1 334 ? 13.164 27.536 60.529 1.00 35.00 314 VAL B N 1
ATOM 4229 C CA . VAL B 1 334 ? 14.030 26.392 60.303 1.00 38.61 314 VAL B CA 1
ATOM 4230 C C . VAL B 1 334 ? 15.360 26.649 60.998 1.00 41.31 314 VAL B C 1
ATOM 4231 O O . VAL B 1 334 ? 16.214 27.372 60.487 1.00 42.32 314 VAL B O 1
ATOM 4235 N N . GLU B 1 335 ? 15.518 26.066 62.181 1.00 44.01 315 GLU B N 1
ATOM 4236 C CA . GLU B 1 335 ? 16.711 26.277 62.989 1.00 45.35 315 GLU B CA 1
ATOM 4237 C C . GLU B 1 335 ? 17.753 25.197 62.722 1.00 45.72 315 GLU B C 1
ATOM 4238 O O . GLU B 1 335 ? 18.584 25.334 61.826 1.00 46.28 315 GLU B O 1
#

Organism: Streptomyces rubellomurinus (strain ATCC 31215) (NCBI:txid359131)

Sequence (527 aa):
EILKKPVTGRSVWQRAQVEDASQWTYVLDEGRAEILEAAERINEQGLTVWDLDRKAVPLERAGKLVAQCVEQLEHGFGLALRGVPTEGLTVAESQVVGVVGLHLGTAVAQNGHGDRVVSIPWHSDAPDIAALLCLTQEFHVASAHIYNTLLQEAPELLGLYYAGVFFDYRGEEPPGEPPAYRNAIFGYHNGQLSCRYFLRNFADSGTAKLGFEQPEVEKLALDTFEEIASRPENHVSRLEPGDQLVDDNVTVHRRHLLRLWINVEILKKPVTGRSVWQRAQVEDASQWTYVLDEGRAEILEAAERINEQGLTVWDLDRKAVPLERAGKLVAQCVEQLEHGFGLALRGVPTEGLTVAESQVVGVVGLHLGTAVAQNGHGDRVVSIPWHSDAPDIAALLCLTFHVASAHIYNTLLQEAPELLGLYYAGVFFDYRGEEPPGEPPAYRNAIFGYHNGQLSCRYFLRNFADSGTAKLGFEQPEVEKLALDTFEEIASRPENHVSRLEPGDQLVDDNVTVHRRHLLRLWINVE